Protein AF-0000000072205451 (afdb_homodimer)

Foldseek 3Di:
DPCPVPPCPPPPPQFWDWDQDAADWDKDKDAQQVCCVVVVPQKDKADWTDAPRFIKIKIWGLQFDVVVPLHQAIKMKIFTDDCPPPDDFDKWKKKKKKWKAFQVVNTTTIGIDIDIDTDVHRMDIGRHPDGNVLCPPCVNRQADNNMIMMDMHIGTDDDDLWDKDWDWDDDWFKDKDKDKAAQLVPDDDQKDKDDWDDTDQWIKIKMWGSQFDDVSHNWAIWIWIATPLVSPPPQKWWWKWKKKWWDQQPDPDDDTQIDIDIDIHHGDTDTGRHSDTPVLCPPPPNRQADNRMIMMMMMMITTTMMHIDDD/DDCPVPPCPPPPPQFWDWDQDAADWDKDKDAQQVVCVVVVPQKDKADWTDAPRFIKIKIWGLQFDVVVPLHQAIKMKIFTPDCPPPDDFDKWKKKKKKWKAFQVVNTTTIGIDIDMDTDVHRMDIGRHPDGNVLCPPCVNRQADNNMIMMDMHIGTDDDDLWDKDWDWDDDWFKDKDKDKAAQLVVDDDQKDKDDWDDTDQWIKIKMWGSQFDDVSHNWAIWIWIATPLVSPPPQKWWWKWKKKWWDQQPDPDDDTQIDIDIDIHHGDTDTGRHSDTPVLCPPPPNRQADNRMIMMMMMMITTTMMHIDDD

Nearest PDB structures (foldseek):
  2f1x-assembly1_A  TM=8.338E-01  e=2.212E-08  Homo sapiens
  2f1z-assembly2_B  TM=8.311E-01  e=6.089E-08  Homo sapiens
  2f1y-assembly1_A  TM=8.045E-01  e=3.212E-08  Homo sapiens
  2f1x-assembly2_B  TM=8.149E-01  e=1.865E-07  Homo sapiens
  3mqs-assembly1_C  TM=8.122E-01  e=1.507E-07  Homo sapiens

Organism: Vigna radiata var. radiata (NCBI:txid3916)

Secondary structure (DSSP, 8-state):
----------------EEESSPPSSEEEEEESTTHHHHTT---EEPPPEEETTEEEEEEEETT--GGGT-TTEEEEEEEEE--TTSPTT-EEEEEEEEEEEETTTTEEEEEEEEEEEETTB-EEEEEEEEEHHHHH-GGGSSSBTTEEEEEEEEEE------EEEEEEEEEEEEEEEEEEEE-GGG--SS-EE---EEETTEEEEEEEETT--GGGTTTEEEEEEEE-GGGSPTTEEEEEEEEEEEPPSSS-TT--EEEEEEEEESSS-EEEEEEEEHHHHH-TTTSSSBTTEEEEEEEEEEEEEEEE---/----------------EEESSPPSSEEEEEESTTHHHHTT---EEPPPEEETTEEEEEEEETT--GGGT-TTEEEEEEEEE--TTSPTT-EEEEEEEEEEEETTTTEEEEEEEEEEEETTB-EEEEEEEEEHHHHH-GGGSSSBTTEEEEEEEEEE------EEEEEEEEEEEEEEEEEEEE-GGG--SS-EE---EEETTEEEEEEEETT--GGGTTTEEEEEEEE-GGGSPTTEEEEEEEEEEEPPSSS-SS--EEEEEEEEESSS-EEEEEEEEHHHHH-TTTSSSBTTEEEEEEEEEEEEEEEE---

InterPro domains:
  IPR002083 MATH/TRAF domain [PF22486] (25-154)
  IPR002083 MATH/TRAF domain [PF22486] (176-299)
  IPR002083 MATH/TRAF domain [PS50144] (23-154)
  IPR002083 MATH/TRAF domain [PS50144] (174-300)
  IPR002083 MATH/TRAF domain [SM00061] (28-135)
  IPR002083 MATH/TRAF domain [SM00061] (176-281)
  IPR002083 MATH/TRAF domain [cd00121] (25-154)
  IPR002083 MATH/TRAF domain [cd00121] (176-301)
  IPR008974 TRAF-like [G3DSA:2.60.210.10] (9-162)
  IPR008974 TRAF-like [G3DSA:2.60.210.10] (172-305)

Radius of gyration: 35.68 Å; Cα contacts (8 Å, |Δi|>4): 1530; chains: 2; bounding box: 64×105×83 Å

Solvent-accessible surface area (backbone atoms only — not comparable to full-atom values): 32761 Å² total; per-residue (Å²): 135,80,81,70,75,64,76,74,80,61,82,63,72,74,68,60,45,77,34,70,69,58,43,38,49,30,34,46,33,32,36,41,50,74,43,37,62,75,69,67,43,61,68,48,69,54,70,79,46,68,48,76,90,42,41,31,30,44,34,39,13,74,66,16,36,60,94,67,65,1,67,66,6,29,13,40,34,43,32,63,44,80,65,80,85,50,64,89,85,47,73,45,43,28,41,38,34,41,30,38,37,23,66,75,78,59,24,29,33,33,37,77,46,77,46,75,36,33,89,92,38,48,62,51,66,39,27,71,60,39,49,38,70,55,37,70,33,52,91,62,15,38,26,51,94,44,27,36,39,36,31,33,31,60,43,64,58,46,71,36,72,41,35,37,31,37,38,43,44,90,70,56,44,75,35,71,51,76,44,78,43,64,53,53,89,70,62,81,66,70,65,47,67,55,74,78,43,76,46,82,87,31,42,30,31,43,38,35,15,75,52,20,44,83,92,11,42,79,48,8,25,16,44,25,50,28,58,46,53,88,57,46,62,85,75,42,28,37,32,32,37,39,35,40,32,44,42,32,76,74,48,75,91,79,66,59,40,67,46,72,52,75,46,74,41,66,72,60,56,51,71,33,40,63,53,41,44,46,71,53,39,67,29,74,83,60,19,36,36,51,94,45,25,32,41,37,36,38,39,36,30,45,42,28,39,38,32,67,44,84,115,133,82,80,69,74,65,77,72,78,60,84,62,74,73,68,60,46,76,34,72,68,58,44,38,47,28,33,47,32,31,37,40,49,74,44,36,61,75,69,66,42,62,67,47,70,54,71,78,45,69,48,75,90,40,40,30,31,45,33,39,12,72,66,17,36,58,95,68,66,1,67,66,7,29,14,40,33,43,33,63,45,80,66,80,85,52,64,90,86,45,73,45,41,27,42,39,34,42,30,39,38,22,70,74,78,61,24,30,33,32,40,76,46,78,46,77,35,31,92,93,35,47,63,50,65,39,28,71,61,39,49,38,71,55,36,71,34,52,90,64,16,39,27,51,95,44,26,36,38,36,30,34,32,59,42,62,56,47,72,36,72,41,35,36,32,37,38,44,44,89,72,55,45,75,35,73,51,76,44,78,44,64,54,52,88,71,63,80,66,72,63,47,66,54,72,78,43,76,46,83,88,32,42,30,30,44,39,37,15,77,53,20,43,82,92,11,42,79,47,7,24,16,43,25,48,29,57,46,53,87,57,45,62,85,74,43,29,36,34,32,38,36,36,41,34,44,43,31,76,74,52,84,86,84,70,59,40,68,46,71,50,74,45,73,42,64,72,62,58,50,69,33,40,63,52,42,44,44,70,52,38,68,29,74,85,59,20,36,37,51,94,46,24,34,41,38,35,38,40,35,32,44,42,28,37,38,31,67,44,84,115

pLDDT: mean 88.11, std 14.52, range [19.41, 97.81]

Structure (mmCIF, N/CA/C/O backbone):
data_AF-0000000072205451-model_v1
#
loop_
_entity.id
_entity.type
_entity.pdbx_description
1 polymer 'Uncharacterized protein LOC106757444 isoform X2'
#
loop_
_atom_site.group_PDB
_atom_site.id
_atom_site.type_symbol
_atom_site.label_atom_id
_atom_site.label_alt_id
_atom_site.label_comp_id
_atom_site.label_asym_id
_atom_site.label_entity_id
_atom_site.label_seq_id
_atom_site.pdbx_PDB_ins_code
_atom_site.Cartn_x
_atom_site.Cartn_y
_atom_site.Cartn_z
_atom_site.occupancy
_atom_site.B_iso_or_equiv
_atom_site.auth_seq_id
_atom_site.auth_comp_id
_atom_site.auth_asym_id
_atom_site.auth_atom_id
_atom_site.pdbx_PDB_model_num
ATOM 1 N N . MET A 1 1 ? 12.02 26.482 -30.321 1 19.41 1 MET A N 1
ATOM 2 C CA . MET A 1 1 ? 12.118 25.025 -30.318 1 19.41 1 MET A CA 1
ATOM 3 C C . MET A 1 1 ? 12.236 24.49 -28.895 1 19.41 1 MET A C 1
ATOM 5 O O . MET A 1 1 ? 13.295 24.598 -28.273 1 19.41 1 MET A O 1
ATOM 9 N N . MET A 1 2 ? 11.149 24.61 -28.138 1 20.75 2 MET A N 1
ATOM 10 C CA . MET A 1 2 ? 10.929 24.656 -26.696 1 20.75 2 MET A CA 1
ATOM 11 C C . MET A 1 2 ? 11.26 23.314 -26.052 1 20.75 2 MET A C 1
ATOM 13 O O . MET A 1 2 ? 10.757 22.274 -26.481 1 20.75 2 MET A O 1
ATOM 17 N N . ASP A 1 3 ? 12.532 23.139 -25.581 1 23.8 3 ASP A N 1
ATOM 18 C CA . ASP A 1 3 ? 13.15 21.929 -25.049 1 23.8 3 ASP A CA 1
ATOM 19 C C . ASP A 1 3 ? 12.295 21.318 -23.94 1 23.8 3 ASP A C 1
ATOM 21 O O . ASP A 1 3 ? 12.169 21.894 -22.857 1 23.8 3 ASP A O 1
ATOM 25 N N . ILE A 1 4 ? 11.189 20.72 -24.264 1 22.17 4 ILE A N 1
ATOM 26 C CA . ILE A 1 4 ? 10.357 19.854 -23.435 1 22.17 4 ILE A CA 1
ATOM 27 C C . ILE A 1 4 ? 11.228 18.802 -22.752 1 22.17 4 ILE A C 1
ATOM 29 O O . ILE A 1 4 ? 11.791 17.927 -23.414 1 22.17 4 ILE A O 1
ATOM 33 N N . LYS A 1 5 ? 11.991 19.272 -21.821 1 28.9 5 LYS A N 1
ATOM 34 C CA . LYS A 1 5 ? 12.733 18.272 -21.058 1 28.9 5 LYS A CA 1
ATOM 35 C C . LYS A 1 5 ? 11.847 17.081 -20.706 1 28.9 5 LYS A C 1
ATOM 37 O O . LYS A 1 5 ? 10.844 17.232 -20.007 1 28.9 5 LYS A O 1
ATOM 42 N N . THR A 1 6 ? 11.73 16.177 -21.647 1 25.25 6 THR A N 1
ATOM 43 C CA . THR A 1 6 ? 11.183 14.834 -21.494 1 25.25 6 THR A CA 1
ATOM 44 C C . THR A 1 6 ? 11.512 14.269 -20.116 1 25.25 6 THR A C 1
ATOM 46 O O . THR A 1 6 ? 12.684 14.169 -19.744 1 25.25 6 THR A O 1
ATOM 49 N N . ILE A 1 7 ? 10.739 14.661 -19.164 1 29.43 7 ILE A N 1
ATOM 50 C CA . ILE A 1 7 ? 10.88 13.837 -17.969 1 29.43 7 ILE A CA 1
ATOM 51 C C . ILE A 1 7 ? 11.248 12.409 -18.368 1 29.43 7 ILE A C 1
ATOM 53 O O . ILE A 1 7 ? 10.503 11.75 -19.096 1 29.43 7 ILE A O 1
ATOM 57 N N . ASP A 1 8 ? 12.432 12.173 -18.77 1 28.49 8 ASP A N 1
ATOM 58 C CA . ASP A 1 8 ? 13.046 10.913 -19.178 1 28.49 8 ASP A CA 1
ATOM 59 C C . ASP A 1 8 ? 12.409 9.731 -18.451 1 28.49 8 ASP A C 1
ATOM 61 O O . ASP A 1 8 ? 12.458 9.652 -17.222 1 28.49 8 ASP A O 1
ATOM 65 N N . MET A 1 9 ? 11.295 9.206 -18.954 1 30.21 9 MET A N 1
ATOM 66 C CA . MET A 1 9 ? 10.674 7.907 -18.711 1 30.21 9 MET A CA 1
ATOM 67 C C . MET A 1 9 ? 11.73 6.814 -18.587 1 30.21 9 MET A C 1
ATOM 69 O O . MET A 1 9 ? 12.015 6.106 -19.555 1 30.21 9 MET A O 1
ATOM 73 N N . SER A 1 10 ? 12.985 7.14 -18.339 1 31.95 10 SER A N 1
ATOM 74 C CA . SER A 1 10 ? 14.042 6.134 -18.32 1 31.95 10 SER A CA 1
ATOM 75 C C . SER A 1 10 ? 13.593 4.874 -17.588 1 31.95 10 SER A C 1
ATOM 77 O O . SER A 1 10 ? 12.736 4.936 -16.704 1 31.95 10 SER A O 1
ATOM 79 N N . CYS A 1 11 ? 13.684 3.697 -18.259 1 32.37 11 CYS A N 1
ATOM 80 C CA . CYS A 1 11 ? 13.721 2.327 -17.76 1 32.37 11 CYS A CA 1
ATOM 81 C C . CYS A 1 11 ? 14.374 2.265 -16.385 1 32.37 11 CYS A C 1
ATOM 83 O O . CYS A 1 11 ? 15.601 2.304 -16.274 1 32.37 11 CYS A O 1
ATOM 85 N N . SER A 1 12 ? 13.915 2.943 -15.384 1 36.76 12 SER A N 1
ATOM 86 C CA . SER A 1 12 ? 14.487 2.995 -14.043 1 36.76 12 SER A CA 1
ATOM 87 C C . SER A 1 12 ? 14.965 1.618 -13.592 1 36.76 12 SER A C 1
ATOM 89 O O . SER A 1 12 ? 14.224 0.637 -13.684 1 36.76 12 SER A O 1
ATOM 91 N N . ASP A 1 13 ? 16.061 1.355 -13.926 1 43.46 13 ASP A N 1
ATOM 92 C CA . ASP A 1 13 ? 16.706 0.274 -13.187 1 43.46 13 ASP A CA 1
ATOM 93 C C . ASP A 1 13 ? 16.1 0.122 -11.794 1 43.46 13 ASP A C 1
ATOM 95 O O . ASP A 1 13 ? 16.217 1.022 -10.959 1 43.46 13 ASP A O 1
ATOM 99 N N . LYS A 1 14 ? 14.981 -0.471 -11.848 1 53.79 14 LYS A N 1
ATOM 100 C CA . LYS A 1 14 ? 14.263 -0.629 -10.586 1 53.79 14 LYS A CA 1
ATOM 101 C C . LYS A 1 14 ? 15.202 -1.079 -9.472 1 53.79 14 LYS A C 1
ATOM 103 O O . LYS A 1 14 ? 15.74 -2.187 -9.515 1 53.79 14 LYS A O 1
ATOM 108 N N . THR A 1 15 ? 15.901 -0.119 -8.94 1 65.51 15 THR A N 1
ATOM 109 C CA . THR A 1 15 ? 16.758 -0.369 -7.786 1 65.51 15 THR A CA 1
ATOM 110 C C . THR A 1 15 ? 15.956 -0.977 -6.638 1 65.51 15 THR A C 1
ATOM 112 O O . THR A 1 15 ? 14.891 -0.469 -6.281 1 65.51 15 THR A O 1
ATOM 115 N N . MET A 1 16 ? 16.311 -2.259 -6.339 1 75.39 16 MET A N 1
ATOM 116 C CA . MET A 1 16 ? 15.685 -2.903 -5.188 1 75.39 16 MET A CA 1
ATOM 117 C C . MET A 1 16 ? 16.261 -2.363 -3.883 1 75.39 16 MET A C 1
ATOM 119 O O . MET A 1 16 ? 17.458 -2.085 -3.795 1 75.39 16 MET A O 1
ATOM 123 N N . LYS A 1 17 ? 15.409 -2.09 -2.97 1 80.57 17 LYS A N 1
ATOM 124 C CA . LYS A 1 17 ? 15.783 -1.63 -1.636 1 80.57 17 LYS A CA 1
ATOM 125 C C . LYS A 1 17 ? 15.584 -2.731 -0.598 1 80.57 17 LYS A C 1
ATOM 127 O O . LYS A 1 17 ? 14.592 -3.461 -0.643 1 80.57 17 LYS A O 1
ATOM 132 N N . GLY A 1 18 ? 16.563 -2.799 0.323 1 84 18 GLY A N 1
ATOM 133 C CA . GLY A 1 18 ? 16.477 -3.826 1.349 1 84 18 GLY A CA 1
ATOM 134 C C . GLY A 1 18 ? 15.61 -3.422 2.526 1 84 18 GLY A C 1
ATOM 135 O O . GLY A 1 18 ? 15.608 -2.258 2.932 1 84 18 GLY A O 1
ATOM 136 N N . ARG A 1 19 ? 14.874 -4.426 2.932 1 81.87 19 ARG A N 1
ATOM 137 C CA . ARG A 1 19 ? 14.051 -4.239 4.122 1 81.87 19 ARG A CA 1
ATOM 138 C C . ARG A 1 19 ? 14.039 -5.498 4.983 1 81.87 19 ARG A C 1
ATOM 140 O O . ARG A 1 19 ? 14.024 -6.614 4.459 1 81.87 19 ARG A O 1
ATOM 147 N N . LYS A 1 20 ? 13.992 -5.303 6.292 1 82.22 20 LYS A N 1
ATOM 148 C CA . LYS A 1 20 ? 14.027 -6.443 7.204 1 82.22 20 LYS A CA 1
ATOM 149 C C . LYS A 1 20 ? 12.647 -7.079 7.342 1 82.22 20 LYS A C 1
ATOM 151 O O . LYS A 1 20 ? 12.528 -8.303 7.435 1 82.22 20 LYS A O 1
ATOM 156 N N . ALA A 1 21 ? 11.66 -6.326 7.269 1 80.35 21 ALA A N 1
ATOM 157 C CA . ALA A 1 21 ? 10.304 -6.828 7.474 1 80.35 21 ALA A CA 1
ATOM 158 C C . ALA A 1 21 ? 9.855 -7.691 6.298 1 80.35 21 ALA A C 1
ATOM 160 O O . ALA A 1 21 ? 10.029 -7.31 5.138 1 80.35 21 ALA A O 1
ATOM 161 N N . PRO A 1 22 ? 9.249 -8.827 6.551 1 86.15 22 PRO A N 1
ATOM 162 C CA . PRO A 1 22 ? 8.721 -9.665 5.471 1 86.15 22 PRO A CA 1
ATOM 163 C C . PRO A 1 22 ? 7.532 -9.026 4.756 1 86.15 22 PRO A C 1
ATOM 165 O O . PRO A 1 22 ? 6.919 -8.094 5.283 1 86.15 22 PRO A O 1
ATOM 168 N N . PRO A 1 23 ? 7.288 -9.589 3.511 1 87.93 23 PRO A N 1
ATOM 169 C CA . PRO A 1 23 ? 6.117 -9.059 2.808 1 87.93 23 PRO A CA 1
ATOM 170 C C . PRO A 1 23 ? 4.816 -9.289 3.573 1 87.93 23 PRO A C 1
ATOM 172 O O . PRO A 1 23 ? 4.645 -10.332 4.209 1 87.93 23 PRO A O 1
ATOM 175 N N . SER A 1 24 ? 3.852 -8.481 3.403 1 86.44 24 SER A N 1
ATOM 176 C CA . SER A 1 24 ? 2.618 -8.449 4.18 1 86.44 24 SER A CA 1
ATOM 177 C C . SER A 1 24 ? 1.649 -9.536 3.725 1 86.44 24 SER A C 1
ATOM 179 O O . SER A 1 24 ? 0.807 -9.989 4.503 1 86.44 24 SER A O 1
ATOM 181 N N . HIS A 1 25 ? 1.764 -9.963 2.545 1 90.96 25 HIS A N 1
ATOM 182 C CA . HIS A 1 25 ? 0.621 -10.727 2.058 1 90.96 25 HIS A CA 1
ATOM 183 C C . HIS A 1 25 ? 1.018 -12.162 1.729 1 90.96 25 HIS A C 1
ATOM 185 O O . HIS A 1 25 ? 0.282 -13.101 2.042 1 90.96 25 HIS A O 1
ATOM 191 N N . TYR A 1 26 ? 2.189 -12.296 1.061 1 94.69 26 TYR A N 1
ATOM 192 C CA . TYR A 1 26 ? 2.443 -13.667 0.632 1 94.69 26 TYR A CA 1
ATOM 193 C C . TYR A 1 26 ? 3.924 -13.884 0.348 1 94.69 26 TYR A C 1
ATOM 195 O O . TYR A 1 26 ? 4.584 -13.02 -0.233 1 94.69 26 TYR A O 1
ATOM 203 N N . THR A 1 27 ? 4.454 -15.056 0.73 1 95.59 27 THR A N 1
ATOM 204 C CA . THR A 1 27 ? 5.799 -15.489 0.372 1 95.59 27 THR A CA 1
ATOM 205 C C . THR A 1 27 ? 5.768 -16.869 -0.279 1 95.59 27 THR A C 1
ATOM 207 O O . THR A 1 27 ? 4.998 -17.739 0.134 1 95.59 27 THR A O 1
ATOM 210 N N . PHE A 1 28 ? 6.555 -17.039 -1.289 1 96.64 28 PHE A N 1
ATOM 211 C CA . PHE A 1 28 ? 6.699 -18.292 -2.02 1 96.64 28 PHE A CA 1
ATOM 212 C C . PHE A 1 28 ? 8.121 -18.828 -1.901 1 96.64 28 PHE A C 1
ATOM 214 O O . PHE A 1 28 ? 9.038 -18.317 -2.547 1 96.64 28 PHE A O 1
ATOM 221 N N . LYS A 1 29 ? 8.256 -19.802 -1.033 1 96.89 29 LYS A N 1
ATOM 222 C CA . LYS A 1 29 ? 9.549 -20.46 -0.866 1 96.89 29 LYS A CA 1
ATOM 223 C C . LYS A 1 29 ? 9.698 -21.633 -1.831 1 96.89 29 LYS A C 1
ATOM 225 O O . LYS A 1 29 ? 8.763 -22.416 -2.013 1 96.89 29 LYS A O 1
ATOM 230 N N . ILE A 1 30 ? 10.82 -21.744 -2.437 1 97.08 30 ILE A N 1
ATOM 231 C CA . ILE A 1 30 ? 11.077 -22.833 -3.373 1 97.08 30 ILE A CA 1
ATOM 232 C C . ILE A 1 30 ? 12.354 -23.567 -2.973 1 97.08 30 ILE A C 1
ATOM 234 O O . ILE A 1 30 ? 13.437 -22.976 -2.951 1 97.08 30 ILE A O 1
ATOM 238 N N . ASN A 1 31 ? 12.192 -24.78 -2.669 1 96.35 31 ASN A N 1
ATOM 239 C CA . ASN A 1 31 ? 13.325 -25.676 -2.463 1 96.35 31 ASN A CA 1
ATOM 240 C C . ASN A 1 31 ? 13.697 -26.415 -3.745 1 96.35 31 ASN A C 1
ATOM 242 O O . ASN A 1 31 ? 12.82 -26.821 -4.51 1 96.35 31 ASN A O 1
ATOM 246 N N . SER A 1 32 ? 15.023 -26.587 -3.996 1 95.24 32 SER A N 1
ATOM 247 C CA . SER A 1 32 ? 15.53 -27.244 -5.197 1 95.24 32 SER A CA 1
ATOM 248 C C . SER A 1 32 ? 15.141 -26.475 -6.454 1 95.24 32 SER A C 1
ATOM 250 O O . SER A 1 32 ? 14.598 -27.052 -7.399 1 95.24 32 SER A O 1
ATOM 252 N N . PHE A 1 33 ? 15.406 -25.262 -6.38 1 95.76 33 PHE A N 1
ATOM 253 C CA . PHE A 1 33 ? 15.045 -24.347 -7.457 1 95.76 33 PHE A CA 1
ATOM 254 C C . PHE A 1 33 ? 15.669 -24.791 -8.775 1 95.76 33 PHE A C 1
ATOM 256 O O . PHE A 1 33 ? 15.043 -24.681 -9.832 1 95.76 33 PHE A O 1
ATOM 263 N N . SER A 1 34 ? 16.889 -25.273 -8.737 1 92.78 34 SER A N 1
ATOM 264 C CA . SER A 1 34 ? 17.648 -25.636 -9.929 1 92.78 34 SER A CA 1
ATOM 265 C C . SER A 1 34 ? 16.956 -26.752 -10.706 1 92.78 34 SER A C 1
ATOM 267 O O . SER A 1 34 ? 17.271 -26.989 -11.874 1 92.78 34 SER A O 1
ATOM 269 N N . TRP A 1 35 ? 16.004 -27.387 -10.059 1 92.17 35 TRP A N 1
ATOM 270 C CA . TRP A 1 35 ? 15.336 -28.511 -10.707 1 92.17 35 TRP A CA 1
ATOM 271 C C . TRP A 1 35 ? 14.161 -28.031 -11.553 1 92.17 35 TRP A C 1
ATOM 273 O O . TRP A 1 35 ? 13.638 -28.78 -12.381 1 92.17 35 TRP A O 1
ATOM 283 N N . LEU A 1 36 ? 13.736 -26.831 -11.39 1 91.77 36 LEU A N 1
ATOM 284 C CA . LEU A 1 36 ? 12.638 -26.301 -12.19 1 91.77 36 LEU A CA 1
ATOM 285 C C . LEU A 1 36 ? 13.002 -26.287 -13.671 1 91.77 36 LEU A C 1
ATOM 287 O O . LEU A 1 36 ? 12.322 -26.914 -14.487 1 91.77 36 LEU A O 1
ATOM 291 N N . PRO A 1 37 ? 14.109 -25.627 -13.927 1 87.43 37 PRO A N 1
ATOM 292 C CA . PRO A 1 37 ? 14.48 -25.633 -15.344 1 87.43 37 PRO A CA 1
ATOM 293 C C . PRO A 1 37 ? 14.832 -27.028 -15.856 1 87.43 37 PRO A C 1
ATOM 295 O O . PRO A 1 37 ? 14.572 -27.346 -17.019 1 87.43 37 PRO A O 1
ATOM 298 N N . LYS A 1 38 ? 15.39 -27.843 -15.021 1 86.87 38 LYS A N 1
ATOM 299 C CA . LYS A 1 38 ? 15.758 -29.199 -15.421 1 86.87 38 LYS A CA 1
ATOM 300 C C . LYS A 1 38 ? 14.524 -30.014 -15.799 1 86.87 38 LYS A C 1
ATOM 302 O O . LYS A 1 38 ? 14.587 -30.871 -16.683 1 86.87 38 LYS A O 1
ATOM 307 N N . ALA A 1 39 ? 13.468 -29.756 -15.099 1 86.46 39 ALA A N 1
ATOM 308 C CA . ALA A 1 39 ? 12.21 -30.437 -15.393 1 86.46 39 ALA A CA 1
ATOM 309 C C . ALA A 1 39 ? 11.423 -29.695 -16.469 1 86.46 39 ALA A C 1
ATOM 311 O O . ALA A 1 39 ? 10.249 -29.992 -16.704 1 86.46 39 ALA A O 1
ATOM 312 N N . SER A 1 40 ? 11.963 -28.649 -17.081 1 85.04 40 SER A N 1
ATOM 313 C CA . SER A 1 40 ? 11.376 -27.864 -18.162 1 85.04 40 SER A CA 1
ATOM 314 C C . SER A 1 40 ? 10.129 -27.122 -17.693 1 85.04 40 SER A C 1
ATOM 316 O O . SER A 1 40 ? 9.163 -26.984 -18.445 1 85.04 40 SER A O 1
ATOM 318 N N . VAL A 1 41 ? 10.179 -26.874 -16.42 1 87.52 41 VAL A N 1
ATOM 319 C CA . VAL A 1 41 ? 9.1 -26.036 -15.905 1 87.52 41 VAL A CA 1
ATOM 320 C C . VAL A 1 41 ? 9.373 -24.574 -16.247 1 87.52 41 VAL A C 1
ATOM 322 O O . VAL A 1 41 ? 10.305 -23.968 -15.712 1 87.52 41 VAL A O 1
ATOM 325 N N . LYS A 1 42 ? 8.612 -24.035 -17.061 1 89.19 42 LYS A N 1
ATOM 326 C CA . LYS A 1 42 ? 8.834 -22.666 -17.516 1 89.19 42 LYS A CA 1
ATOM 327 C C . LYS A 1 42 ? 8.225 -21.658 -16.545 1 89.19 42 LYS A C 1
ATOM 329 O O . LYS A 1 42 ? 8.705 -20.529 -16.432 1 89.19 42 LYS A O 1
ATOM 334 N N . LYS A 1 43 ? 7.157 -22.095 -15.913 1 91.85 43 LYS A N 1
ATOM 335 C CA . LYS A 1 43 ? 6.414 -21.229 -15.002 1 91.85 43 LYS A CA 1
ATOM 336 C C . LYS A 1 43 ? 5.96 -21.994 -13.763 1 91.85 43 LYS A C 1
ATOM 338 O O . LYS A 1 43 ? 5.347 -23.058 -13.874 1 91.85 43 LYS A O 1
ATOM 343 N N . CYS A 1 44 ? 6.39 -21.483 -12.654 1 92.93 44 CYS A N 1
ATOM 344 C CA . CYS A 1 44 ? 5.966 -22.024 -11.368 1 92.93 44 CYS A CA 1
ATOM 345 C C . CYS A 1 44 ? 4.966 -21.097 -10.689 1 92.93 44 CYS A C 1
ATOM 347 O O . CYS A 1 44 ? 5.263 -19.926 -10.447 1 92.93 44 CYS A O 1
ATOM 349 N N . THR A 1 45 ? 3.827 -21.681 -10.338 1 93.03 45 THR A N 1
ATOM 350 C CA . THR A 1 45 ? 2.762 -20.837 -9.808 1 93.03 45 THR A CA 1
ATOM 351 C C . THR A 1 45 ? 2.476 -21.18 -8.349 1 93.03 45 THR A C 1
ATOM 353 O O . THR A 1 45 ? 2.438 -22.355 -7.978 1 93.03 45 THR A O 1
ATOM 356 N N . SER A 1 46 ? 2.265 -20.184 -7.548 1 94.59 46 SER A N 1
ATOM 357 C CA . SER A 1 46 ? 1.93 -20.355 -6.138 1 94.59 46 SER A CA 1
ATOM 358 C C . SER A 1 46 ? 0.464 -20.732 -5.959 1 94.59 46 SER A C 1
ATOM 360 O O . SER A 1 46 ? -0.287 -20.804 -6.934 1 94.59 46 SER A O 1
ATOM 362 N N . GLU A 1 47 ? 0.162 -21.05 -4.668 1 92.71 47 GLU A N 1
ATOM 363 C CA . GLU A 1 47 ? -1.252 -21.13 -4.311 1 92.71 47 GLU A CA 1
ATOM 364 C C . GLU A 1 47 ? -1.911 -19.754 -4.356 1 92.71 47 GLU A C 1
ATOM 366 O O . GLU A 1 47 ? -1.224 -18.733 -4.429 1 92.71 47 GLU A O 1
ATOM 371 N N . GLU A 1 48 ? -3.213 -19.849 -4.349 1 93.47 48 GLU A N 1
ATOM 372 C CA . GLU A 1 48 ? -3.96 -18.595 -4.321 1 93.47 48 GLU A CA 1
ATOM 373 C C . GLU A 1 48 ? -3.899 -17.947 -2.941 1 93.47 48 GLU A C 1
ATOM 375 O O . GLU A 1 48 ? -3.893 -18.643 -1.922 1 93.47 48 GLU A O 1
ATOM 380 N N . PHE A 1 49 ? -3.824 -16.656 -2.915 1 93.76 49 PHE A N 1
ATOM 381 C CA . PHE A 1 49 ? -3.886 -15.897 -1.671 1 93.76 49 PHE A CA 1
ATOM 382 C C . PHE A 1 49 ? -4.75 -14.653 -1.839 1 93.76 49 PHE A C 1
ATOM 384 O O . PHE A 1 49 ? -5.017 -14.223 -2.963 1 93.76 49 PHE A O 1
ATOM 391 N N . GLU A 1 50 ? -5.153 -14.18 -0.721 1 93.39 50 GLU A N 1
ATOM 392 C CA . GLU A 1 50 ? -6.04 -13.021 -0.758 1 93.39 50 GLU A CA 1
ATOM 393 C C . GLU A 1 50 ? -5.315 -11.756 -0.307 1 93.39 50 GLU A C 1
ATOM 395 O O . GLU A 1 50 ? -4.531 -11.79 0.644 1 93.39 50 GLU A O 1
ATOM 400 N N . ALA A 1 51 ? -5.495 -10.706 -1.017 1 92.29 51 ALA A N 1
ATOM 401 C CA . ALA A 1 51 ? -4.996 -9.376 -0.675 1 92.29 51 ALA A CA 1
ATOM 402 C C . ALA A 1 51 ? -5.876 -8.287 -1.283 1 92.29 51 ALA A C 1
ATOM 404 O O . ALA A 1 51 ? -6.261 -8.371 -2.452 1 92.29 51 ALA A O 1
ATOM 405 N N . GLY A 1 52 ? -6.219 -7.288 -0.448 1 89.04 52 GLY A N 1
ATOM 406 C CA . GLY A 1 52 ? -7.016 -6.174 -0.936 1 89.04 52 GLY A CA 1
ATOM 407 C C . GLY A 1 52 ? -8.408 -6.584 -1.378 1 89.04 52 GLY A C 1
ATOM 408 O O . GLY A 1 52 ? -9.03 -5.905 -2.197 1 89.04 52 GLY A O 1
ATOM 409 N N . GLY A 1 53 ? -8.901 -7.701 -1.026 1 90.62 53 GLY A N 1
ATOM 410 C CA . GLY A 1 53 ? -10.242 -8.154 -1.359 1 90.62 53 GLY A CA 1
ATOM 411 C C . GLY A 1 53 ? -10.297 -8.967 -2.639 1 90.62 53 GLY A C 1
ATOM 412 O O . GLY A 1 53 ? -11.38 -9.251 -3.154 1 90.62 53 GLY A O 1
ATOM 413 N N . TYR A 1 54 ? -9.118 -9.266 -3.156 1 93.77 54 TYR A N 1
ATOM 414 C CA . TYR A 1 54 ? -9.039 -10.03 -4.396 1 93.77 54 TYR A CA 1
ATOM 415 C C . TYR A 1 54 ? -8.141 -11.25 -4.23 1 93.77 54 TYR A C 1
ATOM 417 O O . TYR A 1 54 ? -7.356 -11.326 -3.282 1 93.77 54 TYR A O 1
ATOM 425 N N . LYS A 1 55 ? -8.29 -12.158 -5.121 1 95.31 55 LYS A N 1
ATOM 426 C CA . LYS A 1 55 ? -7.472 -13.368 -5.12 1 95.31 55 LYS A CA 1
ATOM 427 C C . LYS A 1 55 ? -6.346 -13.27 -6.146 1 95.31 55 LYS A C 1
ATOM 429 O O . LYS A 1 55 ? -6.576 -12.879 -7.292 1 95.31 55 LYS A O 1
ATOM 434 N N . TRP A 1 56 ? -5.196 -13.633 -5.637 1 96.59 56 TRP A N 1
ATOM 435 C CA . TRP A 1 56 ? -3.999 -13.498 -6.461 1 96.59 56 TRP A CA 1
ATOM 436 C C . TRP A 1 56 ? -3.189 -14.791 -6.46 1 96.59 56 TRP A C 1
ATOM 438 O O . TRP A 1 56 ? -3.375 -15.647 -5.592 1 96.59 56 TRP A O 1
ATOM 448 N N . SER A 1 57 ? 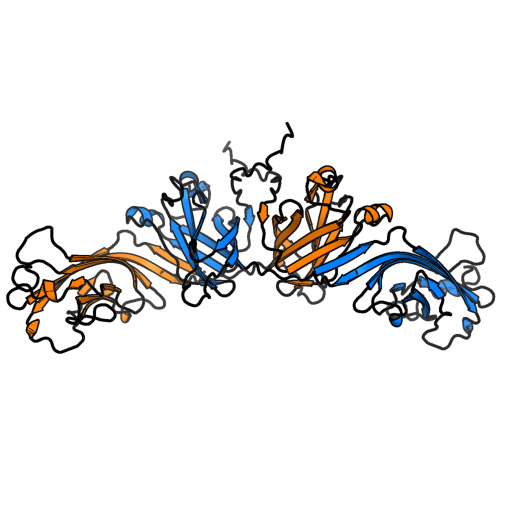-2.331 -14.931 -7.413 1 96.59 57 SER A N 1
ATOM 449 C CA . SER A 1 57 ? -1.279 -15.943 -7.402 1 96.59 57 SER A CA 1
ATOM 450 C C . SER A 1 57 ? 0.039 -15.375 -7.919 1 96.59 57 SER A C 1
ATOM 452 O O . SER A 1 57 ? 0.047 -14.412 -8.688 1 96.59 57 SER A O 1
ATOM 454 N N . LEU A 1 58 ? 1.076 -15.948 -7.436 1 96.69 58 LEU A N 1
ATOM 455 C CA . LEU A 1 58 ? 2.416 -15.555 -7.858 1 96.69 58 LEU A CA 1
ATOM 456 C C . LEU A 1 58 ? 2.991 -16.562 -8.848 1 96.69 58 LEU A C 1
ATOM 458 O O . LEU A 1 58 ? 2.852 -17.773 -8.66 1 96.69 58 LEU A O 1
ATOM 462 N N . SER A 1 59 ? 3.622 -16.037 -9.918 1 96.37 59 SER A N 1
ATOM 463 C CA . SER A 1 59 ? 4.3 -16.88 -10.897 1 96.37 59 SER A CA 1
ATOM 464 C C . SER A 1 59 ? 5.784 -16.539 -10.986 1 96.37 59 SER A C 1
ATOM 466 O O . SER A 1 59 ? 6.15 -15.372 -11.141 1 96.37 59 SER A O 1
ATOM 468 N N . ILE A 1 60 ? 6.559 -17.575 -10.878 1 97.01 60 ILE A N 1
ATOM 469 C CA . ILE A 1 60 ? 8.002 -17.423 -11.027 1 97.01 60 ILE A CA 1
ATOM 470 C C . ILE A 1 60 ? 8.458 -18.077 -12.33 1 97.01 60 ILE A C 1
ATOM 472 O O . ILE A 1 60 ? 8.057 -19.201 -12.641 1 97.01 60 ILE A O 1
ATOM 476 N N . TYR A 1 61 ? 9.239 -17.326 -13.068 1 96.43 61 TYR A N 1
ATOM 477 C CA . TYR A 1 61 ? 9.876 -17.837 -14.276 1 96.43 61 TYR A CA 1
ATOM 478 C C . TYR A 1 61 ? 11.374 -18.024 -14.065 1 96.43 61 TYR A C 1
ATOM 480 O O . TYR A 1 61 ? 12.149 -17.074 -14.198 1 96.43 61 TYR A O 1
ATOM 488 N N . PRO A 1 62 ? 11.752 -19.258 -13.778 1 95.39 62 PRO A N 1
ATOM 489 C CA . PRO A 1 62 ? 13.155 -19.489 -13.428 1 95.39 62 PRO A CA 1
ATOM 490 C C . PRO A 1 62 ? 14.115 -19.106 -14.552 1 95.39 62 PRO A C 1
ATOM 492 O O . PRO A 1 62 ? 15.224 -18.635 -14.289 1 95.39 62 PRO A O 1
ATOM 495 N N . ASP A 1 63 ? 13.665 -19.231 -15.82 1 93.25 63 ASP A N 1
ATOM 496 C CA . ASP A 1 63 ? 14.508 -18.913 -16.968 1 93.25 63 ASP A CA 1
ATOM 497 C C . ASP A 1 63 ? 14.063 -17.613 -17.634 1 93.25 63 ASP A C 1
ATOM 499 O O . ASP A 1 63 ? 14.455 -17.324 -18.767 1 93.25 63 ASP A O 1
ATOM 503 N N . GLY A 1 64 ? 13.289 -16.971 -16.965 1 94.3 64 GLY A N 1
ATOM 504 C CA . GLY A 1 64 ? 12.836 -15.686 -17.472 1 94.3 64 GLY A CA 1
ATOM 505 C C . GLY A 1 64 ? 11.548 -15.778 -18.268 1 94.3 64 GLY A C 1
ATOM 506 O O . GLY A 1 64 ? 11.296 -16.782 -18.937 1 94.3 64 GLY A O 1
ATOM 507 N N . ASN A 1 65 ? 10.76 -14.78 -18.116 1 92.47 65 ASN A N 1
ATOM 508 C CA . ASN A 1 65 ? 9.595 -14.623 -18.981 1 92.47 65 ASN A CA 1
ATOM 509 C C . ASN A 1 65 ? 9.982 -14.065 -20.347 1 92.47 65 ASN A C 1
ATOM 511 O O . ASN A 1 65 ? 10.038 -12.848 -20.532 1 92.47 65 ASN A O 1
ATOM 515 N N . GLU A 1 66 ? 10.145 -14.873 -21.294 1 88.78 66 GLU A N 1
ATOM 516 C CA . GLU A 1 66 ? 10.673 -14.486 -22.598 1 88.78 66 GLU A CA 1
ATOM 517 C C . GLU A 1 66 ? 9.7 -13.574 -23.34 1 88.78 66 GLU A C 1
ATOM 519 O O . GLU A 1 66 ? 10.118 -12.646 -24.036 1 88.78 66 GLU A O 1
ATOM 524 N N . LYS A 1 67 ? 8.446 -13.87 -23.232 1 88.56 67 LYS A N 1
ATOM 525 C CA . LYS A 1 67 ? 7.429 -13.078 -23.919 1 88.56 67 LYS A CA 1
ATOM 526 C C . LYS A 1 67 ? 7.507 -11.61 -23.51 1 88.56 67 LYS A C 1
ATOM 528 O O . LYS A 1 67 ? 7.137 -10.724 -24.283 1 88.56 67 LYS A O 1
ATOM 533 N N . GLU A 1 68 ? 8.083 -11.361 -22.31 1 89 68 GLU A N 1
ATOM 534 C CA . GLU A 1 68 ? 8.13 -10 -21.784 1 89 68 GLU A CA 1
ATOM 535 C C . GLU A 1 68 ? 9.564 -9.48 -21.725 1 89 68 GLU A C 1
ATOM 537 O O . GLU A 1 68 ? 9.85 -8.51 -21.02 1 89 68 GLU A O 1
ATOM 542 N N . GLY A 1 69 ? 10.494 -10.164 -22.297 1 88.43 69 GLY A N 1
ATOM 543 C CA . GLY A 1 69 ? 11.87 -9.701 -22.391 1 88.43 69 GLY A CA 1
ATOM 544 C C . GLY A 1 69 ? 12.707 -10.071 -21.182 1 88.43 69 GLY A C 1
ATOM 545 O O . GLY A 1 69 ? 13.654 -9.362 -20.835 1 88.43 69 GLY A O 1
ATOM 546 N N . GLY A 1 70 ? 12.317 -11.155 -20.551 1 91.7 70 GLY A N 1
ATOM 547 C CA . GLY A 1 70 ? 13.018 -11.518 -19.331 1 91.7 70 GLY A CA 1
ATOM 548 C C . GLY A 1 70 ? 14.162 -12.487 -19.566 1 91.7 70 GLY A C 1
ATOM 549 O O . GLY A 1 70 ? 14.558 -13.22 -18.657 1 91.7 70 GLY A O 1
ATOM 550 N N . LYS A 1 71 ? 14.71 -12.441 -20.758 1 92.15 71 LYS A N 1
ATOM 551 C CA . LYS A 1 71 ? 15.794 -13.369 -21.064 1 92.15 71 LYS A CA 1
ATOM 552 C C . LYS A 1 71 ? 16.958 -13.195 -20.091 1 92.15 71 LYS A C 1
ATOM 554 O O . LYS A 1 71 ? 17.339 -12.068 -19.767 1 92.15 71 LYS A O 1
ATOM 559 N N . ASP A 1 72 ? 17.495 -14.313 -19.552 1 93.32 72 ASP A N 1
ATOM 560 C CA . ASP A 1 72 ? 18.664 -14.388 -18.681 1 93.32 72 ASP A CA 1
ATOM 561 C C . ASP A 1 72 ? 18.356 -13.814 -17.3 1 93.32 72 ASP A C 1
ATOM 563 O O . ASP A 1 72 ? 19.268 -13.43 -16.564 1 93.32 72 ASP A O 1
ATOM 567 N N . HIS A 1 73 ? 17.12 -13.696 -17.032 1 96.16 73 HIS A N 1
ATOM 568 C CA . HIS A 1 73 ? 16.702 -13.242 -15.711 1 96.16 73 HIS A CA 1
ATOM 569 C C . HIS A 1 73 ? 15.694 -14.204 -15.091 1 96.16 73 HIS A C 1
ATOM 571 O O . HIS A 1 73 ? 15.079 -15.006 -15.798 1 96.16 73 HIS A O 1
ATOM 577 N N . VAL A 1 74 ? 15.608 -14.17 -13.774 1 96.67 74 VAL A N 1
ATOM 578 C CA . VAL A 1 74 ? 14.422 -14.691 -13.102 1 96.67 74 VAL A CA 1
ATOM 579 C C . VAL A 1 74 ? 13.301 -13.655 -13.153 1 96.67 74 VAL A C 1
ATOM 581 O O . VAL A 1 74 ? 13.517 -12.482 -12.84 1 96.67 74 VAL A O 1
ATOM 584 N N . SER A 1 75 ? 12.16 -14.11 -13.645 1 97.29 75 SER A N 1
ATOM 585 C CA . SER A 1 75 ? 11.018 -13.206 -13.738 1 97.29 75 SER A CA 1
ATOM 586 C C . SER A 1 75 ? 9.944 -13.565 -12.717 1 97.29 75 SER A C 1
ATOM 588 O O . SER A 1 75 ? 9.859 -14.713 -12.275 1 97.29 75 SER A O 1
ATOM 590 N N . ILE A 1 76 ? 9.186 -12.6 -12.327 1 97.44 76 ILE A N 1
ATOM 591 C CA . ILE A 1 76 ? 8.102 -12.772 -11.365 1 97.44 76 ILE A CA 1
ATOM 592 C C . ILE A 1 76 ? 6.853 -12.048 -11.861 1 97.44 76 ILE A C 1
ATOM 594 O O . ILE A 1 76 ? 6.943 -10.95 -12.417 1 97.44 76 ILE A O 1
ATOM 598 N N . ASP A 1 77 ? 5.697 -12.704 -11.69 1 97.08 77 ASP A N 1
ATOM 599 C CA . ASP A 1 77 ? 4.426 -12.106 -12.088 1 97.08 77 ASP A CA 1
ATOM 600 C C . ASP A 1 77 ? 3.368 -12.292 -11.003 1 97.08 77 ASP A C 1
ATOM 602 O O . ASP A 1 77 ? 3.382 -13.29 -10.28 1 97.08 77 ASP A O 1
ATOM 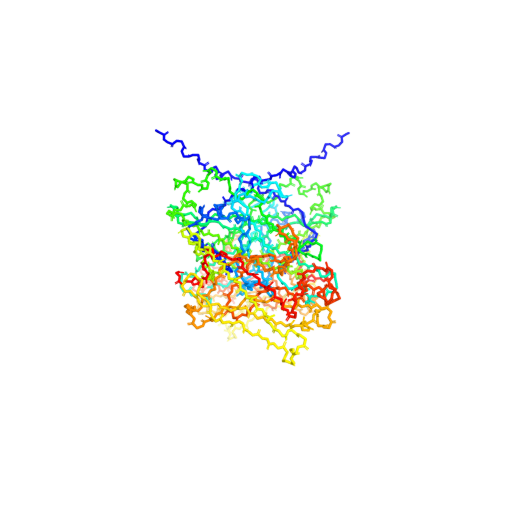606 N N . LEU A 1 78 ? 2.537 -11.303 -10.901 1 97.73 78 LEU A N 1
ATOM 607 C CA . LEU A 1 78 ? 1.317 -11.378 -10.106 1 97.73 78 LEU A CA 1
ATOM 608 C C . LEU A 1 78 ? 0.091 -11.518 -11.004 1 97.73 78 LEU A C 1
ATOM 610 O O . LEU A 1 78 ? -0.068 -10.763 -11.966 1 97.73 78 LEU A O 1
ATOM 614 N N . VAL A 1 79 ? -0.702 -12.5 -10.702 1 96.9 79 VAL A N 1
ATOM 615 C CA . VAL A 1 79 ? -1.872 -12.774 -11.531 1 96.9 79 VAL A CA 1
ATOM 616 C C . VAL A 1 79 ? -3.144 -12.573 -10.711 1 96.9 79 VAL A C 1
ATOM 618 O O . VAL A 1 79 ? -3.252 -13.07 -9.588 1 96.9 79 VAL A O 1
ATOM 621 N N . LEU A 1 80 ? -4.056 -11.766 -11.171 1 96.53 80 LEU A N 1
ATOM 622 C CA . LEU A 1 80 ? -5.405 -11.698 -10.619 1 96.53 80 LEU A CA 1
ATOM 623 C C . LEU A 1 80 ? -6.214 -12.931 -11.006 1 96.53 80 LEU A C 1
ATOM 625 O O . LEU A 1 80 ? -6.483 -13.157 -12.188 1 96.53 80 LEU A O 1
ATOM 629 N N . VAL A 1 81 ? -6.529 -13.61 -9.783 1 92.9 81 VAL A N 1
ATOM 630 C CA . VAL A 1 81 ? -7.225 -14.874 -10 1 92.9 81 VAL A CA 1
ATOM 631 C C . VAL A 1 81 ? -8.734 -14.654 -9.924 1 92.9 81 VAL A C 1
ATOM 633 O O . VAL A 1 81 ? -9.207 -13.816 -9.152 1 92.9 81 VAL A O 1
ATOM 636 N N . ASP A 1 82 ? -9.574 -15.319 -10.64 1 86.65 82 ASP A N 1
ATOM 637 C CA . ASP A 1 82 ? -11.033 -15.328 -10.634 1 86.65 82 ASP A CA 1
ATOM 638 C C . ASP A 1 82 ? -11.593 -13.945 -10.961 1 86.65 82 ASP A C 1
ATOM 640 O O . ASP A 1 82 ? -11.961 -13.189 -10.059 1 86.65 82 ASP A O 1
ATOM 644 N N . THR A 1 83 ? -11.682 -13.605 -12.035 1 88.62 83 THR A N 1
ATOM 645 C CA . THR A 1 83 ? -12.175 -12.31 -12.489 1 88.62 83 THR A CA 1
ATOM 646 C C . THR A 1 83 ? -13.641 -12.403 -12.901 1 88.62 83 THR A C 1
ATOM 648 O O . THR A 1 83 ? -14.253 -11.398 -13.27 1 88.62 83 THR A O 1
ATOM 651 N N . SER A 1 84 ? -14.178 -13.605 -12.736 1 86.01 84 SER A N 1
ATOM 652 C CA . SER A 1 84 ? -15.529 -13.836 -13.236 1 86.01 84 SER A CA 1
ATOM 653 C C . SER A 1 84 ? -16.566 -13.118 -12.38 1 86.01 84 SER A C 1
ATOM 655 O O . SER A 1 84 ? -17.646 -12.772 -12.864 1 86.01 84 SER A O 1
ATOM 657 N N . SER A 1 85 ? -16.302 -12.878 -11.126 1 85.83 85 SER A N 1
ATOM 658 C CA . SER A 1 85 ? -17.264 -12.255 -10.224 1 85.83 85 SER A CA 1
ATOM 659 C C . SER A 1 85 ? -17.183 -10.734 -10.295 1 85.83 85 SER A C 1
ATOM 661 O O . SER A 1 85 ? -18.004 -10.034 -9.698 1 85.83 85 SER A O 1
ATOM 663 N N . LEU A 1 86 ? -16.239 -10.224 -11.119 1 88.91 86 LEU A N 1
ATOM 664 C CA . LEU A 1 86 ? -16.044 -8.78 -11.183 1 88.91 86 LEU A CA 1
ATOM 665 C C . LEU A 1 86 ? -16.97 -8.151 -12.219 1 88.91 86 LEU A C 1
ATOM 667 O O . LEU A 1 86 ? -17.405 -8.823 -13.157 1 88.91 86 LEU A O 1
ATOM 671 N N . PRO A 1 87 ? -17.423 -6.923 -11.976 1 87.7 87 PRO A N 1
ATOM 672 C CA . PRO A 1 87 ? -18.307 -6.255 -12.935 1 87.7 87 PRO A CA 1
ATOM 673 C C . PRO A 1 87 ? -17.68 -6.121 -14.321 1 87.7 87 PRO A C 1
ATOM 675 O O . PRO A 1 87 ? -16.486 -6.384 -14.491 1 87.7 87 PRO A O 1
ATOM 678 N N . LEU A 1 88 ? -18.669 -5.669 -15.257 1 84.87 88 LEU A N 1
ATOM 679 C CA . LEU A 1 88 ? -18.179 -5.411 -16.607 1 84.87 88 LEU A CA 1
ATOM 680 C C . LEU A 1 88 ? -17.225 -4.221 -16.62 1 84.87 88 LEU A C 1
ATOM 682 O O . LEU A 1 88 ? -17.457 -3.227 -15.928 1 84.87 88 LEU A O 1
ATOM 686 N N . ASP A 1 89 ? -16.071 -4.212 -17.174 1 86.82 89 ASP A N 1
ATOM 687 C CA . ASP A 1 89 ? -15.107 -3.134 -17.37 1 86.82 89 ASP A CA 1
ATOM 688 C C . ASP A 1 89 ? -14.337 -2.845 -16.084 1 86.82 89 ASP A C 1
ATOM 690 O O . ASP A 1 89 ? -13.93 -1.707 -15.84 1 86.82 89 ASP A O 1
ATOM 694 N N . TRP A 1 90 ? -14.363 -3.812 -15.17 1 89.39 90 TRP A N 1
ATOM 695 C CA . TRP A 1 90 ? -13.645 -3.619 -13.915 1 89.39 90 TRP A CA 1
ATOM 696 C C . TRP A 1 90 ? -12.21 -3.171 -14.171 1 89.39 90 TRP A C 1
ATOM 698 O O . TRP A 1 90 ? -11.632 -3.486 -15.214 1 89.39 90 TRP A O 1
ATOM 708 N N . GLU A 1 91 ? -11.783 -2.234 -13.246 1 89.58 91 GLU A N 1
ATOM 709 C CA . GLU A 1 91 ? -10.398 -1.776 -13.202 1 89.58 91 GLU A CA 1
ATOM 710 C C . GLU A 1 91 ? -9.878 -1.728 -11.768 1 89.58 91 GLU A C 1
ATOM 712 O O . GLU A 1 91 ? -10.584 -1.282 -10.861 1 89.58 91 GLU A O 1
ATOM 717 N N . ILE A 1 92 ? -8.704 -2.284 -11.614 1 89.74 92 ILE A N 1
ATOM 718 C CA . ILE A 1 92 ? -8.084 -2.294 -10.293 1 89.74 92 ILE A CA 1
ATOM 719 C C . ILE A 1 92 ? -6.691 -1.675 -10.373 1 89.74 92 ILE A C 1
ATOM 721 O O . ILE A 1 92 ? -5.829 -2.163 -11.108 1 89.74 92 ILE A O 1
ATOM 725 N N . ASN A 1 93 ? -6.512 -0.579 -9.711 1 88.19 93 ASN A N 1
ATOM 726 C CA . ASN A 1 93 ? -5.178 -0.017 -9.525 1 88.19 93 ASN A CA 1
ATOM 727 C C . ASN A 1 93 ? -4.557 -0.47 -8.207 1 88.19 93 ASN A C 1
ATOM 729 O O . ASN A 1 93 ? -5.197 -0.394 -7.156 1 88.19 93 ASN A O 1
ATOM 733 N N . ALA A 1 94 ? -3.349 -1.034 -8.321 1 90.49 94 ALA A N 1
ATOM 734 C CA . ALA A 1 94 ? -2.731 -1.582 -7.117 1 90.49 94 ALA A CA 1
ATOM 735 C C . ALA A 1 94 ? -1.247 -1.228 -7.052 1 90.49 94 ALA A C 1
ATOM 737 O O . ALA A 1 94 ? -0.561 -1.213 -8.077 1 90.49 94 ALA A O 1
ATOM 738 N N . VAL A 1 95 ? -0.794 -0.87 -5.893 1 87.89 95 VAL A N 1
ATOM 739 C CA . VAL A 1 95 ? 0.64 -0.856 -5.624 1 87.89 95 VAL A CA 1
ATOM 740 C C . VAL A 1 95 ? 1.133 -2.278 -5.371 1 87.89 95 VAL A C 1
ATOM 742 O O . VAL A 1 95 ? 0.644 -2.96 -4.466 1 87.89 95 VAL A O 1
ATOM 745 N N . VAL A 1 96 ? 2.079 -2.675 -6.177 1 91.56 96 VAL A N 1
ATOM 746 C CA . VAL A 1 96 ? 2.59 -4.037 -6.067 1 91.56 96 VAL A CA 1
ATOM 747 C C . VAL A 1 96 ? 4.077 -4.005 -5.718 1 91.56 96 VAL A C 1
ATOM 749 O O . VAL A 1 96 ? 4.868 -3.354 -6.405 1 91.56 96 VAL A O 1
ATOM 752 N N . ASN A 1 97 ? 4.4 -4.674 -4.634 1 91.42 97 ASN A N 1
ATOM 753 C CA . ASN A 1 97 ? 5.793 -4.858 -4.242 1 91.42 97 ASN A CA 1
ATOM 754 C C . ASN A 1 97 ? 6.232 -6.311 -4.397 1 91.42 97 ASN A C 1
ATOM 756 O O . ASN A 1 97 ? 5.665 -7.206 -3.768 1 91.42 97 ASN A O 1
ATOM 760 N N . PHE A 1 98 ? 7.175 -6.496 -5.248 1 94.14 98 PHE A N 1
ATOM 761 C CA . PHE A 1 98 ? 7.823 -7.8 -5.33 1 94.14 98 PHE A CA 1
ATOM 762 C C . PHE A 1 98 ? 9.099 -7.823 -4.497 1 94.14 98 PHE A C 1
ATOM 764 O O . PHE A 1 98 ? 9.82 -6.825 -4.428 1 94.14 98 PHE A O 1
ATOM 771 N N . SER A 1 99 ? 9.375 -8.942 -3.933 1 94 99 SER A N 1
ATOM 772 C CA . SER A 1 99 ? 10.597 -9.003 -3.138 1 94 99 SER A CA 1
ATOM 773 C C . SER A 1 99 ? 11.283 -10.357 -3.282 1 94 99 SER A C 1
ATOM 775 O O . SER A 1 99 ? 10.646 -11.346 -3.649 1 94 99 SER A O 1
ATOM 777 N N . ALA A 1 100 ? 12.551 -10.333 -3.116 1 96.71 100 ALA A N 1
ATOM 778 C CA . ALA A 1 100 ? 13.382 -11.524 -2.961 1 96.71 100 ALA A CA 1
ATOM 779 C C . ALA A 1 100 ? 14.158 -11.484 -1.647 1 96.71 100 ALA A C 1
ATOM 781 O O . ALA A 1 100 ? 14.71 -10.445 -1.276 1 96.71 100 ALA A O 1
ATOM 782 N N . TYR A 1 101 ? 14.145 -12.552 -0.984 1 95.27 101 TYR A N 1
ATOM 783 C CA . TYR A 1 101 ? 14.884 -12.638 0.271 1 95.27 101 TYR A CA 1
ATOM 784 C C . TYR A 1 101 ? 16.369 -12.862 0.015 1 95.27 101 TYR A C 1
ATOM 786 O O . TYR A 1 101 ? 16.744 -13.679 -0.828 1 95.27 101 TYR A O 1
ATOM 794 N N . ASN A 1 102 ? 17.179 -12.106 0.696 1 95.89 102 ASN A N 1
ATOM 795 C CA . ASN A 1 102 ? 18.627 -12.29 0.695 1 95.89 102 ASN A CA 1
ATOM 796 C C . ASN A 1 102 ? 19.114 -12.914 2 1 95.89 102 ASN A C 1
ATOM 798 O O . ASN A 1 102 ? 19.114 -12.258 3.043 1 95.89 102 ASN A O 1
ATOM 802 N N . PHE A 1 103 ? 19.591 -14.082 1.958 1 95.57 103 PHE A N 1
ATOM 803 C CA . PHE A 1 103 ? 19.945 -14.869 3.133 1 95.57 103 PHE A CA 1
ATOM 804 C C . PHE A 1 103 ? 21.19 -14.305 3.807 1 95.57 103 PHE A C 1
ATOM 806 O O . PHE A 1 103 ? 21.389 -14.491 5.01 1 95.57 103 PHE A O 1
ATOM 813 N N . ILE A 1 104 ? 21.992 -13.702 3.115 1 94.97 104 ILE A N 1
ATOM 814 C CA . ILE A 1 104 ? 23.239 -13.181 3.663 1 94.97 104 ILE A CA 1
ATOM 815 C C . ILE A 1 104 ? 22.961 -11.91 4.463 1 94.97 104 ILE A C 1
ATOM 817 O O . ILE A 1 104 ? 23.419 -11.772 5.6 1 94.97 104 ILE A O 1
ATOM 821 N N . HIS A 1 105 ? 22.188 -11.022 3.906 1 93.82 105 HIS A N 1
ATOM 822 C CA . HIS A 1 105 ? 21.916 -9.744 4.553 1 93.82 105 HIS A CA 1
ATOM 823 C C . HIS A 1 105 ? 20.684 -9.829 5.447 1 93.82 105 HIS A C 1
ATOM 825 O O . HIS A 1 105 ? 20.386 -8.893 6.192 1 93.82 105 HIS A O 1
ATOM 831 N N . ASP A 1 106 ? 19.95 -10.935 5.375 1 94.1 106 ASP A N 1
ATOM 832 C CA . ASP A 1 106 ? 18.718 -11.119 6.136 1 94.1 106 ASP A CA 1
ATOM 833 C C . ASP A 1 106 ? 17.727 -9.99 5.858 1 94.1 106 ASP A C 1
ATOM 835 O O . ASP A 1 106 ? 17.249 -9.335 6.786 1 94.1 106 ASP A O 1
ATOM 839 N N . GLU A 1 107 ? 17.518 -9.724 4.552 1 92.29 107 GLU A N 1
ATOM 840 C CA . GLU A 1 107 ? 16.638 -8.647 4.107 1 92.29 107 GLU A CA 1
ATOM 841 C C . GLU A 1 107 ? 15.832 -9.064 2.88 1 92.29 107 GLU A C 1
ATOM 843 O O . GLU A 1 107 ? 16.25 -9.946 2.127 1 92.29 107 GLU A O 1
ATOM 848 N N . TYR A 1 108 ? 14.742 -8.468 2.792 1 89.78 108 TYR A N 1
ATOM 849 C CA . TYR A 1 108 ? 13.97 -8.566 1.558 1 89.78 108 TYR A CA 1
ATOM 850 C C . TYR A 1 108 ? 14.277 -7.398 0.629 1 89.78 108 TYR A C 1
ATOM 852 O O . TYR A 1 108 ? 14.145 -6.235 1.019 1 89.78 108 TYR A O 1
ATOM 860 N N . TYR A 1 109 ? 14.719 -7.74 -0.543 1 90.82 109 TYR A N 1
ATOM 861 C CA . TYR A 1 109 ? 14.95 -6.697 -1.535 1 90.82 109 TYR A CA 1
ATOM 862 C C . TYR A 1 109 ? 13.707 -6.469 -2.387 1 90.82 109 TYR A C 1
ATOM 864 O O . TYR A 1 109 ? 13.22 -7.391 -3.045 1 90.82 109 TYR A O 1
ATOM 872 N N . VAL A 1 110 ? 13.248 -5.259 -2.38 1 87.83 110 VAL A N 1
ATOM 873 C CA . VAL A 1 110 ? 11.893 -4.976 -2.842 1 87.83 110 VAL A CA 1
ATOM 874 C C . VAL A 1 110 ? 11.942 -4.031 -4.041 1 87.83 110 VAL A C 1
ATOM 876 O O . VAL A 1 110 ? 12.748 -3.098 -4.07 1 87.83 110 VAL A O 1
ATOM 879 N N . THR A 1 111 ? 11.186 -4.345 -5.029 1 86.8 111 THR A N 1
ATOM 880 C CA . THR A 1 111 ? 10.839 -3.4 -6.085 1 86.8 111 THR A CA 1
ATOM 881 C C . THR A 1 111 ? 9.354 -3.054 -6.035 1 86.8 111 THR A C 1
ATOM 883 O O . THR A 1 111 ? 8.524 -3.905 -5.71 1 86.8 111 THR A O 1
ATOM 886 N N . GLN A 1 112 ? 9.107 -1.838 -6.271 1 81.28 112 GLN A N 1
ATOM 887 C CA . GLN A 1 112 ? 7.738 -1.355 -6.129 1 81.28 112 GLN A CA 1
ATOM 888 C C . GLN A 1 112 ? 7.266 -0.656 -7.401 1 81.28 112 GLN A C 1
ATOM 890 O O . GLN A 1 112 ? 8.032 0.073 -8.035 1 81.28 112 GLN A O 1
ATOM 895 N N . ASP A 1 113 ? 5.956 -0.933 -7.728 1 81.47 113 ASP A N 1
ATOM 896 C CA . ASP A 1 113 ? 5.345 -0.214 -8.842 1 81.47 113 ASP A CA 1
ATOM 897 C C . ASP A 1 113 ? 3.826 -0.168 -8.699 1 81.47 113 ASP A C 1
ATOM 899 O O . ASP A 1 113 ? 3.246 -0.937 -7.93 1 81.47 113 ASP A O 1
ATOM 903 N N . VAL A 1 114 ? 3.261 0.783 -9.361 1 83.43 114 VAL A N 1
ATOM 904 C CA . VAL A 1 114 ? 1.807 0.841 -9.472 1 83.43 114 VAL A CA 1
ATOM 905 C C . VAL A 1 114 ? 1.359 0.145 -10.755 1 83.43 114 VAL A C 1
ATOM 907 O O . VAL A 1 114 ? 1.93 0.373 -11.825 1 83.43 114 VAL A O 1
ATOM 910 N N . ARG A 1 115 ? 0.404 -0.754 -10.64 1 87.8 115 ARG A N 1
ATOM 911 C CA . ARG A 1 115 ? -0.082 -1.538 -11.771 1 87.8 115 ARG A CA 1
ATOM 912 C C . ARG A 1 115 ? -1.593 -1.4 -11.924 1 87.8 115 ARG A C 1
ATOM 914 O O . ARG A 1 115 ? -2.314 -1.278 -10.931 1 87.8 115 ARG A O 1
ATOM 921 N N . ARG A 1 116 ? -2.007 -1.37 -13.196 1 89.96 116 ARG A N 1
ATOM 922 C CA . ARG A 1 116 ? -3.428 -1.325 -13.526 1 89.96 116 ARG A CA 1
ATOM 923 C C . ARG A 1 116 ? -3.906 -2.667 -14.072 1 89.96 116 ARG A C 1
ATOM 925 O O . ARG A 1 116 ? -3.492 -3.085 -15.156 1 89.96 116 ARG A O 1
ATOM 932 N N . PHE A 1 117 ? -4.815 -3.361 -13.344 1 93.16 117 PHE A N 1
ATOM 933 C CA . PHE A 1 117 ? -5.405 -4.624 -13.773 1 93.16 117 PHE A CA 1
ATOM 934 C C . PHE A 1 117 ? -6.789 -4.399 -14.369 1 93.16 117 PHE A C 1
ATOM 936 O O . PHE A 1 117 ? -7.587 -3.631 -13.828 1 93.16 117 PHE A O 1
ATOM 943 N N . HIS A 1 118 ? -7.026 -5.021 -15.432 1 92.74 118 HIS A N 1
ATOM 944 C CA . HIS A 1 118 ? -8.321 -4.962 -16.101 1 92.74 118 HIS A CA 1
ATOM 945 C C . HIS A 1 118 ? -8.54 -6.184 -16.986 1 92.74 118 HIS A C 1
ATOM 947 O O . HIS A 1 118 ? -7.68 -7.065 -17.059 1 92.74 118 HIS A O 1
ATOM 953 N N . VAL A 1 119 ? -9.596 -6.258 -17.714 1 90.14 119 VAL A N 1
ATOM 954 C CA . VAL A 1 119 ? -10.061 -7.461 -18.396 1 90.14 119 VAL A CA 1
ATOM 955 C C . VAL A 1 119 ? -9.002 -7.934 -19.389 1 90.14 119 VAL A C 1
ATOM 957 O O . VAL A 1 119 ? -8.808 -9.138 -19.574 1 90.14 119 VAL A O 1
ATOM 960 N N . LEU A 1 120 ? -8.25 -7.059 -20.055 1 90.5 120 LEU A N 1
ATOM 961 C CA . LEU A 1 120 ? -7.29 -7.419 -21.092 1 90.5 120 LEU A CA 1
ATOM 962 C C . LEU A 1 120 ? -5.904 -7.643 -20.496 1 90.5 120 LEU A C 1
ATOM 964 O O . LEU A 1 120 ? -4.996 -8.113 -21.185 1 90.5 120 LEU A O 1
ATOM 968 N N . LYS A 1 121 ? -5.737 -7.254 -19.248 1 93.19 121 LYS A N 1
ATOM 969 C CA . LYS A 1 121 ? -4.436 -7.395 -18.601 1 93.19 121 LYS A CA 1
ATOM 970 C C . LYS A 1 121 ? -4.592 -7.778 -17.132 1 93.19 121 LYS A C 1
ATOM 972 O O . LYS A 1 121 ? -4.601 -6.91 -16.256 1 93.19 121 LYS A O 1
ATOM 9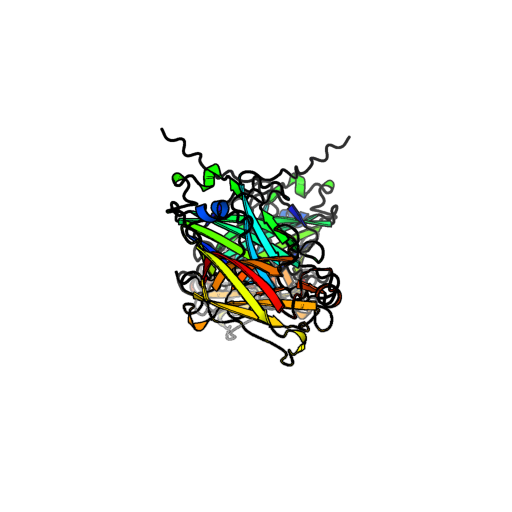77 N N . THR A 1 122 ? -4.582 -9.038 -16.877 1 94.87 122 THR A N 1
ATOM 978 C CA . THR A 1 122 ? -4.835 -9.546 -15.533 1 94.87 122 THR A CA 1
ATOM 979 C C . THR A 1 122 ? -3.534 -9.976 -14.863 1 94.87 122 THR A C 1
ATOM 981 O O . THR A 1 122 ? -3.548 -10.505 -13.75 1 94.87 122 THR A O 1
ATOM 984 N N . GLU A 1 123 ? -2.431 -9.736 -15.57 1 95.24 123 GLU A N 1
ATOM 985 C CA . GLU A 1 123 ? -1.126 -10.154 -15.067 1 95.24 123 GLU A CA 1
ATOM 986 C C . GLU A 1 123 ? -0.088 -9.049 -15.24 1 95.24 123 GLU A C 1
ATOM 988 O O . GLU A 1 123 ? -0.017 -8.417 -16.296 1 95.24 123 GLU A O 1
ATOM 993 N N . TRP A 1 124 ? 0.612 -8.82 -14.11 1 94.05 124 TRP A N 1
ATOM 994 C CA . TRP A 1 124 ? 1.734 -7.888 -14.138 1 94.05 124 TRP A CA 1
ATOM 995 C C . TRP A 1 124 ? 2.953 -8.482 -13.44 1 94.05 124 TRP A C 1
ATOM 997 O O . TRP A 1 124 ? 2.817 -9.229 -12.467 1 94.05 124 TRP A O 1
ATOM 1007 N N . GLY A 1 125 ? 4.13 -8.143 -13.955 1 93.64 125 GLY A N 1
ATOM 1008 C CA . GLY A 1 125 ? 5.318 -8.622 -13.267 1 93.64 125 GLY A CA 1
ATOM 1009 C C . GLY A 1 125 ? 6.573 -7.856 -13.641 1 93.64 125 GLY A C 1
ATOM 1010 O O . GLY A 1 125 ? 6.496 -6.715 -14.101 1 93.64 125 GLY A O 1
ATOM 1011 N N . VAL A 1 126 ? 7.662 -8.288 -13.204 1 94.89 126 VAL A N 1
ATOM 1012 C CA . VAL A 1 126 ? 9.004 -7.799 -13.503 1 94.89 126 VAL A CA 1
ATOM 1013 C C . VAL A 1 126 ? 9.774 -8.854 -14.293 1 94.89 126 VAL A C 1
ATOM 1015 O O . VAL A 1 126 ? 10.267 -9.829 -13.722 1 94.89 126 VAL A O 1
ATOM 1018 N N . ALA A 1 127 ? 9.927 -8.598 -15.538 1 94.72 127 ALA A N 1
ATOM 1019 C CA . ALA A 1 127 ? 10.591 -9.557 -16.417 1 94.72 127 ALA A CA 1
ATOM 1020 C C . ALA A 1 127 ? 12.065 -9.706 -16.052 1 94.72 127 ALA A C 1
ATOM 1022 O O . ALA A 1 127 ? 12.6 -10.818 -16.043 1 94.72 127 ALA A O 1
ATOM 1023 N N . LYS A 1 128 ? 12.684 -8.535 -15.765 1 94.7 128 LYS A N 1
ATOM 1024 C CA . LYS A 1 128 ? 14.089 -8.537 -15.365 1 94.7 128 LYS A CA 1
ATOM 1025 C C . LYS A 1 128 ? 14.233 -8.309 -13.863 1 94.7 128 LYS A C 1
ATOM 1027 O O . LYS A 1 128 ? 14.885 -7.355 -13.434 1 94.7 128 LYS A O 1
ATOM 1032 N N . PHE A 1 129 ? 13.766 -9.255 -13.131 1 95.51 129 PHE A N 1
ATOM 1033 C CA . PHE A 1 129 ? 13.71 -9.101 -11.682 1 95.51 129 PHE A CA 1
ATOM 1034 C C . PHE A 1 129 ? 15.095 -9.262 -11.066 1 95.51 129 PHE A C 1
ATOM 1036 O O . PHE A 1 129 ? 15.58 -8.365 -10.374 1 95.51 129 PHE A O 1
ATOM 1043 N N . ILE A 1 130 ? 15.705 -10.384 -11.307 1 95.97 130 ILE A N 1
ATOM 1044 C CA . ILE A 1 130 ? 17.088 -10.614 -10.904 1 95.97 130 ILE A CA 1
ATOM 1045 C C . ILE A 1 130 ? 17.852 -11.288 -12.041 1 95.97 130 ILE A C 1
ATOM 1047 O O . ILE A 1 130 ? 17.396 -12.292 -12.594 1 95.97 130 ILE A O 1
ATOM 1051 N N . ASP A 1 131 ? 18.969 -10.706 -12.274 1 96.06 131 ASP A N 1
ATOM 1052 C CA . ASP A 1 131 ? 19.842 -11.348 -13.252 1 96.06 131 ASP A CA 1
ATOM 1053 C C . ASP A 1 131 ? 20.201 -12.768 -12.818 1 96.06 131 ASP A C 1
ATOM 1055 O O . ASP A 1 131 ? 20.524 -13.004 -11.652 1 96.06 131 ASP A O 1
ATOM 1059 N N . ARG A 1 132 ? 20.201 -13.699 -13.791 1 95.81 132 ARG A N 1
ATOM 1060 C CA . ARG A 1 132 ? 20.4 -15.104 -13.448 1 95.81 132 ARG A CA 1
ATOM 1061 C C . ARG A 1 132 ? 21.799 -15.338 -12.888 1 95.81 132 ARG A C 1
ATOM 1063 O O . ARG A 1 132 ? 21.979 -16.133 -11.963 1 95.81 132 ARG A O 1
ATOM 1070 N N . SER A 1 133 ? 22.772 -14.637 -13.413 1 95.52 133 SER A N 1
ATOM 1071 C CA . SER A 1 133 ? 24.13 -14.779 -12.899 1 95.52 133 SER A CA 1
ATOM 1072 C C . SER A 1 133 ? 24.22 -14.334 -11.444 1 95.52 133 SER A C 1
ATOM 1074 O O . SER A 1 133 ? 24.882 -14.983 -10.63 1 95.52 133 SER A O 1
ATOM 1076 N N . THR A 1 134 ? 23.568 -13.265 -11.199 1 95.42 134 THR A N 1
ATOM 1077 C CA . THR A 1 134 ? 23.512 -12.769 -9.828 1 95.42 134 THR A CA 1
ATOM 1078 C C . THR A 1 134 ? 22.727 -13.727 -8.937 1 95.42 134 THR A C 1
ATOM 1080 O O . THR A 1 134 ? 23.143 -14.023 -7.816 1 95.42 134 THR A O 1
ATOM 1083 N N . PHE A 1 135 ? 21.74 -14.289 -9.454 1 96.56 135 PHE A N 1
ATOM 1084 C CA . PHE A 1 135 ? 20.82 -15.128 -8.695 1 96.56 135 PHE A CA 1
ATOM 1085 C C . PHE A 1 135 ? 21.479 -16.45 -8.318 1 96.56 135 PHE A C 1
ATOM 1087 O O . PHE A 1 135 ? 21.356 -16.908 -7.181 1 96.56 135 PHE A O 1
ATOM 1094 N N . TYR A 1 136 ? 22.169 -17.041 -9.185 1 95.9 136 TYR A N 1
ATOM 1095 C CA . TYR A 1 136 ? 22.708 -18.382 -8.987 1 95.9 136 TYR A CA 1
ATOM 1096 C C . TYR A 1 136 ? 24.033 -18.332 -8.236 1 95.9 136 TYR A C 1
ATOM 1098 O O . TYR A 1 136 ? 24.516 -19.356 -7.748 1 95.9 136 TYR A O 1
ATOM 1106 N N . ASP A 1 137 ? 24.594 -17.096 -8.215 1 95.82 137 ASP A N 1
ATOM 1107 C CA . ASP A 1 137 ? 25.808 -16.935 -7.42 1 95.82 137 ASP A CA 1
ATOM 1108 C C . ASP A 1 137 ? 25.482 -16.846 -5.931 1 95.82 137 ASP A C 1
ATOM 1110 O O . ASP A 1 137 ? 24.99 -15.818 -5.459 1 95.82 137 ASP A O 1
ATOM 1114 N N . SER A 1 138 ? 25.799 -17.882 -5.21 1 93.31 138 SER A N 1
ATOM 1115 C CA . SER A 1 138 ? 25.426 -17.995 -3.804 1 93.31 138 SER A CA 1
ATOM 1116 C C . SER A 1 138 ? 26.026 -16.86 -2.98 1 93.31 138 SER A C 1
ATOM 1118 O O . SER A 1 138 ? 25.527 -16.54 -1.899 1 93.31 138 SER A O 1
ATOM 1120 N N . SER A 1 139 ? 27.037 -16.233 -3.423 1 94.98 139 SER A N 1
ATOM 1121 C CA . SER A 1 139 ? 27.656 -15.125 -2.703 1 94.98 139 SER A CA 1
ATOM 1122 C C . SER A 1 139 ? 26.74 -13.907 -2.668 1 94.98 139 SER A C 1
ATOM 1124 O O . SER A 1 139 ? 26.922 -13.01 -1.842 1 94.98 139 SER A O 1
ATOM 1126 N N . ASN A 1 140 ? 25.765 -13.941 -3.568 1 94.89 140 ASN A N 1
ATOM 1127 C CA . ASN A 1 140 ? 24.845 -12.809 -3.603 1 94.89 140 ASN A CA 1
ATOM 1128 C C . ASN A 1 140 ? 23.648 -13.031 -2.683 1 94.89 140 ASN A C 1
ATOM 1130 O O . ASN A 1 140 ? 22.91 -12.091 -2.381 1 94.89 140 ASN A O 1
ATOM 1134 N N . GLY A 1 141 ? 23.405 -14.249 -2.265 1 96.59 141 GLY A N 1
ATOM 1135 C CA . GLY A 1 141 ? 22.536 -14.519 -1.131 1 96.59 141 GLY A CA 1
ATOM 1136 C C . GLY A 1 141 ? 21.104 -14.816 -1.534 1 96.59 141 GLY A C 1
ATOM 1137 O O . GLY A 1 141 ? 20.27 -15.14 -0.686 1 96.59 141 GLY A O 1
ATOM 1138 N N . TYR A 1 142 ? 20.743 -14.777 -2.84 1 97.24 142 TYR A N 1
ATOM 1139 C CA . TYR A 1 142 ? 19.359 -14.954 -3.263 1 97.24 142 TYR A CA 1
ATOM 1140 C C . TYR A 1 142 ? 19.008 -16.432 -3.377 1 97.24 142 TYR A C 1
ATOM 1142 O O . TYR A 1 142 ? 17.84 -16.811 -3.258 1 97.24 142 TYR A O 1
ATOM 1150 N N . LEU A 1 143 ? 19.994 -17.2 -3.663 1 97.71 143 LEU A N 1
ATOM 1151 C CA . LEU A 1 143 ? 19.857 -18.652 -3.722 1 97.71 143 LEU A CA 1
ATOM 1152 C C . LEU A 1 143 ? 20.873 -19.331 -2.81 1 97.71 143 LEU A C 1
ATOM 1154 O O . LEU A 1 143 ? 22.075 -19.301 -3.083 1 97.71 143 LEU A O 1
ATOM 1158 N N . MET A 1 144 ? 20.355 -19.87 -1.697 1 96.5 144 MET A N 1
ATOM 1159 C CA . MET A 1 144 ? 21.205 -20.557 -0.729 1 96.5 144 MET A CA 1
ATOM 1160 C C . MET A 1 144 ? 20.773 -22.009 -0.56 1 96.5 144 MET A C 1
ATOM 1162 O O . MET A 1 144 ? 19.615 -22.284 -0.244 1 96.5 144 MET A O 1
ATOM 1166 N N . ASP A 1 145 ? 21.724 -22.975 -0.726 1 95.62 145 ASP A N 1
ATOM 1167 C CA . ASP A 1 145 ? 21.414 -24.4 -0.671 1 95.62 145 ASP A CA 1
ATOM 1168 C C . ASP A 1 145 ? 20.226 -24.738 -1.569 1 95.62 145 ASP A C 1
ATOM 1170 O O . ASP A 1 145 ? 19.282 -25.403 -1.135 1 95.62 145 ASP A O 1
ATOM 1174 N N . ASP A 1 146 ? 20.189 -24.082 -2.738 1 96.56 146 ASP A N 1
ATOM 1175 C CA . ASP A 1 146 ? 19.206 -24.276 -3.8 1 96.56 146 ASP A CA 1
ATOM 1176 C C . ASP A 1 146 ? 17.806 -23.886 -3.33 1 96.56 146 ASP A C 1
ATOM 1178 O O . ASP A 1 146 ? 16.812 -24.451 -3.79 1 96.56 146 ASP A O 1
ATOM 1182 N N . THR A 1 147 ? 17.776 -23.011 -2.303 1 97.19 147 THR A N 1
ATOM 1183 C CA . THR A 1 147 ? 16.526 -22.503 -1.75 1 97.19 147 THR A CA 1
ATOM 1184 C C . THR A 1 147 ? 16.412 -20.996 -1.967 1 97.19 147 THR A C 1
ATOM 1186 O O . THR A 1 147 ? 17.392 -20.265 -1.811 1 97.19 147 THR A O 1
ATOM 1189 N N . CYS A 1 148 ? 15.238 -20.554 -2.38 1 97.81 148 CYS A N 1
ATOM 1190 C CA . CYS A 1 148 ? 14.972 -19.127 -2.529 1 97.81 148 CYS A CA 1
ATOM 1191 C C . CYS A 1 148 ? 13.576 -18.777 -2.029 1 97.81 148 CYS A C 1
ATOM 1193 O O . CYS A 1 148 ? 12.741 -19.663 -1.837 1 97.81 148 CYS A O 1
ATOM 1195 N N . VAL A 1 149 ? 13.34 -17.558 -1.701 1 96.65 149 VAL A N 1
ATOM 1196 C CA . VAL A 1 149 ? 12.056 -17.065 -1.212 1 96.65 149 VAL A CA 1
ATOM 1197 C C . VAL A 1 149 ? 11.682 -15.78 -1.946 1 96.65 149 VAL A C 1
ATOM 1199 O O . VAL A 1 149 ? 12.462 -14.825 -1.975 1 96.65 149 VAL A O 1
ATOM 1202 N N . PHE A 1 150 ? 10.544 -15.82 -2.554 1 96.9 150 PHE A N 1
ATOM 1203 C CA . PHE A 1 150 ? 9.973 -14.639 -3.191 1 96.9 150 PHE A CA 1
ATOM 1204 C C . PHE A 1 150 ? 8.761 -14.138 -2.416 1 96.9 150 PHE A C 1
ATOM 1206 O O . PHE A 1 150 ? 8.116 -14.904 -1.698 1 96.9 150 PHE A O 1
ATOM 1213 N N . GLY A 1 151 ? 8.508 -12.89 -2.511 1 94.3 151 GLY A N 1
ATOM 1214 C CA . GLY A 1 151 ? 7.367 -12.303 -1.826 1 94.3 151 GLY A CA 1
ATOM 1215 C C . GLY A 1 151 ? 6.624 -11.284 -2.669 1 94.3 151 GLY A C 1
ATOM 1216 O O . GLY A 1 151 ? 7.144 -10.811 -3.682 1 94.3 151 GLY A O 1
ATOM 1217 N N . VAL A 1 152 ? 5.383 -11.037 -2.18 1 94.9 152 VAL A N 1
ATOM 1218 C CA . VAL A 1 152 ? 4.594 -10.021 -2.869 1 94.9 152 VAL A CA 1
ATOM 1219 C C . VAL A 1 152 ? 3.661 -9.33 -1.877 1 94.9 152 VAL A C 1
ATOM 1221 O O . VAL A 1 152 ? 3.23 -9.937 -0.894 1 94.9 152 VAL A O 1
ATOM 1224 N N . GLU A 1 153 ? 3.446 -8.082 -2.105 1 92.86 153 GLU A N 1
ATOM 1225 C CA . GLU A 1 153 ? 2.452 -7.254 -1.428 1 92.86 153 GLU A CA 1
ATOM 1226 C C . GLU A 1 153 ? 1.579 -6.507 -2.433 1 92.86 153 GLU A C 1
ATOM 1228 O O . GLU A 1 153 ? 2.072 -6.027 -3.455 1 92.86 153 GLU A O 1
ATOM 1233 N N . VAL A 1 154 ? 0.328 -6.531 -2.103 1 93.26 154 VAL A N 1
ATOM 1234 C CA . VAL A 1 154 ? -0.623 -5.885 -3.001 1 93.26 154 VAL A CA 1
ATOM 1235 C C . VAL A 1 154 ? -1.496 -4.909 -2.215 1 93.26 154 VAL A C 1
ATOM 1237 O O . VAL A 1 154 ? -2.217 -5.311 -1.299 1 93.26 154 VAL A O 1
ATOM 1240 N N . PHE A 1 155 ? -1.426 -3.624 -2.544 1 90.24 155 PHE A N 1
ATOM 1241 C CA . PHE A 1 155 ? -2.264 -2.598 -1.934 1 90.24 155 PHE A CA 1
ATOM 1242 C C . PHE A 1 155 ? -3.163 -1.943 -2.977 1 90.24 155 PHE A C 1
ATOM 1244 O O . PHE A 1 155 ? -2.674 -1.325 -3.925 1 90.24 155 PHE A O 1
ATOM 1251 N N . ILE A 1 156 ? -4.42 -2.077 -2.751 1 89.91 156 ILE A N 1
ATOM 1252 C CA . ILE A 1 156 ? -5.378 -1.549 -3.716 1 89.91 156 ILE A CA 1
ATOM 1253 C C . ILE A 1 156 ? -5.487 -0.034 -3.56 1 89.91 156 ILE A C 1
ATOM 1255 O O . ILE A 1 156 ? -5.618 0.473 -2.443 1 89.91 156 ILE A O 1
ATOM 1259 N N . VAL A 1 157 ? -5.348 0.642 -4.657 1 85.09 157 VAL A N 1
ATOM 1260 C CA . VAL A 1 157 ? -5.5 2.093 -4.682 1 85.09 157 VAL A CA 1
ATOM 1261 C C . VAL A 1 157 ? -6.967 2.455 -4.901 1 85.09 157 VAL A C 1
ATOM 1263 O O . VAL A 1 157 ? -7.524 2.198 -5.971 1 85.09 157 VAL A O 1
ATOM 1266 N N . LYS A 1 158 ? -7.649 2.878 -3.825 1 82.1 158 LYS A N 1
ATOM 1267 C CA . LYS A 1 158 ? -9.036 3.319 -3.939 1 82.1 158 LYS A CA 1
ATOM 1268 C C . LYS A 1 158 ? -9.124 4.84 -4.032 1 82.1 158 LYS A C 1
ATOM 1270 O O . LYS A 1 158 ? -8.468 5.552 -3.269 1 82.1 158 LYS A O 1
ATOM 1275 N N . SER A 1 159 ? -9.595 5.261 -5.11 1 72.04 159 SER A N 1
ATOM 1276 C CA . SER A 1 159 ? -9.739 6.705 -5.267 1 72.04 159 SER A CA 1
ATOM 1277 C C . SER A 1 159 ? -10.769 7.267 -4.293 1 72.04 159 SER A C 1
ATOM 1279 O O . SER A 1 159 ? -11.933 6.862 -4.31 1 72.04 159 SER A O 1
ATOM 1281 N N . THR A 1 160 ? -10.286 7.831 -3.232 1 72.43 160 THR A N 1
ATOM 1282 C CA . THR A 1 160 ? -11.196 8.563 -2.358 1 72.43 160 THR A CA 1
ATOM 1283 C C . THR A 1 160 ? -11.012 10.069 -2.524 1 72.43 160 THR A C 1
ATOM 1285 O O . THR A 1 160 ? -9.935 10.529 -2.906 1 72.43 160 THR A O 1
ATOM 1288 N N . ASN A 1 161 ? -12.028 10.817 -2.679 1 69.74 161 ASN A N 1
ATOM 1289 C CA . ASN A 1 161 ? -11.967 12.271 -2.78 1 69.74 161 ASN A CA 1
ATOM 1290 C C . ASN A 1 161 ? -11.947 12.928 -1.404 1 69.74 161 ASN A C 1
ATOM 1292 O O . ASN A 1 161 ? -12.474 14.028 -1.229 1 69.74 161 ASN A O 1
ATOM 1296 N N . ARG A 1 162 ? -11.294 12.255 -0.512 1 85.52 162 ARG A N 1
ATOM 1297 C CA . ARG A 1 162 ? -11.223 12.882 0.804 1 85.52 162 ARG A CA 1
ATOM 1298 C C . ARG A 1 162 ? -10.089 13.9 0.865 1 85.52 162 ARG A C 1
ATOM 1300 O O . ARG A 1 162 ? -9.006 13.665 0.325 1 85.52 162 ARG A O 1
ATOM 1307 N N . GLY A 1 163 ? -10.407 15.015 1.398 1 92.08 163 GLY A N 1
ATOM 1308 C CA . GLY A 1 163 ? -9.37 16.027 1.512 1 92.08 163 GLY A CA 1
ATOM 1309 C C . GLY A 1 163 ? -9.892 17.364 2.005 1 92.08 163 GLY A C 1
ATOM 1310 O O . GLY A 1 163 ? -11.063 17.481 2.372 1 92.08 163 GLY A O 1
ATOM 1311 N N . ASP A 1 164 ? -8.996 18.226 2.216 1 94.32 164 ASP A N 1
ATOM 1312 C CA . ASP A 1 164 ? -9.309 19.582 2.657 1 94.32 164 ASP A CA 1
ATOM 1313 C C . ASP A 1 164 ? -8.717 20.619 1.705 1 94.32 164 ASP A C 1
ATOM 1315 O O . ASP A 1 164 ? -7.815 20.309 0.923 1 94.32 164 ASP A O 1
ATOM 1319 N N . CYS A 1 165 ? -9.368 21.736 1.774 1 95.01 165 CYS A N 1
ATOM 1320 C CA . CYS A 1 165 ? -8.916 22.881 0.991 1 95.01 165 CYS A CA 1
ATOM 1321 C C . CYS A 1 165 ? -8.555 24.052 1.897 1 95.01 165 CYS A C 1
ATOM 1323 O O . CYS A 1 165 ? -9.403 24.555 2.636 1 95.01 165 CYS A O 1
ATOM 1325 N N . LEU A 1 166 ? -7.349 24.397 1.856 1 95.65 166 LEU A N 1
ATOM 1326 C CA . LEU A 1 166 ? -6.9 25.614 2.524 1 95.65 166 LEU A CA 1
ATOM 1327 C C . LEU A 1 166 ? -6.934 26.803 1.568 1 95.65 166 LEU A C 1
ATOM 1329 O O . LEU A 1 166 ? -6.377 26.738 0.47 1 95.65 166 LEU A O 1
ATOM 1333 N N . SER A 1 167 ? -7.604 27.831 1.976 1 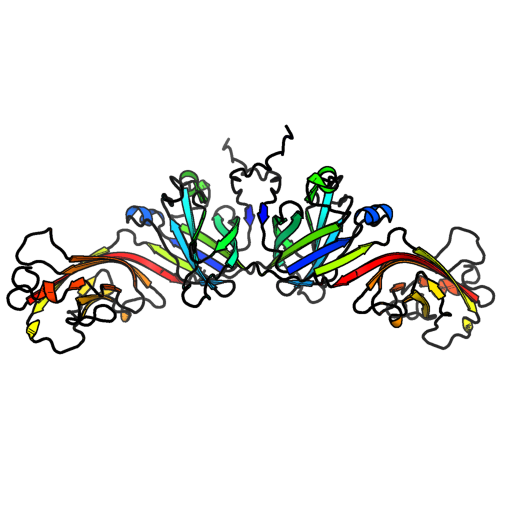94.14 167 SER A N 1
ATOM 1334 C CA . SER A 1 167 ? -7.629 29.073 1.212 1 94.14 167 SER A CA 1
ATOM 1335 C C . SER A 1 167 ? -7.014 30.222 2.003 1 94.14 167 SER A C 1
ATOM 1337 O O . SER A 1 167 ? -7.588 30.677 2.995 1 94.14 167 SER A O 1
ATOM 1339 N N . MET A 1 168 ? -5.875 30.672 1.556 1 93.56 168 MET A N 1
ATOM 1340 C CA . MET A 1 168 ? -5.23 31.803 2.216 1 93.56 168 MET A CA 1
ATOM 1341 C C . MET A 1 168 ? -5.889 33.117 1.81 1 93.56 168 MET A C 1
ATOM 1343 O O . MET A 1 168 ? -6.253 33.301 0.648 1 93.56 168 MET A O 1
ATOM 1347 N N . PHE A 1 169 ? -6.028 33.953 2.798 1 91.39 169 PHE A N 1
ATOM 1348 C CA . PHE A 1 169 ? -6.569 35.269 2.476 1 91.39 169 PHE A CA 1
ATOM 1349 C C . PHE A 1 169 ? -5.504 36.148 1.831 1 91.39 169 PHE A C 1
ATOM 1351 O O . PHE A 1 169 ? -4.34 36.12 2.236 1 91.39 169 PHE A O 1
ATOM 1358 N N . GLN A 1 170 ? -5.996 36.809 0.833 1 87.18 170 GLN A N 1
ATOM 1359 C CA . GLN A 1 170 ? -5.118 37.783 0.192 1 87.18 170 GLN A CA 1
ATOM 1360 C C . GLN A 1 170 ? -4.991 39.048 1.036 1 87.18 170 GLN A C 1
ATOM 1362 O O . GLN A 1 170 ? -5.918 39.858 1.093 1 87.18 170 GLN A O 1
ATOM 1367 N N . GLY A 1 171 ? -3.964 39.184 1.873 1 82.38 171 GLY A N 1
ATOM 1368 C CA . GLY A 1 171 ? -3.822 40.264 2.836 1 82.38 171 GLY A CA 1
ATOM 1369 C C . GLY A 1 171 ? -4.381 39.921 4.204 1 82.38 171 GLY A C 1
ATOM 1370 O O . GLY A 1 171 ? -5.484 40.346 4.554 1 82.38 171 GLY A O 1
ATOM 1371 N N . PRO A 1 172 ? -3.7 39.164 4.879 1 79.13 172 PRO A N 1
ATOM 1372 C CA . PRO A 1 172 ? -4.174 38.738 6.198 1 79.13 172 PRO A CA 1
ATOM 1373 C C . PRO A 1 172 ? -4.604 39.91 7.077 1 79.13 172 PRO A C 1
ATOM 1375 O O . PRO A 1 172 ? -4.065 41.012 6.95 1 79.13 172 PRO A O 1
ATOM 1378 N N . VAL A 1 173 ? -5.646 39.688 7.808 1 84.56 173 VAL A N 1
ATOM 1379 C CA . VAL A 1 173 ? -6.245 40.708 8.662 1 84.56 173 VAL A CA 1
ATOM 1380 C C . VAL A 1 173 ? -5.6 40.667 10.046 1 84.56 173 VAL A C 1
ATOM 1382 O O . VAL A 1 173 ? -5.659 39.646 10.735 1 84.56 173 VAL A O 1
ATOM 1385 N N . ARG A 1 174 ? -5.02 41.73 10.37 1 89.56 174 ARG A N 1
ATOM 1386 C CA . ARG A 1 174 ? -4.415 41.848 11.693 1 89.56 174 ARG A CA 1
ATOM 1387 C C . ARG A 1 174 ? -5.363 42.534 12.67 1 89.56 174 ARG A C 1
ATOM 1389 O O . ARG A 1 174 ? -6.011 43.523 12.323 1 89.56 174 ARG A O 1
ATOM 1396 N N . CYS A 1 175 ? -5.48 41.977 13.763 1 93.37 175 CYS A N 1
ATOM 1397 C CA . CYS A 1 175 ? -6.374 42.502 14.788 1 93.37 175 CYS A CA 1
ATOM 1398 C C . CYS A 1 175 ? -5.688 42.529 16.149 1 93.37 175 CYS A C 1
ATOM 1400 O O . CYS A 1 175 ? -4.746 41.773 16.388 1 93.37 175 CYS A O 1
ATOM 1402 N N . SER A 1 176 ? -6.125 43.466 16.911 1 94.89 176 SER A N 1
ATOM 1403 C CA . SER A 1 176 ? -5.63 43.558 18.281 1 94.89 176 SER A CA 1
ATOM 1404 C C . SER A 1 176 ? -6.752 43.911 19.252 1 94.89 176 SER A C 1
ATOM 1406 O O . SER A 1 176 ? -7.758 44.503 18.857 1 94.89 176 SER A O 1
ATOM 1408 N N . TYR A 1 177 ? -6.625 43.509 20.416 1 96.48 177 TYR A N 1
ATOM 1409 C CA . TYR A 1 177 ? -7.598 43.787 21.467 1 96.48 177 TYR A CA 1
ATOM 1410 C C . TYR A 1 177 ? -6.93 43.812 22.836 1 96.48 177 TYR A C 1
ATOM 1412 O O . TYR A 1 177 ? -6.026 43.019 23.107 1 96.48 177 TYR A O 1
ATOM 1420 N N . THR A 1 178 ? -7.338 44.749 23.599 1 96.58 178 THR A N 1
ATOM 1421 C CA . THR A 1 178 ? -6.843 44.88 24.965 1 96.58 178 THR A CA 1
ATOM 1422 C C . THR A 1 178 ? -7.985 44.75 25.969 1 96.58 178 THR A C 1
ATOM 1424 O O . THR A 1 178 ? -9.04 45.366 25.801 1 96.58 178 THR A O 1
ATOM 1427 N N . TRP A 1 179 ? -7.763 43.969 26.964 1 97.36 179 TRP A N 1
ATOM 1428 C CA . TRP A 1 179 ? -8.748 43.748 28.018 1 97.36 179 TRP A CA 1
ATOM 1429 C C . TRP A 1 179 ? -8.187 44.145 29.379 1 97.36 179 TRP A C 1
ATOM 1431 O O . TRP A 1 179 ? -7.195 43.575 29.839 1 97.36 179 TRP A O 1
ATOM 1441 N N . LYS A 1 180 ? -8.818 45.105 29.946 1 96.66 180 LYS A N 1
ATOM 1442 C CA . LYS A 1 180 ? -8.493 45.477 31.32 1 96.66 180 LYS A CA 1
ATOM 1443 C C . LYS A 1 180 ? -9.377 44.73 32.315 1 96.66 180 LYS A C 1
ATOM 1445 O O . LYS A 1 180 ? -10.585 44.966 32.378 1 96.66 180 LYS A O 1
ATOM 1450 N N . PHE A 1 181 ? -8.795 43.9 33.024 1 96.81 181 PHE A N 1
ATOM 1451 C CA . PHE A 1 181 ? -9.52 43.121 34.021 1 96.81 181 PHE A CA 1
ATOM 1452 C C . PHE A 1 181 ? -9.307 43.697 35.417 1 96.81 181 PHE A C 1
ATOM 1454 O O . PHE A 1 181 ? -8.272 43.456 36.042 1 96.81 181 PHE A O 1
ATOM 1461 N N . SER A 1 182 ? -10.347 44.309 35.91 1 95.88 182 SER A N 1
ATOM 1462 C CA . SER A 1 182 ? -10.255 44.966 37.21 1 95.88 182 SER A CA 1
ATOM 1463 C C . SER A 1 182 ? -10.771 44.061 38.324 1 95.88 182 SER A C 1
ATOM 1465 O O . SER A 1 182 ? -11.486 43.091 38.063 1 95.88 182 SER A O 1
ATOM 1467 N N . ASN A 1 183 ? -10.477 44.385 39.521 1 94.07 183 ASN A N 1
ATOM 1468 C CA . ASN A 1 183 ? -10.894 43.66 40.717 1 94.07 183 ASN A CA 1
ATOM 1469 C C . ASN A 1 183 ? -10.472 42.195 40.66 1 94.07 183 ASN A C 1
ATOM 1471 O O . ASN A 1 183 ? -11.292 41.3 40.869 1 94.07 183 ASN A O 1
ATOM 1475 N N . PHE A 1 184 ? -9.283 42.026 40.334 1 95.46 184 PHE A N 1
ATOM 1476 C CA . PHE A 1 184 ? -8.743 40.677 40.205 1 95.46 184 PHE A CA 1
ATOM 1477 C C . PHE A 1 184 ? -8.848 39.923 41.525 1 95.46 184 PHE A C 1
ATOM 1479 O O . PHE A 1 184 ? -9.186 38.737 41.543 1 95.46 184 PHE A O 1
ATOM 1486 N N . SER A 1 185 ? -8.581 40.575 42.645 1 91.3 185 SER A N 1
ATOM 1487 C CA . SER A 1 185 ? -8.586 39.966 43.971 1 91.3 185 SER A CA 1
ATOM 1488 C C . SER A 1 185 ? -9.983 39.491 44.356 1 91.3 185 SER A C 1
ATOM 1490 O O . SER A 1 185 ? -10.135 38.644 45.239 1 91.3 185 SER A O 1
ATOM 1492 N N . LYS A 1 186 ? -10.961 40.04 43.642 1 92.57 186 LYS A N 1
ATOM 1493 C CA . LYS A 1 186 ? -12.339 39.708 43.992 1 92.57 186 LYS A CA 1
ATOM 1494 C C . LYS A 1 186 ? -12.917 38.674 43.031 1 92.57 186 LYS A C 1
ATOM 1496 O O . LYS A 1 186 ? -14.103 38.345 43.103 1 92.57 186 LYS A O 1
ATOM 1501 N N . SER A 1 187 ? -12.1 38.222 42.172 1 90.48 187 SER A N 1
ATOM 1502 C CA . SER A 1 187 ? -12.588 37.259 41.19 1 90.48 187 SER A CA 1
ATOM 1503 C C . SER A 1 187 ? -12.946 35.931 41.85 1 90.48 187 SER A C 1
ATOM 1505 O O . SER A 1 187 ? -12.11 35.319 42.518 1 90.48 187 SER A O 1
ATOM 1507 N N . THR A 1 188 ? -14.179 35.421 41.68 1 89.92 188 THR A N 1
ATOM 1508 C CA . THR A 1 188 ? -14.626 34.203 42.347 1 89.92 188 THR A CA 1
ATOM 1509 C C . THR A 1 188 ? -15.034 33.146 41.325 1 89.92 188 THR A C 1
ATOM 1511 O O . THR A 1 188 ? -15.122 31.96 41.651 1 89.92 188 THR A O 1
ATOM 1514 N N . LEU A 1 189 ? -15.33 33.603 40.11 1 92.95 189 LEU A N 1
ATOM 1515 C CA . LEU A 1 189 ? -15.752 32.659 39.081 1 92.95 189 LEU A CA 1
ATOM 1516 C C . LEU A 1 189 ? -14.553 31.922 38.494 1 92.95 189 LEU A C 1
ATOM 1518 O O . LEU A 1 189 ? -13.424 32.413 38.561 1 92.95 189 LEU A O 1
ATOM 1522 N N . ASP A 1 190 ? -14.78 30.777 37.967 1 94.18 190 ASP A N 1
ATOM 1523 C CA . ASP A 1 190 ? -13.72 29.978 37.361 1 94.18 190 ASP A CA 1
ATOM 1524 C C . ASP A 1 190 ? -13.231 30.61 36.06 1 94.18 190 ASP A C 1
ATOM 1526 O O . ASP A 1 190 ? -12.064 30.463 35.692 1 94.18 190 ASP A O 1
ATOM 1530 N N . LYS A 1 191 ? -14.195 31.215 35.466 1 95.92 191 LYS A N 1
ATOM 1531 C CA . LYS A 1 191 ? -13.881 31.753 34.146 1 95.92 191 LYS A CA 1
ATOM 1532 C C . LYS A 1 191 ? -14.558 33.104 33.928 1 95.92 191 LYS A C 1
ATOM 1534 O O . LYS A 1 191 ? -15.67 33.332 34.408 1 95.92 191 LYS A O 1
ATOM 1539 N N . TYR A 1 192 ? -13.818 33.986 33.25 1 97.28 192 TYR A N 1
ATOM 1540 C CA . TYR A 1 192 ? -14.326 35.287 32.831 1 97.28 192 TYR A CA 1
ATOM 1541 C C . TYR A 1 192 ? -14.118 35.499 31.336 1 97.28 192 TYR A C 1
ATOM 1543 O O . TYR A 1 192 ? -13.147 35.001 30.761 1 97.28 192 TYR A O 1
ATOM 1551 N N . GLU A 1 193 ? -15.006 36.215 30.763 1 96.7 193 GLU A N 1
ATOM 1552 C CA . GLU A 1 193 ? -14.872 36.513 29.34 1 96.7 193 GLU A CA 1
ATOM 1553 C C . GLU A 1 193 ? -14.939 38.015 29.082 1 96.7 193 GLU A C 1
ATOM 1555 O O . GLU A 1 193 ? -15.7 38.729 29.738 1 96.7 193 GLU A O 1
ATOM 1560 N N . SER A 1 194 ? -14.123 38.462 28.214 1 96.88 194 SER A N 1
ATOM 1561 C CA . SER A 1 194 ? -14.158 39.862 27.805 1 96.88 194 SER A CA 1
ATOM 1562 C C . SER A 1 194 ? -15.411 40.168 26.991 1 96.88 194 SER A C 1
ATOM 1564 O O . SER A 1 194 ? -16.179 39.263 26.659 1 96.88 194 SER A O 1
ATOM 1566 N N . ALA A 1 195 ? -15.505 41.54 26.676 1 96.3 195 ALA A N 1
ATOM 1567 C CA . ALA A 1 195 ? -16.506 41.927 25.685 1 96.3 195 ALA A CA 1
ATOM 1568 C C . ALA A 1 195 ? -16.177 41.34 24.315 1 96.3 195 ALA A C 1
ATOM 1570 O O . ALA A 1 195 ? -15.01 41.089 24.005 1 96.3 195 ALA A O 1
ATOM 1571 N N . THR A 1 196 ? -17.207 41.149 23.582 1 95.91 196 THR A N 1
ATOM 1572 C CA . THR A 1 196 ? -17.018 40.67 22.217 1 95.91 196 THR A CA 1
ATOM 1573 C C . THR A 1 196 ? -16.36 41.742 21.354 1 95.91 196 THR A C 1
ATOM 1575 O O . THR A 1 196 ? -16.709 42.921 21.446 1 95.91 196 THR A O 1
ATOM 1578 N N . PHE A 1 197 ? -15.34 41.392 20.631 1 95.55 197 PHE A N 1
ATOM 1579 C CA . PHE A 1 197 ? -14.719 42.304 19.678 1 95.55 197 PHE A CA 1
ATOM 1580 C C . PHE A 1 197 ? -14.635 41.668 18.296 1 95.55 197 PHE A C 1
ATOM 1582 O O . PHE A 1 197 ? -14.694 40.444 18.165 1 95.55 197 PHE A O 1
ATOM 1589 N N . VAL A 1 198 ? -14.579 42.521 17.366 1 93.32 198 VAL A N 1
ATOM 1590 C CA . VAL A 1 198 ? -14.595 42.036 15.99 1 93.32 198 VAL A CA 1
ATOM 1591 C C . VAL A 1 198 ? -13.172 42 15.437 1 93.32 198 VAL A C 1
ATOM 1593 O O . VAL A 1 198 ? -12.432 42.981 15.544 1 93.32 198 VAL A O 1
ATOM 1596 N N . GLY A 1 199 ? -12.798 40.936 15.043 1 90.95 199 GLY A N 1
ATOM 1597 C CA . GLY A 1 199 ? -11.581 40.741 14.271 1 90.95 199 GLY A CA 1
ATOM 1598 C C . GLY A 1 199 ? -11.828 40.094 12.921 1 90.95 199 GLY A C 1
ATOM 1599 O O . GLY A 1 199 ? -12.208 38.924 12.847 1 90.95 199 GLY A O 1
ATOM 1600 N N . GLY A 1 200 ? -11.509 40.875 11.852 1 88.43 200 GLY A N 1
ATOM 1601 C CA . GLY A 1 200 ? -11.954 40.414 10.547 1 88.43 200 GLY A CA 1
ATOM 1602 C C . GLY A 1 200 ? -13.464 40.372 10.41 1 88.43 200 GLY A C 1
ATOM 1603 O O . GLY A 1 200 ? -14.146 41.358 10.698 1 88.43 200 GLY A O 1
ATOM 1604 N N . ASN A 1 201 ? -14.079 39.301 9.958 1 89.09 201 ASN A N 1
ATOM 1605 C CA . ASN A 1 201 ? -15.522 39.143 9.809 1 89.09 201 ASN A CA 1
ATOM 1606 C C . ASN A 1 201 ? -16.099 38.229 10.886 1 89.09 201 ASN A C 1
ATOM 1608 O O . ASN A 1 201 ? -17.185 37.672 10.716 1 89.09 201 ASN A O 1
ATOM 1612 N N . TYR A 1 202 ? -15.29 38.22 11.977 1 92.8 202 TYR A N 1
ATOM 1613 C CA . TYR A 1 202 ? -15.682 37.268 13.01 1 92.8 202 TYR A CA 1
ATOM 1614 C C . TYR A 1 202 ? -15.704 37.931 14.382 1 92.8 202 TYR A C 1
ATOM 1616 O O . TYR A 1 202 ? -15.097 38.986 14.579 1 92.8 202 TYR A O 1
ATOM 1624 N N . LYS A 1 203 ? -16.376 37.275 15.226 1 94.41 203 LYS A N 1
ATOM 1625 C CA . LYS A 1 203 ? -16.458 37.754 16.603 1 94.41 203 LYS A CA 1
ATOM 1626 C C . LYS A 1 203 ? -15.553 36.938 17.522 1 94.41 203 LYS A C 1
ATOM 1628 O O . LYS A 1 203 ? -15.474 35.714 17.398 1 94.41 203 LYS A O 1
ATOM 1633 N N . TRP A 1 204 ? -14.881 37.658 18.346 1 95.07 204 TRP A N 1
ATOM 1634 C CA . TRP A 1 204 ? -13.903 37.039 19.235 1 95.07 204 TRP A CA 1
ATOM 1635 C C . TRP A 1 204 ? -14.114 37.492 20.676 1 95.07 204 TRP A C 1
ATOM 1637 O O . TRP A 1 204 ? -14.792 38.491 20.927 1 95.07 204 TRP A O 1
ATOM 1647 N N . LYS A 1 205 ? -13.6 36.722 21.603 1 96.24 205 LYS A N 1
ATOM 1648 C CA . LYS A 1 205 ? -13.501 37.094 23.012 1 96.24 205 LYS A CA 1
ATOM 1649 C C . LYS A 1 205 ? -12.234 36.524 23.643 1 96.24 205 LYS A C 1
ATOM 1651 O O . LYS A 1 205 ? -11.621 35.605 23.096 1 96.24 205 LYS A O 1
ATOM 1656 N N . LEU A 1 206 ? -11.827 37.14 24.633 1 96.71 206 LEU A N 1
ATOM 1657 C CA . LEU A 1 206 ? -10.807 36.553 25.495 1 96.71 206 LEU A CA 1
ATOM 1658 C C . LEU A 1 206 ? -11.445 35.842 26.684 1 96.71 206 LEU A C 1
ATOM 1660 O O . LEU A 1 206 ? -12.433 36.323 27.244 1 96.71 206 LEU A O 1
ATOM 1664 N N . ARG A 1 207 ? -10.948 34.694 26.968 1 96.69 207 ARG A N 1
ATOM 1665 C CA . ARG A 1 207 ? -11.39 33.917 28.121 1 96.69 207 ARG A CA 1
ATOM 1666 C C . ARG A 1 207 ? -10.263 33.754 29.136 1 96.69 207 ARG A C 1
ATOM 1668 O O . ARG A 1 207 ? -9.192 33.242 28.805 1 96.69 207 ARG A O 1
ATOM 1675 N N . LEU A 1 208 ? -10.575 34.181 30.325 1 96.9 208 LEU A N 1
ATOM 1676 C CA . LEU A 1 208 ? -9.574 34.217 31.386 1 96.9 208 LEU A CA 1
ATOM 1677 C C . LEU A 1 208 ? -9.921 33.229 32.495 1 96.9 208 LEU A C 1
ATOM 1679 O O . LEU A 1 208 ? -11.071 33.161 32.934 1 96.9 208 LEU A O 1
ATOM 1683 N N . TYR A 1 209 ? -8.99 32.506 32.86 1 96.78 209 TYR A N 1
ATOM 1684 C CA . TYR A 1 209 ? -9.034 31.734 34.097 1 96.78 209 TYR A CA 1
ATOM 1685 C C . TYR A 1 209 ? -8.048 32.286 35.119 1 96.78 209 TYR A C 1
ATOM 1687 O O . TYR A 1 209 ? -6.866 31.935 35.103 1 96.78 209 TYR A O 1
ATOM 1695 N N . PRO A 1 210 ? -8.583 33.067 36 1 96.2 210 PRO A N 1
ATOM 1696 C CA . PRO A 1 210 ? -7.685 33.769 36.919 1 96.2 210 PRO A CA 1
ATOM 1697 C C . PRO A 1 210 ? -6.87 32.816 37.791 1 96.2 210 PRO A C 1
ATOM 1699 O O . PRO A 1 210 ? -5.743 33.137 38.176 1 96.2 210 PRO A O 1
ATOM 1702 N N . ASN A 1 211 ? -7.494 31.674 38.063 1 95.22 211 ASN A N 1
ATOM 1703 C CA . ASN A 1 211 ? -6.789 30.708 38.899 1 95.22 211 ASN A CA 1
ATOM 1704 C C . ASN A 1 211 ? -6.293 29.518 38.083 1 95.22 211 ASN A C 1
ATOM 1706 O O . ASN A 1 211 ? -6.024 28.45 38.635 1 95.22 211 ASN A O 1
ATOM 1710 N N . GLY A 1 212 ? -6.304 29.652 36.879 1 95.05 212 GLY A N 1
ATOM 1711 C CA . GLY A 1 212 ? -5.721 28.667 35.982 1 95.05 212 GLY A CA 1
ATOM 1712 C C . GLY A 1 212 ? -6.696 27.577 35.58 1 95.05 212 GLY A C 1
ATOM 1713 O O . GLY A 1 212 ? -7.8 27.492 36.122 1 95.05 212 GLY A O 1
ATOM 1714 N N . MET A 1 213 ? -6.312 26.849 34.614 1 93.17 213 MET A N 1
ATOM 1715 C CA . MET A 1 213 ? -7.058 25.714 34.079 1 93.17 213 MET A CA 1
ATOM 1716 C C . MET A 1 213 ? -6.115 24.587 33.669 1 93.17 213 MET A C 1
ATOM 1718 O O . MET A 1 213 ? -5.013 24.841 33.181 1 93.17 213 MET A O 1
ATOM 1722 N N . GLY A 1 214 ? -6.612 23.317 33.951 1 91.73 214 GLY A N 1
ATOM 1723 C CA . GLY A 1 214 ? -5.769 22.189 33.588 1 91.73 214 GLY A CA 1
ATOM 1724 C C . GLY A 1 214 ? -4.447 22.17 34.33 1 91.73 214 GLY A C 1
ATOM 1725 O O . GLY A 1 214 ? -4.418 22.246 35.56 1 91.73 214 GLY A O 1
ATOM 1726 N N . GLU A 1 215 ? -3.295 22.219 33.609 1 91.13 215 GLU A N 1
ATOM 1727 C CA . GLU A 1 215 ? -1.96 22.167 34.199 1 91.13 215 GLU A CA 1
ATOM 1728 C C . GLU A 1 215 ? -1.625 23.469 34.92 1 91.13 215 GLU A C 1
ATOM 1730 O O . GLU A 1 215 ? -0.76 23.494 35.797 1 91.13 215 GLU A O 1
ATOM 1735 N N . GLY A 1 216 ? -2.355 24.494 34.527 1 92.99 216 GLY A N 1
ATOM 1736 C CA . GLY A 1 216 ? -2.094 25.79 35.132 1 92.99 216 GLY A CA 1
ATOM 1737 C C . GLY A 1 216 ? -2.943 26.058 36.36 1 92.99 216 GLY A C 1
ATOM 1738 O O . GLY A 1 216 ? -2.744 27.058 37.052 1 92.99 216 GLY A O 1
ATOM 1739 N N . LYS A 1 217 ? -3.843 25.188 36.636 1 94.96 217 LYS A N 1
ATOM 1740 C CA . LYS A 1 217 ? -4.768 25.435 37.738 1 94.96 217 LYS A CA 1
ATOM 1741 C C . LYS A 1 217 ? -4.018 25.605 39.057 1 94.96 217 LYS A C 1
ATOM 1743 O O . LYS A 1 217 ? -3.215 24.75 39.435 1 94.96 217 LYS A O 1
ATOM 1748 N N . GLY A 1 218 ? -4.278 26.636 39.666 1 93.75 218 GLY A N 1
ATOM 1749 C CA . GLY A 1 218 ? -3.685 26.904 40.966 1 93.75 218 GLY A CA 1
ATOM 1750 C C . GLY A 1 218 ? -2.283 27.478 40.876 1 93.75 218 GLY A C 1
ATOM 1751 O O . GLY A 1 218 ? -1.7 27.868 41.889 1 93.75 218 GLY A O 1
ATOM 1752 N N . ASN A 1 219 ? -1.773 27.518 39.67 1 95.44 219 ASN A N 1
ATOM 1753 C CA . ASN A 1 219 ? -0.373 27.907 39.545 1 95.44 219 ASN A CA 1
ATOM 1754 C C . ASN A 1 219 ? -0.203 29.092 38.598 1 95.44 219 ASN A C 1
ATOM 1756 O O . ASN A 1 219 ? 0.802 29.802 38.66 1 95.44 219 ASN A O 1
ATOM 1760 N N . SER A 1 220 ? -1.089 29.152 37.688 1 96.57 220 SER A N 1
ATOM 1761 C CA . SER A 1 220 ? -0.93 30.188 36.672 1 96.57 220 SER A CA 1
ATOM 1762 C C . SER A 1 220 ? -2.282 30.693 36.181 1 96.57 220 SER A C 1
ATOM 1764 O O . SER A 1 220 ? -3.283 29.978 36.257 1 96.57 220 SER A O 1
ATOM 1766 N N . VAL A 1 221 ? -2.206 31.943 35.696 1 95.82 221 VAL A N 1
ATOM 1767 C CA . VAL A 1 221 ? -3.349 32.485 34.968 1 95.82 221 VAL A CA 1
ATOM 1768 C C . VAL A 1 221 ? -3.385 31.906 33.556 1 95.82 221 VAL A C 1
ATOM 1770 O O . VAL A 1 221 ? -2.354 31.827 32.884 1 95.82 221 VAL A O 1
ATOM 1773 N N . SER A 1 222 ? -4.534 31.426 33.168 1 96.41 222 SER A N 1
ATOM 1774 C CA . SER A 1 222 ? -4.726 30.909 31.817 1 96.41 222 SER A CA 1
ATOM 1775 C C . SER A 1 222 ? -5.548 31.873 30.968 1 96.41 222 SER A C 1
ATOM 1777 O O . SER A 1 222 ? -6.504 32.478 31.457 1 96.41 222 SER A O 1
ATOM 1779 N N . LEU A 1 223 ? -5.091 32.093 29.719 1 96.22 223 LEU A N 1
ATOM 1780 C CA . LEU A 1 223 ? -5.759 33.006 28.798 1 96.22 223 LEU A CA 1
ATOM 1781 C C . LEU A 1 223 ? -5.949 32.356 27.431 1 96.22 223 LEU A C 1
ATOM 1783 O O . LEU A 1 223 ? -5.023 31.738 26.899 1 96.22 223 LEU A O 1
ATOM 1787 N N . PHE A 1 224 ? -7.189 32.512 26.892 1 95.6 224 PHE A N 1
ATOM 1788 C CA . PHE A 1 224 ? -7.508 31.899 25.609 1 95.6 224 PHE A CA 1
ATOM 1789 C C . PHE A 1 224 ? -8.191 32.9 24.685 1 95.6 224 PHE A C 1
ATOM 1791 O O . PHE A 1 224 ? -8.954 33.754 25.142 1 95.6 224 PHE A O 1
ATOM 1798 N N . LEU A 1 225 ? -7.837 32.813 23.432 1 95.59 225 LEU A N 1
ATOM 1799 C CA . LEU A 1 225 ? -8.581 33.486 22.373 1 95.59 225 LEU A CA 1
ATOM 1800 C C . LEU A 1 225 ? -9.71 32.602 21.855 1 95.59 225 LEU A C 1
ATOM 1802 O O . LEU A 1 225 ? -9.472 31.471 21.427 1 95.59 225 LEU A O 1
ATOM 1806 N N . VAL A 1 226 ? -10.93 33.095 21.957 1 95.43 226 VAL A N 1
ATOM 1807 C CA . VAL A 1 226 ? -12.096 32.281 21.628 1 95.43 226 VAL A CA 1
ATOM 1808 C C . VAL A 1 226 ? -12.825 32.882 20.429 1 95.43 226 VAL A C 1
ATOM 1810 O O . VAL A 1 226 ? -13.111 34.081 20.405 1 95.43 226 VAL A O 1
ATOM 1813 N N . LEU A 1 227 ? -13.086 32.022 19.484 1 94.13 227 LEU A N 1
ATOM 1814 C CA . LEU A 1 227 ? -13.877 32.393 18.316 1 94.13 227 LEU A CA 1
ATOM 1815 C C . LEU A 1 227 ? -15.35 32.059 18.529 1 94.13 227 LEU A C 1
ATOM 1817 O O . LEU A 1 227 ? -15.68 30.987 19.041 1 94.13 227 LEU A O 1
ATOM 1821 N N . ASP A 1 228 ? -16.192 33.04 18.266 1 92.26 228 ASP A N 1
ATOM 1822 C CA . ASP A 1 228 ? -17.618 32.734 18.208 1 92.26 228 ASP A CA 1
ATOM 1823 C C . ASP A 1 228 ? -17.956 31.931 16.954 1 92.26 228 ASP A C 1
ATOM 1825 O O . ASP A 1 228 ? -18.144 32.501 15.877 1 92.26 228 ASP A O 1
ATOM 1829 N N . VAL A 1 229 ? -18.2 30.717 17.119 1 88.7 229 VAL A N 1
ATOM 1830 C CA . VAL A 1 229 ? -18.316 29.766 16.019 1 88.7 229 VAL A CA 1
ATOM 1831 C C . VAL A 1 229 ? -19.57 30.07 15.203 1 88.7 229 VAL A C 1
ATOM 1833 O O . VAL A 1 229 ? -19.694 29.631 14.057 1 88.7 229 VAL A O 1
ATOM 1836 N N . SER A 1 230 ? -20.482 30.759 15.818 1 88.15 230 SER A N 1
ATOM 1837 C CA . SER A 1 230 ? -21.698 31.097 15.086 1 88.15 230 SER A CA 1
ATOM 1838 C C . SER A 1 230 ? -21.398 32.029 13.916 1 88.15 230 SER A C 1
ATOM 1840 O O . SER A 1 230 ? -22.199 32.142 12.986 1 88.15 230 SER A O 1
ATOM 1842 N N . THR A 1 231 ? -20.232 32.702 13.935 1 88.38 231 THR A N 1
ATOM 1843 C CA . THR A 1 231 ? -19.865 33.625 12.867 1 88.38 231 THR A CA 1
ATOM 1844 C C . THR A 1 231 ? -19.081 32.904 11.774 1 88.38 231 THR A C 1
ATOM 1846 O O . THR A 1 231 ? -18.785 33.486 10.728 1 88.38 231 THR A O 1
ATOM 1849 N N . LEU A 1 232 ? -18.788 31.647 12.056 1 88.3 232 LEU A N 1
ATOM 1850 C CA . LEU A 1 232 ? -18.025 30.84 11.109 1 88.3 232 LEU A CA 1
ATOM 1851 C C . LEU A 1 232 ? -18.955 30.103 10.151 1 88.3 232 LEU A C 1
ATOM 1853 O O . LEU A 1 232 ? -19.977 29.554 10.57 1 88.3 232 LEU A O 1
ATOM 1857 N N . PRO A 1 233 ? -18.687 30.165 8.874 1 86.48 233 PRO A N 1
ATOM 1858 C CA . PRO A 1 233 ? -19.452 29.305 7.968 1 86.48 233 PRO A CA 1
ATOM 1859 C C . PRO A 1 233 ? -19.4 27.832 8.369 1 86.48 233 PRO A C 1
ATOM 1861 O O . PRO A 1 233 ? -18.435 27.394 9 1 86.48 233 PRO A O 1
ATOM 1864 N N . ALA A 1 234 ? -20.38 27.072 7.998 1 85.75 234 ALA A N 1
ATOM 1865 C CA . ALA A 1 234 ? -20.467 25.66 8.36 1 85.75 234 ALA A CA 1
ATOM 1866 C C . ALA A 1 234 ? -19.255 24.887 7.848 1 85.75 234 ALA A C 1
ATOM 1868 O O . ALA A 1 234 ? -18.792 25.117 6.729 1 85.75 234 ALA A O 1
ATOM 1869 N N . ASN A 1 235 ? -18.747 24.093 8.709 1 86.84 235 ASN A N 1
ATOM 1870 C CA . ASN A 1 235 ? -17.685 23.151 8.373 1 86.84 235 ASN A CA 1
ATOM 1871 C C . ASN A 1 235 ? -16.408 23.872 7.953 1 86.84 235 ASN A C 1
ATOM 1873 O O . ASN A 1 235 ? -15.732 23.451 7.013 1 86.84 235 ASN A O 1
ATOM 1877 N N . THR A 1 236 ? -16.201 25.027 8.572 1 91.13 236 THR A N 1
ATOM 1878 C CA . THR A 1 236 ? -15.014 25.816 8.259 1 91.13 236 THR A CA 1
ATOM 1879 C C . THR A 1 236 ? -14.174 26.049 9.512 1 91.13 236 THR A C 1
ATOM 1881 O O . THR A 1 236 ? -14.712 26.157 10.615 1 91.13 236 THR A O 1
ATOM 1884 N N . LYS A 1 237 ? -12.917 26.064 9.332 1 92.76 237 LYS A N 1
ATOM 1885 C CA . LYS A 1 237 ? -11.983 26.465 10.379 1 92.76 237 LYS A CA 1
ATOM 1886 C C . LYS A 1 237 ? -11.126 27.645 9.929 1 92.76 237 LYS A C 1
ATOM 1888 O O . LYS A 1 237 ? -10.826 27.784 8.742 1 92.76 237 LYS A O 1
ATOM 1893 N N . LEU A 1 238 ? -10.749 28.44 10.896 1 92.46 238 LEU A N 1
ATOM 1894 C CA . LEU A 1 238 ? -9.893 29.582 10.592 1 92.46 238 LEU A CA 1
ATOM 1895 C C . LEU A 1 238 ? -8.449 29.302 10.995 1 92.46 238 LEU A C 1
ATOM 1897 O O . LEU A 1 238 ? -8.196 28.744 12.065 1 92.46 238 LEU A O 1
ATOM 1901 N N . VAL A 1 239 ? -7.613 29.595 10.093 1 91.81 239 VAL A N 1
ATOM 1902 C CA . VAL A 1 239 ? -6.194 29.538 10.426 1 91.81 239 VAL A CA 1
ATOM 1903 C C . VAL A 1 239 ? -5.731 30.895 10.95 1 91.81 239 VAL A C 1
ATOM 1905 O O . VAL A 1 239 ? -5.765 31.892 10.224 1 91.81 239 VAL A O 1
ATOM 1908 N N . VAL A 1 240 ? -5.223 30.851 12.231 1 92.5 240 VAL A N 1
ATOM 1909 C CA . VAL A 1 240 ? -4.936 32.123 12.886 1 92.5 240 VAL A CA 1
ATOM 1910 C C . VAL A 1 240 ? -3.576 32.052 13.578 1 92.5 240 VAL A C 1
ATOM 1912 O O . VAL A 1 240 ? -3.265 31.066 14.249 1 92.5 240 VAL A O 1
ATOM 1915 N N . GLU A 1 241 ? -2.853 33.025 13.321 1 91.78 241 GLU A N 1
ATOM 1916 C CA . GLU A 1 241 ? -1.676 33.274 14.148 1 91.78 241 GLU A CA 1
ATOM 1917 C C . GLU A 1 241 ? -1.984 34.274 15.26 1 91.78 241 GLU A C 1
ATOM 1919 O O . GLU A 1 241 ? -2.517 35.354 15 1 91.78 241 GLU A O 1
ATOM 1924 N N . TYR A 1 242 ? -1.604 33.832 16.494 1 92.27 242 TYR A N 1
ATOM 1925 C CA . TYR A 1 242 ? -2.014 34.726 17.57 1 92.27 242 TYR A CA 1
ATOM 1926 C C . TYR A 1 242 ? -0.908 34.876 18.607 1 92.27 242 TYR A C 1
ATOM 1928 O O . TYR A 1 242 ? -0.002 34.042 18.683 1 92.27 242 TYR A O 1
ATOM 1936 N N . ILE A 1 243 ? -0.973 35.975 19.252 1 94.12 243 ILE A N 1
ATOM 1937 C CA . ILE A 1 243 ? -0.15 36.267 20.421 1 94.12 243 ILE A CA 1
ATOM 1938 C C . ILE A 1 243 ? -1.042 36.685 21.588 1 94.12 243 ILE A C 1
ATOM 1940 O O . ILE A 1 243 ? -1.915 37.543 21.434 1 94.12 243 ILE A O 1
ATOM 1944 N N . LEU A 1 244 ? -0.872 36.002 22.693 1 95.07 244 LEU A N 1
ATOM 1945 C CA . LEU A 1 244 ? -1.509 36.385 23.948 1 95.07 244 LEU A CA 1
ATOM 1946 C C . LEU A 1 244 ? -0.479 36.911 24.942 1 95.07 244 LEU A C 1
ATOM 1948 O O . LEU A 1 244 ? 0.603 36.337 25.083 1 95.07 244 LEU A O 1
ATOM 1952 N N . ARG A 1 245 ? -0.894 38.035 25.562 1 94.6 245 ARG A N 1
ATOM 1953 C CA . ARG A 1 245 ? 0.085 38.642 26.459 1 94.6 245 ARG A CA 1
ATOM 1954 C C . ARG A 1 245 ? -0.59 39.202 27.707 1 94.6 245 ARG A C 1
ATOM 1956 O O . ARG A 1 245 ? -1.754 39.604 27.663 1 94.6 245 ARG A O 1
ATOM 1963 N N . ALA A 1 246 ? 0.216 39.129 28.773 1 94.42 246 ALA A N 1
ATOM 1964 C CA . ALA A 1 246 ? -0.046 39.957 29.947 1 94.42 246 ALA A CA 1
ATOM 1965 C C . ALA A 1 246 ? 0.879 41.17 29.981 1 94.42 246 ALA A C 1
ATOM 1967 O O . ALA A 1 246 ? 2.102 41.028 29.909 1 94.42 246 ALA A O 1
ATOM 1968 N N . LYS A 1 247 ? 0.309 42.242 30.053 1 92.74 247 LYS A N 1
ATOM 1969 C CA . LYS A 1 247 ? 1.081 43.479 29.963 1 92.74 247 LYS A CA 1
ATOM 1970 C C . LYS A 1 247 ? 1.672 43.857 31.318 1 92.74 247 LYS A C 1
ATOM 1972 O O . LYS A 1 247 ? 0.979 43.819 32.336 1 92.74 247 LYS A O 1
ATOM 1977 N N . ASN A 1 248 ? 2.955 44.166 31.282 1 91.01 248 ASN A N 1
ATOM 1978 C CA . ASN A 1 248 ? 3.573 44.823 32.429 1 91.01 248 ASN A CA 1
ATOM 1979 C C . ASN A 1 248 ? 3.26 46.316 32.455 1 91.01 248 ASN A C 1
ATOM 1981 O O . ASN A 1 248 ? 3.685 47.06 31.569 1 91.01 248 ASN A O 1
ATOM 1985 N N . GLN A 1 249 ? 2.624 46.81 33.411 1 88.91 249 GLN A N 1
ATOM 1986 C CA . GLN A 1 249 ? 2.108 48.174 33.448 1 88.91 249 GLN A CA 1
ATOM 1987 C C . GLN A 1 249 ? 3.146 49.139 34.014 1 88.91 249 GLN A C 1
ATOM 1989 O O . GLN A 1 249 ? 2.938 50.354 34.013 1 88.91 249 GLN A O 1
ATOM 1994 N N . ASN A 1 250 ? 4.221 48.669 34.628 1 85.23 250 ASN A N 1
ATOM 1995 C CA . ASN A 1 250 ? 5.273 49.503 35.199 1 85.23 250 ASN A CA 1
ATOM 1996 C C . ASN A 1 250 ? 6.405 49.738 34.203 1 85.23 250 ASN A C 1
ATOM 1998 O O . ASN A 1 250 ? 7.262 50.596 34.422 1 85.23 250 ASN A O 1
ATOM 2002 N N . SER A 1 251 ? 6.657 48.85 33.444 1 70.04 251 SER A N 1
ATOM 2003 C CA . SER A 1 251 ? 7.775 48.984 32.516 1 70.04 251 SER A CA 1
ATOM 2004 C C . SER A 1 251 ? 7.291 49.045 31.071 1 70.04 251 SER A C 1
ATOM 2006 O O . SER A 1 251 ? 6.222 48.525 30.747 1 70.04 251 SER A O 1
ATOM 2008 N N . ASP A 1 252 ? 7.912 49.945 30.389 1 57.1 252 ASP A N 1
ATOM 2009 C CA . ASP A 1 252 ? 7.628 50.02 28.959 1 57.1 252 ASP A CA 1
ATOM 2010 C C . ASP A 1 252 ? 7.602 48.629 28.33 1 57.1 252 ASP A C 1
ATOM 2012 O O . ASP A 1 252 ? 7.89 47.634 28.999 1 57.1 252 ASP A O 1
ATOM 2016 N N . ASP A 1 253 ? 7.899 48.443 26.981 1 54.37 253 ASP A N 1
ATOM 2017 C CA . ASP A 1 253 ? 7.565 47.616 25.825 1 54.37 253 ASP A CA 1
ATOM 2018 C C . ASP A 1 253 ? 7.938 46.156 26.068 1 54.37 253 ASP A C 1
ATOM 2020 O O . ASP A 1 253 ? 7.458 45.262 25.368 1 54.37 253 ASP A O 1
ATOM 2024 N N . SER A 1 254 ? 9.116 45.93 26.899 1 51.66 254 SER A N 1
ATOM 2025 C CA . SER A 1 254 ? 9.87 44.754 26.478 1 51.66 254 SER A CA 1
ATOM 2026 C C . SER A 1 254 ? 9.464 43.521 27.278 1 51.66 254 SER A C 1
ATOM 2028 O O . SER A 1 254 ? 9.794 42.394 26.904 1 51.66 254 SER A O 1
ATOM 2030 N N . HIS A 1 255 ? 8.785 43.73 28.485 1 58.38 255 HIS A N 1
ATOM 2031 C CA . HIS A 1 255 ? 8.728 42.508 29.279 1 58.38 255 HIS A CA 1
ATOM 2032 C C . HIS A 1 255 ? 7.328 41.904 29.262 1 58.38 255 HIS A C 1
ATOM 2034 O O . HIS A 1 255 ? 6.556 42.09 30.206 1 58.38 255 HIS A O 1
ATOM 2040 N N . HIS A 1 256 ? 6.875 41.471 28.117 1 68.98 256 HIS A N 1
ATOM 2041 C CA . HIS A 1 256 ? 5.613 40.755 27.967 1 68.98 256 HIS A CA 1
ATOM 2042 C C . HIS A 1 256 ? 5.812 39.251 28.118 1 68.98 256 HIS A C 1
ATOM 2044 O O . HIS A 1 256 ? 6.87 38.722 27.767 1 68.98 256 HIS A O 1
ATOM 2050 N N . LEU A 1 257 ? 4.907 38.75 29.073 1 77.25 257 LEU A N 1
ATOM 2051 C CA . LEU A 1 257 ? 4.772 37.299 29 1 77.25 257 LEU A CA 1
ATOM 2052 C C . LEU A 1 257 ? 3.795 36.899 27.9 1 77.25 257 LEU A C 1
ATOM 2054 O O . LEU A 1 257 ? 2.663 37.387 27.861 1 77.25 257 LEU A O 1
ATOM 2058 N N . GLN A 1 258 ? 4.359 36.274 26.974 1 82.67 258 GLN A N 1
ATOM 2059 C CA . GLN A 1 258 ? 3.509 36.047 25.81 1 82.67 258 GLN A CA 1
ATOM 2060 C C . GLN A 1 258 ? 3.549 34.584 25.377 1 82.67 258 GLN A C 1
ATOM 2062 O O . GLN A 1 258 ? 4.48 33.854 25.723 1 82.67 258 GLN A O 1
ATOM 2067 N N . SER A 1 259 ? 2.449 34.234 24.853 1 84.17 259 SER A N 1
ATOM 2068 C CA . SER A 1 259 ? 2.302 32.965 24.148 1 84.17 259 SER A CA 1
ATOM 2069 C C . SER A 1 259 ? 1.888 33.184 22.696 1 84.17 259 SER A C 1
ATOM 2071 O O . SER A 1 259 ? 1.068 34.057 22.404 1 84.17 259 SER A O 1
ATOM 2073 N N . LYS A 1 260 ? 2.608 32.556 21.818 1 85.5 260 LYS A N 1
ATOM 2074 C CA . LYS A 1 260 ? 2.278 32.685 20.401 1 85.5 260 LYS A CA 1
ATOM 2075 C C . LYS A 1 260 ? 2.095 31.315 19.753 1 85.5 260 LYS A C 1
ATOM 2077 O O . LYS A 1 260 ? 2.582 30.308 20.27 1 85.5 260 LYS A O 1
ATOM 2082 N N . GLY A 1 261 ? 1.28 31.321 18.737 1 82.67 261 GLY A N 1
ATOM 2083 C CA . GLY A 1 261 ? 1.083 30.093 17.982 1 82.67 261 GLY A CA 1
ATOM 2084 C C . GLY A 1 261 ? 0.245 30.289 16.733 1 82.67 261 GLY A C 1
ATOM 2085 O O . GLY A 1 261 ? -0.249 31.39 16.477 1 82.67 261 GLY A O 1
ATOM 2086 N N . CYS A 1 262 ? 0.2 29.287 15.891 1 83.06 262 CYS A N 1
ATOM 2087 C CA . CYS A 1 262 ? -0.684 29.193 14.735 1 83.06 262 CYS A CA 1
ATOM 2088 C C . CYS A 1 262 ? -1.631 28.006 14.867 1 83.06 262 CYS A C 1
ATOM 2090 O O . CYS A 1 262 ? -1.188 26.871 15.047 1 83.06 262 CYS A O 1
ATOM 2092 N N . ARG A 1 263 ? -2.914 28.356 14.856 1 84.11 263 ARG A N 1
ATOM 2093 C CA . ARG A 1 263 ? -3.88 27.299 15.137 1 84.11 263 ARG A CA 1
ATOM 2094 C C . ARG A 1 263 ? -5.09 27.404 14.214 1 84.11 263 ARG A C 1
ATOM 2096 O O . ARG A 1 263 ? -5.309 28.44 13.584 1 84.11 263 ARG A O 1
ATOM 2103 N N . LYS A 1 264 ? -5.701 26.251 14.128 1 87.69 264 LYS A N 1
ATOM 2104 C CA . LYS A 1 264 ? -6.981 26.197 13.428 1 87.69 264 LYS A CA 1
ATOM 2105 C C . LYS A 1 264 ? -8.147 26.318 14.405 1 87.69 264 LYS A C 1
ATOM 2107 O O . LYS A 1 264 ? -8.28 25.508 15.324 1 87.69 264 LYS A O 1
ATOM 2112 N N . PHE A 1 265 ? -8.929 27.319 14.211 1 85.09 265 PHE A N 1
ATOM 2113 C CA . PHE A 1 265 ? -10.043 27.589 15.112 1 85.09 265 PHE A CA 1
ATOM 2114 C C . PHE A 1 265 ? -11.336 26.994 14.569 1 85.09 265 PHE A C 1
ATOM 2116 O O . PHE A 1 265 ? -11.724 27.272 13.432 1 85.09 265 PHE A O 1
ATOM 2123 N N . SER A 1 266 ? -12.084 25.971 15.214 1 75.74 266 SER A N 1
ATOM 2124 C CA . SER A 1 266 ? -13.396 25.448 14.849 1 75.74 266 SER A CA 1
ATOM 2125 C C . SER A 1 266 ? -14.354 25.482 16.035 1 75.74 266 SER A C 1
ATOM 2127 O O . SER A 1 266 ? -15.574 25.462 15.855 1 75.74 266 SER A O 1
ATOM 2129 N N . ASP A 1 267 ? -14.018 25.27 17.21 1 67.29 267 ASP A N 1
ATOM 2130 C CA . ASP A 1 267 ? -14.975 25.26 18.313 1 67.29 267 ASP A CA 1
ATOM 2131 C C . ASP A 1 267 ? -14.374 25.893 19.566 1 67.29 267 ASP A C 1
ATOM 2133 O O . ASP A 1 267 ? -15.083 26.538 20.342 1 67.29 267 ASP A O 1
ATOM 2137 N N . SER A 1 268 ? -13.068 25.553 19.759 1 71.77 268 SER A N 1
ATOM 2138 C CA . SER A 1 268 ? -12.549 25.813 21.098 1 71.77 268 SER A CA 1
ATOM 2139 C C . SER A 1 268 ? -11.525 26.942 21.084 1 71.77 268 SER A C 1
ATOM 2141 O O . SER A 1 268 ? -10.995 27.294 20.028 1 71.77 268 SER A O 1
ATOM 2143 N N . GLY A 1 269 ? -11.509 27.641 22.114 1 86.68 269 GLY A N 1
ATOM 2144 C CA . GLY A 1 269 ? -10.511 28.673 22.342 1 86.68 269 GLY A CA 1
ATOM 2145 C C . GLY A 1 269 ? -9.097 28.129 22.424 1 86.68 269 GLY A C 1
ATOM 2146 O O . GLY A 1 269 ? -8.889 26.99 22.845 1 86.68 269 GLY A O 1
ATOM 2147 N N . TRP A 1 270 ? -8.192 28.871 21.785 1 88.92 270 TRP A N 1
ATOM 2148 C CA . TRP A 1 270 ? -6.778 28.518 21.856 1 88.92 270 TRP A CA 1
ATOM 2149 C C . TRP A 1 270 ? -5.994 29.569 22.635 1 88.92 270 TRP A C 1
ATOM 2151 O O . TRP A 1 270 ? -6.265 30.766 22.52 1 88.92 270 TRP A O 1
ATOM 2161 N N . GLY A 1 271 ? -5.058 28.936 23.451 1 92.01 271 GLY A N 1
ATOM 2162 C CA . GLY A 1 271 ? -4.264 29.871 24.231 1 92.01 271 GLY A CA 1
ATOM 2163 C C . GLY A 1 271 ? -3.262 29.187 25.142 1 92.01 271 GLY A C 1
ATOM 2164 O O . GLY A 1 271 ? -2.724 28.132 24.801 1 92.01 271 GLY A O 1
ATOM 2165 N N . SER A 1 272 ? -2.993 29.909 26.2 1 93.2 272 SER A N 1
ATOM 2166 C CA . SER A 1 272 ? -1.96 29.453 27.124 1 93.2 272 SER A CA 1
ATOM 2167 C C . SER A 1 272 ? -2.555 29.084 28.479 1 93.2 272 SER A C 1
ATOM 2169 O O . SER A 1 272 ? -3.277 29.88 29.083 1 93.2 272 SER A O 1
ATOM 2171 N N . ARG A 1 273 ? -2.182 27.951 28.958 1 93.95 273 ARG A N 1
ATOM 2172 C CA . ARG A 1 273 ? -2.612 27.517 30.283 1 93.95 273 ARG A CA 1
ATOM 2173 C C . ARG A 1 273 ? -1.712 28.098 31.368 1 93.95 273 ARG A C 1
ATOM 2175 O O . ARG A 1 273 ? -2.094 28.146 32.539 1 93.95 273 ARG A O 1
ATOM 2182 N N . GLN A 1 274 ? -0.546 28.524 30.922 1 94.83 274 GLN A N 1
ATOM 2183 C CA . GLN A 1 274 ? 0.419 29.046 31.884 1 94.83 274 GLN A CA 1
ATOM 2184 C C . GLN A 1 274 ? 0.992 30.382 31.419 1 94.83 274 GLN A C 1
ATOM 2186 O O . GLN A 1 274 ? 2.211 30.543 31.329 1 94.83 274 GLN A O 1
ATOM 2191 N N . LEU A 1 275 ? 0.161 31.312 31.244 1 95.03 275 LEU A N 1
ATOM 2192 C CA . LEU A 1 275 ? 0.584 32.603 30.714 1 95.03 275 LEU A CA 1
ATOM 2193 C C . LEU A 1 275 ? 1.425 33.361 31.735 1 95.03 275 LEU A C 1
ATOM 2195 O O . LEU A 1 275 ? 2.521 33.829 31.418 1 95.03 275 LEU A O 1
ATOM 2199 N N . VAL A 1 276 ? 0.855 33.485 32.98 1 94.16 276 VAL A N 1
ATOM 2200 C CA . VAL A 1 276 ? 1.553 34.163 34.067 1 94.16 276 VAL A CA 1
ATOM 2201 C C . VAL A 1 276 ? 1.427 33.346 35.351 1 94.16 276 VAL A C 1
ATOM 2203 O O . VAL A 1 276 ? 0.317 33.028 35.785 1 94.16 276 VAL A O 1
ATOM 2206 N N . ALA A 1 277 ? 2.52 33.112 35.914 1 95.01 277 ALA A N 1
ATOM 2207 C CA . ALA A 1 277 ? 2.462 32.453 37.216 1 95.01 277 ALA A CA 1
ATOM 2208 C C . ALA A 1 277 ? 1.752 33.331 38.243 1 95.01 277 ALA A C 1
ATOM 2210 O O . ALA A 1 277 ? 1.96 34.546 38.28 1 95.01 277 ALA A O 1
ATOM 2211 N N . LEU A 1 278 ? 0.951 32.716 39.085 1 94.68 278 LEU A N 1
ATOM 2212 C CA . LEU A 1 278 ? 0.195 33.462 40.085 1 94.68 278 LEU A CA 1
ATOM 2213 C C . LEU A 1 278 ? 1.132 34.181 41.049 1 94.68 278 LEU A C 1
ATOM 2215 O O . LEU A 1 278 ? 0.851 35.305 41.473 1 94.68 278 LEU A O 1
ATOM 2219 N N . ALA A 1 279 ? 2.184 33.549 41.361 1 94.11 279 ALA A N 1
ATOM 2220 C CA . ALA A 1 279 ? 3.168 34.157 42.252 1 94.11 279 ALA A CA 1
ATOM 2221 C C . ALA A 1 279 ? 3.739 35.437 41.648 1 94.11 279 ALA A C 1
ATOM 2223 O O . ALA A 1 279 ? 3.942 36.427 42.355 1 94.11 279 ALA A O 1
ATOM 2224 N N . LYS A 1 280 ? 4.029 35.41 40.399 1 93.41 280 LYS A N 1
ATOM 2225 C CA . LYS A 1 280 ? 4.563 36.579 39.706 1 93.41 280 LYS A CA 1
ATOM 2226 C C . LYS A 1 280 ? 3.503 37.668 39.568 1 93.41 280 LYS A C 1
ATOM 2228 O O . LYS A 1 280 ? 3.808 38.857 39.68 1 93.41 280 LYS A O 1
ATOM 2233 N N . LEU A 1 281 ? 2.349 37.286 39.307 1 92.81 281 LEU A N 1
ATOM 2234 C CA . LEU A 1 281 ? 1.25 38.232 39.145 1 92.81 281 LEU A CA 1
ATOM 2235 C C . LEU A 1 281 ? 1.005 39.005 40.436 1 92.81 281 LEU A C 1
ATOM 2237 O O . LEU A 1 281 ? 0.742 40.209 40.403 1 92.81 281 LEU A O 1
ATOM 2241 N N . GLN A 1 282 ? 1.119 38.292 41.495 1 90.26 282 GLN A N 1
ATOM 2242 C CA . GLN A 1 282 ? 0.785 38.878 42.788 1 90.26 282 GLN A CA 1
ATOM 2243 C C . GLN A 1 282 ? 1.967 39.654 43.362 1 90.26 282 GLN A C 1
ATOM 2245 O O . GLN A 1 282 ? 1.814 40.401 44.331 1 90.26 282 GLN A O 1
ATOM 2250 N N . ASP A 1 283 ? 3.067 39.504 42.686 1 91.41 283 ASP A N 1
ATOM 2251 C CA . ASP A 1 283 ? 4.223 40.292 43.1 1 91.41 283 ASP A CA 1
ATOM 2252 C C . ASP A 1 283 ? 4.022 41.772 42.782 1 91.41 283 ASP A C 1
ATOM 2254 O O . ASP A 1 283 ? 3.921 42.153 41.613 1 91.41 283 ASP A O 1
ATOM 2258 N N . PRO A 1 284 ? 4.001 42.578 43.732 1 88.51 284 PRO A N 1
ATOM 2259 C CA . PRO A 1 284 ? 3.736 44.001 43.506 1 88.51 284 PRO A CA 1
ATOM 2260 C C . PRO A 1 284 ? 4.799 44.669 42.638 1 88.51 284 PRO A C 1
ATOM 2262 O O . PRO A 1 284 ? 4.544 45.718 42.041 1 88.51 284 PRO A O 1
ATOM 2265 N N . ASN A 1 285 ? 5.926 44.045 42.51 1 88.64 285 ASN A N 1
ATOM 2266 C CA . ASN A 1 285 ? 7.023 44.647 41.76 1 88.64 285 ASN A CA 1
ATOM 2267 C C . ASN A 1 285 ? 7.034 44.176 40.308 1 88.64 285 ASN A C 1
ATOM 2269 O O . ASN A 1 285 ? 7.792 44.698 39.488 1 88.64 285 ASN A O 1
ATOM 2273 N N . SER A 1 286 ? 6.235 43.212 40.012 1 88.94 286 SER A N 1
ATOM 2274 C CA . SER A 1 286 ? 6.303 42.627 38.677 1 88.94 286 SER A CA 1
ATOM 2275 C C . SER A 1 286 ? 5.615 43.518 37.648 1 88.94 286 SER A C 1
ATOM 2277 O O . SER A 1 286 ? 5.99 43.523 36.474 1 88.94 286 SER A O 1
ATOM 2279 N N . GLY A 1 287 ? 4.57 44.235 38.113 1 91.12 287 GLY A N 1
ATOM 2280 C CA . GLY A 1 287 ? 3.89 45.191 37.254 1 91.12 287 GLY A CA 1
ATOM 2281 C C . GLY A 1 287 ? 2.726 44.585 36.492 1 91.12 287 GLY A C 1
ATOM 2282 O O . GLY A 1 287 ? 2.072 45.268 35.702 1 91.12 287 GLY A O 1
ATOM 2283 N N . PHE A 1 288 ? 2.371 43.33 36.807 1 93.89 288 PHE A N 1
ATOM 2284 C CA . PHE A 1 288 ? 1.309 42.659 36.066 1 93.89 288 PHE A CA 1
ATOM 2285 C C . PHE A 1 288 ? -0.034 42.835 36.765 1 93.89 288 PHE A C 1
ATOM 2287 O O . PHE A 1 288 ? -1.087 42.639 36.156 1 93.89 288 PHE A O 1
ATOM 2294 N N . LEU A 1 289 ? 0.039 43.167 38.024 1 94.05 289 LEU A N 1
ATOM 2295 C CA . LEU A 1 289 ? -1.135 43.548 38.8 1 94.05 289 LEU A CA 1
ATOM 2296 C C . LEU A 1 289 ? -0.942 44.918 39.441 1 94.05 289 LEU A C 1
ATOM 2298 O O . LEU A 1 289 ? -0.165 45.061 40.388 1 94.05 289 LEU A O 1
ATOM 2302 N N . VAL A 1 290 ? -1.615 45.879 38.858 1 93.86 290 VAL A N 1
ATOM 2303 C CA . VAL A 1 290 ? -1.507 47.25 39.345 1 93.86 290 VAL A CA 1
ATOM 2304 C C . VAL A 1 290 ? -2.891 47.777 39.717 1 93.86 290 VAL A C 1
ATOM 2306 O O . VAL A 1 290 ? -3.806 47.776 38.89 1 93.86 290 VAL A O 1
ATOM 2309 N N . ASP A 1 291 ? -3.076 48.272 40.93 1 93.75 291 ASP A N 1
ATOM 2310 C CA . ASP A 1 291 ? -4.364 48.744 41.43 1 93.75 291 ASP A CA 1
ATOM 2311 C C . ASP A 1 291 ? -5.451 47.692 41.226 1 93.75 291 ASP A C 1
ATOM 2313 O O . ASP A 1 291 ? -6.519 47.991 40.687 1 93.75 291 ASP A O 1
ATOM 2317 N N . ASP A 1 292 ? -5.086 46.411 41.425 1 95.47 292 ASP A N 1
ATOM 2318 C CA . ASP A 1 292 ? -5.959 45.243 41.36 1 95.47 292 ASP A CA 1
ATOM 2319 C C . ASP A 1 292 ? -6.495 45.037 39.945 1 95.47 292 ASP A C 1
ATOM 2321 O O . ASP A 1 292 ? -7.622 44.572 39.764 1 95.47 292 ASP A O 1
ATOM 2325 N N . THR A 1 293 ? -5.65 45.536 39.034 1 95.69 293 THR A N 1
ATOM 2326 C CA . THR A 1 293 ? -6.058 45.44 37.637 1 95.69 293 THR A CA 1
ATOM 2327 C C . THR A 1 293 ? -4.974 44.764 36.803 1 95.69 293 THR A C 1
ATOM 2329 O O . THR A 1 293 ? -3.791 45.084 36.936 1 95.69 293 THR A O 1
ATOM 2332 N N . CYS A 1 294 ? -5.42 43.765 36.042 1 95.44 294 CYS A N 1
ATOM 2333 C CA . CYS A 1 294 ? -4.556 43.138 35.048 1 95.44 294 CYS A CA 1
ATOM 2334 C C . CYS A 1 294 ? -4.927 43.59 33.641 1 95.44 294 CYS A C 1
ATOM 2336 O O . CYS A 1 294 ? -6.099 43.841 33.353 1 95.44 294 CYS A O 1
ATOM 2338 N N . VAL A 1 295 ? -3.911 43.677 32.787 1 95.66 295 VAL A N 1
ATOM 2339 C CA . VAL A 1 295 ? -4.154 44.037 31.394 1 95.66 295 VAL A CA 1
ATOM 2340 C C . VAL A 1 295 ? -3.711 42.896 30.481 1 95.66 295 VAL A C 1
ATOM 2342 O O . VAL A 1 295 ? -2.535 42.525 30.466 1 95.66 295 VAL A O 1
ATOM 2345 N N . PHE A 1 296 ? -4.678 42.326 29.815 1 95.98 296 PHE A N 1
ATOM 2346 C CA . PHE A 1 296 ? -4.416 41.262 28.853 1 95.98 296 PHE A CA 1
ATOM 2347 C C . PHE A 1 296 ? -4.585 41.77 27.426 1 95.98 296 PHE A C 1
ATOM 2349 O O . PHE A 1 296 ? -5.494 42.553 27.143 1 95.98 296 PHE A O 1
ATOM 2356 N N . GLU A 1 297 ? -3.716 41.26 26.556 1 95.62 297 GLU A N 1
ATOM 2357 C CA . GLU A 1 297 ? -3.745 41.696 25.163 1 95.62 297 GLU A CA 1
ATOM 2358 C C . GLU A 1 297 ? -3.642 40.509 24.21 1 95.62 297 GLU A C 1
ATOM 2360 O O . GLU A 1 297 ? -3.054 39.481 24.552 1 95.62 297 GLU A O 1
ATOM 2365 N N . THR A 1 298 ? -4.265 40.706 23.102 1 95.1 298 THR A N 1
ATOM 2366 C CA . THR A 1 298 ? -4.064 39.752 22.017 1 95.1 298 THR A CA 1
ATOM 2367 C C . THR A 1 298 ? -3.83 40.479 20.695 1 95.1 298 THR A C 1
ATOM 2369 O O . THR A 1 298 ? -4.352 41.575 20.483 1 95.1 298 THR A O 1
ATOM 2372 N N . GLU A 1 299 ? -2.897 39.951 19.973 1 95.13 299 GLU A N 1
ATOM 2373 C CA . GLU A 1 299 ? -2.706 40.25 18.557 1 95.13 299 GLU A CA 1
ATOM 2374 C C . GLU A 1 299 ? -2.803 38.986 17.708 1 95.13 299 GLU A C 1
ATOM 2376 O O . GLU A 1 299 ? -2.258 37.942 18.074 1 95.13 299 GLU A O 1
ATOM 2381 N N . PHE A 1 300 ? -3.665 39.107 16.701 1 93.25 300 PHE A N 1
ATOM 2382 C CA . PHE A 1 300 ? -3.748 37.907 15.877 1 93.25 300 PHE A CA 1
ATOM 2383 C C . PHE A 1 300 ? -3.989 38.268 14.417 1 93.25 300 PHE A C 1
ATOM 2385 O O . PHE A 1 300 ? -4.433 39.376 14.111 1 93.25 300 PHE A O 1
ATOM 2392 N N . THR A 1 301 ? -3.556 37.401 13.582 1 93.13 301 THR A N 1
ATOM 2393 C CA . THR A 1 301 ? -3.709 37.514 12.136 1 93.13 301 THR A CA 1
ATOM 2394 C C . THR A 1 301 ? -4.477 36.319 11.578 1 93.13 301 THR A C 1
ATOM 2396 O O . THR A 1 301 ? -4.111 35.168 11.828 1 93.13 301 THR A O 1
ATOM 2399 N N . ILE A 1 302 ? -5.557 36.607 10.976 1 93.26 302 ILE A N 1
ATOM 2400 C CA . ILE A 1 302 ? -6.3 35.56 10.284 1 93.26 302 ILE A CA 1
ATOM 2401 C C . ILE A 1 302 ? -5.667 35.293 8.92 1 93.26 302 ILE A C 1
ATOM 2403 O O . ILE A 1 302 ? -5.683 36.157 8.041 1 93.26 302 ILE A O 1
ATOM 2407 N N . LEU A 1 303 ? -5.218 34.14 8.752 1 92.8 303 LEU A N 1
ATOM 2408 C CA . LEU A 1 303 ? -4.408 33.82 7.582 1 92.8 303 LEU A CA 1
ATOM 2409 C C . LEU A 1 303 ? -5.267 33.214 6.476 1 92.8 303 LEU A C 1
ATOM 2411 O O . LEU A 1 303 ? -4.992 33.415 5.291 1 92.8 303 LEU A O 1
ATOM 2415 N N . GLY A 1 304 ? -6.203 32.458 6.841 1 92.92 304 GLY A N 1
ATOM 2416 C CA . GLY A 1 304 ? -7.035 31.77 5.866 1 92.92 304 GLY A CA 1
ATOM 2417 C C . GLY A 1 304 ? -8.064 30.854 6.502 1 92.92 304 GLY A C 1
ATOM 2418 O O . GLY A 1 304 ? -8.376 30.989 7.687 1 92.92 304 GLY A O 1
ATOM 2419 N N . GLU A 1 305 ? -8.73 30.069 5.657 1 93.34 305 GLU A N 1
ATOM 2420 C CA . GLU A 1 305 ? -9.747 29.134 6.128 1 93.34 305 GLU A CA 1
ATOM 2421 C C . GLU A 1 305 ? -9.539 27.745 5.53 1 93.34 305 GLU A C 1
ATOM 2423 O O . GLU A 1 305 ? -8.961 27.609 4.45 1 93.34 305 GLU A O 1
ATOM 2428 N N . ILE A 1 306 ? -9.958 26.759 6.225 1 94.34 306 ILE A N 1
ATOM 2429 C CA . ILE A 1 306 ? -9.903 25.375 5.768 1 94.34 306 ILE A CA 1
ATOM 2430 C C . ILE A 1 306 ? -11.315 24.795 5.706 1 94.34 306 ILE A C 1
ATOM 2432 O O . ILE A 1 306 ? -12.113 24.99 6.625 1 94.34 306 ILE A O 1
ATOM 2436 N N . LYS A 1 307 ? -11.648 24.181 4.573 1 93.17 307 LYS A N 1
ATOM 2437 C CA . LYS A 1 307 ? -12.914 23.479 4.376 1 93.17 307 LYS A CA 1
ATOM 2438 C C . LYS A 1 307 ? -12.686 22.089 3.791 1 93.17 307 LYS A C 1
ATOM 2440 O O . LYS A 1 307 ? -11.668 21.842 3.14 1 93.17 307 LYS A O 1
ATOM 2445 N N . ALA A 1 308 ? -13.653 21.216 4.097 1 90.3 308 ALA A N 1
ATOM 2446 C CA . ALA A 1 308 ? -13.594 19.91 3.445 1 90.3 308 ALA A CA 1
ATOM 2447 C C . ALA A 1 308 ? -13.695 20.05 1.928 1 90.3 308 ALA A C 1
ATOM 2449 O O . ALA A 1 308 ? -14.46 20.874 1.424 1 90.3 308 ALA A O 1
ATOM 2450 N N . ARG A 1 309 ? -12.899 19.246 1.329 1 87.91 309 ARG A N 1
ATOM 2451 C CA . ARG A 1 309 ? -12.937 19.291 -0.129 1 87.91 309 ARG A CA 1
ATOM 2452 C C . ARG A 1 309 ? -14.247 18.72 -0.661 1 87.91 309 ARG A C 1
ATOM 2454 O O . ARG A 1 309 ? -14.722 17.689 -0.18 1 87.91 309 ARG A O 1
ATOM 2461 N N . THR A 1 310 ? -14.936 19.432 -1.567 1 74.15 310 THR A N 1
ATOM 2462 C CA . THR A 1 310 ? -16.191 18.992 -2.168 1 74.15 310 THR A CA 1
ATOM 2463 C C . THR A 1 310 ? -16.022 18.764 -3.667 1 74.15 310 THR A C 1
ATOM 2465 O O . THR A 1 310 ? -16.984 18.426 -4.361 1 74.15 310 THR A O 1
ATOM 2468 N N . ASP A 1 311 ? -14.91 18.913 -4.196 1 68.15 311 ASP A N 1
ATOM 2469 C CA . ASP A 1 311 ? -14.758 18.81 -5.644 1 68.15 311 ASP A CA 1
ATOM 2470 C C . ASP A 1 311 ? -14.277 17.419 -6.049 1 68.15 311 ASP A C 1
ATOM 2472 O O . ASP A 1 311 ? -13.715 16.688 -5.23 1 68.15 311 ASP A O 1
ATOM 2476 N N . MET B 1 1 ? 40.804 -8.295 -2.919 1 20.32 1 MET B N 1
ATOM 2477 C CA . MET B 1 1 ? 40.189 -7.016 -2.576 1 20.32 1 MET B CA 1
ATOM 2478 C C . MET B 1 1 ? 38.836 -6.861 -3.264 1 20.32 1 MET B C 1
ATOM 2480 O O . MET B 1 1 ? 38.772 -6.556 -4.456 1 20.32 1 MET B O 1
ATOM 2484 N N . MET B 1 2 ? 37.864 -7.727 -2.901 1 20.9 2 MET B N 1
ATOM 2485 C CA . MET B 1 2 ? 36.669 -8.238 -3.565 1 20.9 2 MET B CA 1
ATOM 2486 C C . MET B 1 2 ? 35.638 -7.131 -3.759 1 20.9 2 MET B C 1
ATOM 2488 O O . MET B 1 2 ? 35.285 -6.432 -2.807 1 20.9 2 MET B O 1
ATOM 2492 N N . ASP B 1 3 ? 35.675 -6.457 -4.967 1 22.83 3 ASP B N 1
ATOM 2493 C CA . ASP B 1 3 ? 34.869 -5.322 -5.406 1 22.83 3 ASP B CA 1
ATOM 2494 C C . ASP B 1 3 ? 33.383 -5.578 -5.166 1 22.83 3 ASP B C 1
ATOM 2496 O O . ASP B 1 3 ? 32.768 -6.393 -5.857 1 22.83 3 ASP B O 1
ATOM 2500 N N . ILE B 1 4 ? 32.911 -5.707 -3.966 1 21.65 4 ILE B N 1
ATOM 2501 C CA . ILE B 1 4 ? 31.52 -5.693 -3.525 1 21.65 4 ILE B CA 1
ATOM 2502 C C . ILE B 1 4 ? 30.8 -4.489 -4.127 1 21.65 4 ILE B C 1
ATOM 2504 O O . ILE B 1 4 ? 31.143 -3.342 -3.834 1 21.65 4 ILE B O 1
ATOM 2508 N N . LYS B 1 5 ? 30.461 -4.703 -5.372 1 28.32 5 LYS B N 1
ATOM 2509 C CA . LYS B 1 5 ? 29.685 -3.68 -6.068 1 28.32 5 LYS B CA 1
ATOM 2510 C C . LYS B 1 5 ? 28.579 -3.126 -5.174 1 28.32 5 LYS B C 1
ATOM 2512 O O . LYS B 1 5 ? 27.7 -3.869 -4.733 1 28.32 5 LYS B O 1
ATOM 2517 N N . THR B 1 6 ? 28.992 -2.123 -4.395 1 25.08 6 THR B N 1
ATOM 2518 C CA . THR B 1 6 ? 28.121 -1.239 -3.63 1 25.08 6 THR B CA 1
ATOM 2519 C C . THR B 1 6 ? 26.799 -1.017 -4.36 1 25.08 6 THR B C 1
ATOM 2521 O O . THR B 1 6 ? 26.784 -0.537 -5.496 1 25.08 6 THR B O 1
ATOM 2524 N N . ILE B 1 7 ? 25.954 -1.985 -4.212 1 28.45 7 ILE B N 1
ATOM 2525 C CA . ILE B 1 7 ? 24.626 -1.581 -4.663 1 28.45 7 ILE B CA 1
ATOM 2526 C C . ILE B 1 7 ? 24.411 -0.098 -4.371 1 28.45 7 ILE B C 1
ATOM 2528 O O . ILE B 1 7 ? 24.465 0.328 -3.214 1 28.45 7 ILE B O 1
ATOM 2532 N N . ASP B 1 8 ? 25.048 0.775 -5.093 1 28.48 8 ASP B N 1
ATOM 2533 C CA . ASP B 1 8 ? 24.992 2.233 -5.049 1 28.48 8 ASP B CA 1
ATOM 2534 C C . ASP B 1 8 ? 23.632 2.715 -4.549 1 28.48 8 ASP B C 1
ATOM 2536 O O . ASP B 1 8 ? 22.603 2.437 -5.168 1 28.48 8 ASP B O 1
ATOM 2540 N N . MET B 1 9 ? 23.426 2.779 -3.223 1 30.31 9 MET B N 1
ATOM 2541 C CA . MET B 1 9 ? 22.415 3.51 -2.463 1 30.31 9 MET B CA 1
ATOM 2542 C C . MET B 1 9 ? 22.144 4.873 -3.089 1 30.31 9 MET B C 1
ATOM 2544 O O . MET B 1 9 ? 22.763 5.869 -2.71 1 30.31 9 MET B O 1
ATOM 2548 N N . SER B 1 10 ? 22.457 5.09 -4.327 1 31.56 10 SER B N 1
ATOM 2549 C CA . SER B 1 10 ? 22.314 6.409 -4.936 1 31.56 10 SER B CA 1
ATOM 2550 C C . SER B 1 10 ? 21.003 7.069 -4.523 1 31.56 10 SER B C 1
ATOM 2552 O O . SER B 1 10 ? 20.021 6.383 -4.231 1 31.56 10 SER B O 1
ATOM 2554 N N . CYS B 1 11 ? 21.106 8.263 -3.905 1 33.52 11 CYS B N 1
ATOM 2555 C CA . CYS B 1 11 ? 20.086 9.298 -3.777 1 33.52 11 CYS B CA 1
ATOM 2556 C C . CYS B 1 11 ? 19.111 9.25 -4.948 1 33.52 11 CYS B C 1
ATOM 2558 O O . CYS B 1 11 ? 19.438 9.69 -6.051 1 33.52 11 CYS B O 1
ATOM 2560 N N . SER B 1 12 ? 18.419 8.195 -5.239 1 36.34 12 SER B N 1
ATOM 2561 C CA . SER B 1 12 ? 17.512 8.002 -6.366 1 36.34 12 SER B CA 1
ATOM 2562 C C . SER B 1 12 ? 16.68 9.253 -6.627 1 36.34 12 SER B C 1
ATOM 2564 O O . SER B 1 12 ? 16.07 9.803 -5.707 1 36.34 12 SER B O 1
ATOM 2566 N N . ASP B 1 13 ? 17.197 10.109 -7.333 1 41.4 13 ASP B N 1
ATOM 2567 C CA . ASP B 1 13 ? 16.303 11.047 -8.006 1 41.4 13 ASP B CA 1
ATOM 2568 C C . ASP B 1 13 ? 14.902 10.458 -8.157 1 41.4 13 ASP B C 1
ATOM 2570 O O . ASP B 1 13 ? 14.7 9.512 -8.92 1 41.4 13 ASP B O 1
ATOM 2574 N N . LYS B 1 14 ? 14.25 10.424 -7.014 1 53.83 14 LYS B N 1
ATOM 2575 C CA . LYS B 1 14 ? 12.915 9.834 -6.982 1 53.83 14 LYS B CA 1
ATOM 2576 C C . LYS B 1 14 ? 12.073 10.315 -8.16 1 53.83 14 LYS B C 1
ATOM 2578 O O . LYS B 1 14 ? 11.74 11.498 -8.251 1 53.83 14 LYS B O 1
ATOM 2583 N N . THR B 1 15 ? 12.296 9.689 -9.262 1 64.97 15 THR B N 1
ATOM 2584 C CA . THR B 1 15 ? 11.495 9.952 -10.452 1 64.97 15 THR B CA 1
ATOM 2585 C C . THR B 1 15 ? 10.008 9.79 -10.149 1 64.97 15 THR B C 1
ATOM 2587 O O . THR B 1 15 ? 9.594 8.788 -9.563 1 64.97 15 THR B O 1
ATOM 2590 N N . MET B 1 16 ? 9.337 10.945 -10.191 1 74.83 16 MET B N 1
ATOM 2591 C CA . MET B 1 16 ? 7.886 10.878 -10.034 1 74.83 16 MET B CA 1
ATOM 2592 C C . MET B 1 16 ? 7.229 10.31 -11.287 1 74.83 16 MET B C 1
ATOM 2594 O O . MET B 1 16 ? 7.669 10.587 -12.404 1 74.83 16 MET B O 1
ATOM 2598 N N . LYS B 1 17 ? 6.331 9.429 -11.081 1 79.81 17 LYS B N 1
ATOM 2599 C CA . LYS B 1 17 ? 5.554 8.829 -12.161 1 79.81 17 LYS B CA 1
ATOM 2600 C C . LYS B 1 17 ? 4.124 9.362 -12.172 1 79.81 17 LYS B C 1
ATOM 2602 O O . LYS B 1 17 ? 3.512 9.531 -11.115 1 79.81 17 LYS B O 1
ATOM 2607 N N . GLY B 1 18 ? 3.635 9.617 -13.403 1 83.34 18 GLY B N 1
ATOM 2608 C CA . GLY B 1 18 ? 2.285 10.143 -13.527 1 83.34 18 GLY B CA 1
ATOM 2609 C C . GLY B 1 18 ? 1.219 9.064 -13.492 1 83.34 18 GLY B C 1
ATOM 2610 O O . GLY B 1 18 ? 1.417 7.971 -14.027 1 83.34 18 GLY B O 1
ATOM 2611 N N . ARG B 1 19 ? 0.192 9.448 -12.792 1 81.47 19 ARG B N 1
ATOM 2612 C CA . ARG B 1 19 ? -0.971 8.569 -12.735 1 81.47 19 ARG B CA 1
ATOM 2613 C C . ARG B 1 19 ? -2.267 9.373 -12.776 1 81.47 19 ARG B C 1
ATOM 2615 O O . ARG B 1 19 ? -2.352 10.454 -12.19 1 81.47 19 ARG B O 1
ATOM 2622 N N . LYS B 1 20 ? -3.275 8.807 -13.416 1 81.55 20 LYS B N 1
ATOM 2623 C CA . LYS B 1 20 ? -4.545 9.515 -13.553 1 81.55 20 LYS B CA 1
ATOM 2624 C C . LYS B 1 20 ? -5.392 9.374 -12.292 1 81.55 20 LYS B C 1
ATOM 2626 O O . LYS B 1 20 ? -6.075 10.317 -11.887 1 81.55 20 LYS B O 1
ATOM 2631 N N . ALA B 1 21 ? -5.297 8.319 -11.659 1 79.69 21 ALA B N 1
ATOM 2632 C CA . ALA B 1 21 ? -6.13 8.057 -10.488 1 79.69 21 ALA B CA 1
ATOM 2633 C C . ALA B 1 21 ? -5.694 8.913 -9.303 1 79.69 21 ALA B C 1
ATOM 2635 O O . ALA B 1 21 ? -4.503 9.004 -8.999 1 79.69 21 ALA B O 1
ATOM 2636 N N . PRO B 1 22 ? -6.616 9.516 -8.589 1 85.87 22 PRO B N 1
ATOM 2637 C CA . PRO B 1 22 ? -6.276 10.285 -7.389 1 85.87 22 PRO B CA 1
ATOM 2638 C C . PRO B 1 22 ? -5.767 9.406 -6.249 1 85.87 22 PRO B C 1
ATOM 2640 O O . PRO B 1 22 ? -5.974 8.19 -6.263 1 85.87 22 PRO B O 1
ATOM 2643 N N . PRO B 1 23 ? -5.074 10.124 -5.282 1 87.44 23 PRO B N 1
ATOM 2644 C CA . PRO B 1 23 ? -4.621 9.34 -4.131 1 87.44 23 PRO B CA 1
ATOM 2645 C C . PRO B 1 23 ? -5.777 8.72 -3.348 1 87.44 23 PRO B C 1
ATOM 2647 O O . PRO B 1 23 ? -6.834 9.34 -3.206 1 87.44 23 PRO B O 1
ATOM 2650 N N . SER B 1 24 ? -5.575 7.649 -2.691 1 85.95 24 SER B N 1
ATOM 2651 C CA . SER B 1 24 ? -6.6 6.832 -2.048 1 85.95 24 SER B CA 1
ATOM 2652 C C . SER B 1 24 ? -7.038 7.44 -0.72 1 85.95 24 SER B C 1
ATOM 2654 O O . SER B 1 24 ? -8.163 7.216 -0.27 1 85.95 24 SER B O 1
ATOM 2656 N N . HIS B 1 25 ? -6.219 8.192 -0.136 1 90.74 25 HIS B N 1
ATOM 2657 C CA . HIS B 1 25 ? 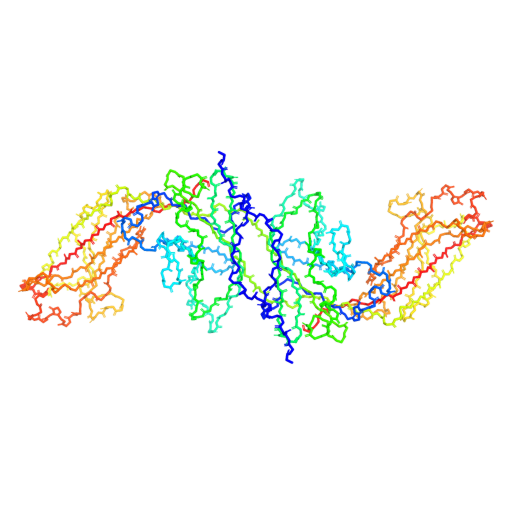-6.536 8.452 1.263 1 90.74 25 HIS B CA 1
ATOM 2658 C C . HIS B 1 25 ? -6.794 9.936 1.504 1 90.74 25 HIS B C 1
ATOM 2660 O O . HIS B 1 25 ? -7.722 10.299 2.23 1 90.74 25 HIS B O 1
ATOM 2666 N N . TYR B 1 26 ? -5.921 10.789 0.889 1 94.56 26 TYR B N 1
ATOM 2667 C CA . TYR B 1 26 ? -6.112 12.181 1.279 1 94.56 26 TYR B CA 1
ATOM 2668 C C . TYR B 1 26 ? -5.503 13.125 0.249 1 94.56 26 TYR B C 1
ATOM 2670 O O . TYR B 1 26 ? -4.414 12.868 -0.27 1 94.56 26 TYR B O 1
ATOM 2678 N N . THR B 1 27 ? -6.196 14.233 -0.033 1 95.43 27 THR B N 1
ATOM 2679 C CA . THR B 1 27 ? -5.666 15.321 -0.848 1 95.43 27 THR B CA 1
ATOM 2680 C C . THR B 1 27 ? -5.772 16.652 -0.109 1 95.43 27 THR B C 1
ATOM 2682 O O . THR B 1 27 ? -6.759 16.907 0.583 1 95.43 27 THR B O 1
ATOM 2685 N N . PHE B 1 28 ? -4.762 17.446 -0.233 1 96.52 28 PHE B N 1
ATOM 2686 C CA . PHE B 1 28 ? -4.687 18.775 0.361 1 96.52 28 PHE B CA 1
ATOM 2687 C C . PHE B 1 28 ? -4.576 19.845 -0.718 1 96.52 28 PHE B C 1
ATOM 2689 O O . PHE B 1 28 ? -3.512 20.026 -1.314 1 96.52 28 PHE B O 1
ATOM 2696 N N . LYS B 1 29 ? -5.702 20.48 -0.965 1 96.86 29 LYS B N 1
ATOM 2697 C CA . LYS B 1 29 ? -5.729 21.578 -1.927 1 96.86 29 LYS B CA 1
ATOM 2698 C C . LYS B 1 29 ? -5.42 22.91 -1.249 1 96.86 29 LYS B C 1
ATOM 2700 O O . LYS B 1 29 ? -5.933 23.195 -0.165 1 96.86 29 LYS B O 1
ATOM 2705 N N . ILE B 1 30 ? -4.596 23.687 -1.858 1 97.03 30 ILE B N 1
ATOM 2706 C CA . ILE B 1 30 ? -4.236 24.989 -1.307 1 97.03 30 ILE B CA 1
ATOM 2707 C C . ILE B 1 30 ? -4.494 26.078 -2.345 1 97.03 30 ILE B C 1
ATOM 2709 O O . ILE B 1 30 ? -3.89 26.075 -3.42 1 97.03 30 ILE B O 1
ATOM 2713 N N . ASN B 1 31 ? -5.358 26.942 -2.003 1 96.32 31 ASN B N 1
ATOM 2714 C CA . ASN B 1 31 ? -5.579 28.155 -2.783 1 96.32 31 ASN B CA 1
ATOM 2715 C C . ASN B 1 31 ? -4.738 29.317 -2.264 1 96.32 31 ASN B C 1
ATOM 2717 O O . ASN B 1 31 ? -4.57 29.475 -1.053 1 96.32 31 ASN B O 1
ATOM 2721 N N . SER B 1 32 ? -4.182 30.126 -3.197 1 95.15 32 SER B N 1
ATOM 2722 C CA . SER B 1 32 ? -3.328 31.258 -2.851 1 95.15 32 SER B CA 1
ATOM 2723 C C . SER B 1 32 ? -2.055 30.797 -2.15 1 95.15 32 SER B C 1
ATOM 2725 O O . SER B 1 32 ? -1.711 31.303 -1.08 1 95.15 32 SER B O 1
ATOM 2727 N N . PHE B 1 33 ? -1.474 29.879 -2.745 1 95.69 33 PHE B N 1
ATOM 2728 C CA . PHE B 1 33 ? -0.275 29.259 -2.194 1 95.69 33 PHE B CA 1
ATOM 2729 C C . PHE B 1 33 ? 0.811 30.3 -1.95 1 95.69 33 PHE B C 1
ATOM 2731 O O . PHE B 1 33 ? 1.547 30.218 -0.965 1 95.69 33 PHE B O 1
ATOM 2738 N N . SER B 1 34 ? 0.937 31.251 -2.849 1 92.72 34 SER B N 1
ATOM 2739 C CA . SER B 1 34 ? 1.998 32.252 -2.801 1 92.72 34 SER B CA 1
ATOM 2740 C C . SER B 1 34 ? 1.908 33.094 -1.533 1 92.72 34 SER B C 1
ATOM 2742 O O . SER B 1 34 ? 2.867 33.774 -1.164 1 92.72 34 SER B O 1
ATOM 2744 N N . TRP B 1 35 ? 0.783 33.007 -0.872 1 92.13 35 TRP B N 1
ATOM 2745 C CA . TRP B 1 35 ? 0.591 33.829 0.318 1 92.13 35 TRP B CA 1
ATOM 2746 C C . TRP B 1 35 ? 1.139 33.129 1.557 1 92.13 35 TRP B C 1
ATOM 2748 O O . TRP B 1 35 ? 1.315 33.756 2.605 1 92.13 35 TRP B O 1
ATOM 2758 N N . LEU B 1 36 ? 1.418 31.872 1.475 1 91.74 36 LEU B N 1
ATOM 2759 C CA . LEU B 1 36 ? 1.978 31.153 2.614 1 91.74 36 LEU B CA 1
ATOM 2760 C C . LEU B 1 36 ? 3.329 31.735 3.015 1 91.74 36 LEU B C 1
ATOM 2762 O O . LEU B 1 36 ? 3.505 32.182 4.151 1 91.74 36 LEU B O 1
ATOM 2766 N N . PRO B 1 37 ? 4.187 31.765 2.029 1 87.4 37 PRO B N 1
ATOM 2767 C CA . PRO B 1 37 ? 5.479 32.348 2.398 1 87.4 37 PRO B CA 1
ATOM 2768 C C . PRO B 1 37 ? 5.378 33.829 2.754 1 87.4 37 PRO B C 1
ATOM 2770 O O . PRO B 1 37 ? 6.114 34.311 3.619 1 87.4 37 PRO B O 1
ATOM 2773 N N . LYS B 1 38 ? 4.501 34.532 2.138 1 86.81 38 LYS B N 1
ATOM 2774 C CA . LYS B 1 38 ? 4.331 35.955 2.416 1 86.81 38 LYS B CA 1
ATOM 2775 C C . LYS B 1 38 ? 3.879 36.184 3.855 1 86.81 38 LYS B C 1
ATOM 2777 O O . LYS B 1 38 ? 4.244 37.186 4.475 1 86.81 38 LYS B O 1
ATOM 2782 N N . ALA B 1 39 ? 3.071 35.283 4.318 1 86.41 39 ALA B N 1
ATOM 2783 C CA . ALA B 1 39 ? 2.603 35.365 5.699 1 86.41 39 ALA B CA 1
ATOM 2784 C C . ALA B 1 39 ? 3.585 34.689 6.652 1 86.41 39 ALA B C 1
ATOM 2786 O O . ALA B 1 39 ? 3.275 34.481 7.828 1 86.41 39 ALA B O 1
ATOM 2787 N N . SER B 1 40 ? 4.734 34.233 6.188 1 84.98 40 SER B N 1
ATOM 2788 C CA . SER B 1 40 ? 5.803 33.614 6.965 1 84.98 40 SER B CA 1
ATOM 2789 C C . SER B 1 40 ? 5.352 32.285 7.563 1 84.98 40 SER B C 1
ATOM 2791 O O . SER B 1 40 ? 5.727 31.946 8.688 1 84.98 40 SER B O 1
ATOM 2793 N N . VAL B 1 41 ? 4.424 31.739 6.855 1 87.45 41 VAL B N 1
ATOM 2794 C CA . VAL B 1 41 ? 4.037 30.393 7.263 1 87.45 41 VAL B CA 1
ATOM 2795 C C . VAL B 1 41 ? 5.077 29.386 6.779 1 87.45 41 VAL B C 1
ATOM 2797 O O . VAL B 1 41 ? 5.206 29.147 5.575 1 87.45 41 VAL B O 1
ATOM 2800 N N . LYS B 1 42 ? 5.754 28.821 7.64 1 89.17 42 LYS B N 1
ATOM 2801 C CA . LYS B 1 42 ? 6.83 27.903 7.278 1 89.17 42 LYS B CA 1
ATOM 2802 C C . LYS B 1 42 ? 6.292 26.498 7.024 1 89.17 42 LYS B C 1
ATOM 2804 O O . LYS B 1 42 ? 6.868 25.739 6.241 1 89.17 42 LYS B O 1
ATOM 2809 N N . LYS B 1 43 ? 5.229 26.198 7.737 1 91.88 43 LYS B N 1
ATOM 2810 C CA . LYS B 1 43 ? 4.634 24.867 7.664 1 91.88 43 LYS B CA 1
ATOM 2811 C C . LYS B 1 43 ? 3.11 24.945 7.669 1 91.88 43 LYS B C 1
ATOM 2813 O O . LYS B 1 43 ? 2.519 25.591 8.537 1 91.88 43 LYS B O 1
ATOM 2818 N N . CYS B 1 44 ? 2.565 24.389 6.64 1 93.02 44 CYS B N 1
ATOM 2819 C CA . CYS B 1 44 ? 1.114 24.28 6.534 1 93.02 44 CYS B CA 1
ATOM 2820 C C . CYS B 1 44 ? 0.657 22.845 6.768 1 93.02 44 CYS B C 1
ATOM 2822 O O . CYS B 1 44 ? 1.09 21.929 6.066 1 93.02 44 CYS B O 1
ATOM 2824 N N . THR B 1 45 ? -0.263 22.702 7.714 1 93.01 45 THR B N 1
ATOM 2825 C CA . THR B 1 45 ? -0.656 21.351 8.098 1 93.01 45 THR B CA 1
ATOM 2826 C C . THR B 1 45 ? -2.115 21.088 7.734 1 93.01 45 THR B C 1
ATOM 2828 O O . THR B 1 45 ? -2.973 21.952 7.925 1 93.01 45 THR B O 1
ATOM 2831 N N . SER B 1 46 ? -2.385 19.928 7.247 1 94.59 46 SER B N 1
ATOM 2832 C CA . SER B 1 46 ? -3.74 19.511 6.899 1 94.59 46 SER B CA 1
ATOM 2833 C C . SER B 1 46 ? -4.528 19.105 8.14 1 94.59 46 SER B C 1
ATOM 2835 O O . SER B 1 46 ? -3.991 19.102 9.25 1 94.59 46 SER B O 1
ATOM 2837 N N . GLU B 1 47 ? -5.849 18.864 7.865 1 92.69 47 GLU B N 1
ATOM 2838 C CA . GLU B 1 47 ? -6.634 18.181 8.889 1 92.69 47 GLU B CA 1
ATOM 2839 C C . GLU B 1 47 ? -6.178 16.735 9.061 1 92.69 47 GLU B C 1
ATOM 2841 O O . GLU B 1 47 ? -5.433 16.211 8.23 1 92.69 47 GLU B O 1
ATOM 2846 N N . GLU B 1 48 ? -6.64 16.21 10.159 1 93.43 48 GLU B N 1
ATOM 2847 C CA . GLU B 1 48 ? -6.331 14.804 10.402 1 93.43 48 GLU B CA 1
ATOM 2848 C C . GLU B 1 48 ? -7.157 13.893 9.498 1 93.43 48 GLU B C 1
ATOM 2850 O O . GLU B 1 48 ? -8.314 14.192 9.197 1 93.43 48 GLU B O 1
ATOM 2855 N N . PHE B 1 49 ? -6.566 12.833 9.051 1 93.63 49 PHE B N 1
ATOM 2856 C CA . PHE B 1 49 ? -7.27 11.81 8.286 1 93.63 49 PHE B CA 1
ATOM 2857 C C . PHE B 1 49 ? -6.838 10.415 8.722 1 93.63 49 PHE B C 1
ATOM 2859 O O . PHE B 1 49 ? -5.791 10.252 9.352 1 93.63 49 PHE B O 1
ATOM 2866 N N . GLU B 1 50 ? -7.678 9.511 8.386 1 93.27 50 GLU B N 1
ATOM 2867 C CA . GLU B 1 50 ? -7.401 8.139 8.801 1 93.27 50 GLU B CA 1
ATOM 2868 C C . GLU B 1 50 ? -6.959 7.283 7.618 1 93.27 50 GLU B C 1
ATOM 2870 O O . GLU B 1 50 ? -7.505 7.404 6.519 1 93.27 50 GLU B O 1
ATOM 2875 N N . ALA B 1 51 ? -5.944 6.524 7.808 1 92.13 51 ALA B N 1
ATOM 2876 C CA . ALA B 1 51 ? -5.456 5.538 6.848 1 92.13 51 ALA B CA 1
ATOM 2877 C C . ALA B 1 51 ? -4.737 4.393 7.556 1 92.13 51 ALA B C 1
ATOM 2879 O O . ALA B 1 51 ? -3.925 4.623 8.455 1 92.13 51 ALA B O 1
ATOM 2880 N N . GLY B 1 52 ? -5.083 3.156 7.157 1 88.96 52 GLY B N 1
ATOM 2881 C CA . GLY B 1 52 ? -4.427 1.993 7.732 1 88.96 52 GLY B CA 1
ATOM 2882 C C . GLY B 1 52 ? -4.695 1.829 9.216 1 88.96 52 GLY B C 1
ATOM 2883 O O . GLY B 1 52 ? -3.903 1.212 9.931 1 88.96 52 GLY B O 1
ATOM 2884 N N . GLY B 1 53 ? -5.66 2.437 9.772 1 90.52 53 GLY B N 1
ATOM 2885 C CA . GLY B 1 53 ? -6.022 2.299 11.174 1 90.52 53 GLY B CA 1
ATOM 2886 C C . GLY B 1 53 ? -5.349 3.322 12.068 1 90.52 53 GLY B C 1
ATOM 2887 O O . GLY B 1 53 ? -5.399 3.211 13.295 1 90.52 53 GLY B O 1
ATOM 2888 N N . TYR B 1 54 ? -4.68 4.263 11.422 1 93.67 54 TYR B N 1
ATOM 2889 C CA . TYR B 1 54 ? -3.976 5.297 12.173 1 93.67 54 TYR B CA 1
ATOM 2890 C C . TYR B 1 54 ? -4.383 6.687 11.699 1 93.67 54 TYR B C 1
ATOM 2892 O O . TYR B 1 54 ? -4.949 6.839 10.614 1 93.67 54 TYR B O 1
ATOM 2900 N N . LYS B 1 55 ? -4.099 7.633 12.505 1 95.25 55 LYS B N 1
ATOM 2901 C CA . LYS B 1 55 ? -4.392 9.025 12.174 1 95.25 55 LYS B CA 1
ATOM 2902 C C . LYS B 1 55 ? -3.137 9.755 11.707 1 95.25 55 LYS B C 1
ATOM 2904 O O . LYS B 1 55 ? -2.081 9.65 12.335 1 95.25 55 LYS B O 1
ATOM 2909 N N . TRP B 1 56 ? -3.359 10.441 10.614 1 96.5 56 TRP B N 1
ATOM 2910 C CA . TRP B 1 56 ? -2.23 11.116 9.981 1 96.5 56 TRP B CA 1
ATOM 2911 C C . TRP B 1 56 ? -2.565 12.573 9.682 1 96.5 56 TRP B C 1
ATOM 2913 O O . TRP B 1 56 ? -3.737 12.958 9.673 1 96.5 56 TRP B O 1
ATOM 2923 N N . SER B 1 57 ? -1.569 13.363 9.469 1 96.57 57 SER B N 1
ATOM 2924 C CA . SER B 1 57 ? -1.703 14.695 8.888 1 96.57 57 SER B CA 1
ATOM 2925 C C . SER B 1 57 ? -0.593 14.973 7.88 1 96.57 57 SER B C 1
ATOM 2927 O O . SER B 1 57 ? 0.488 14.386 7.961 1 96.57 57 SER B O 1
ATOM 2929 N N . LEU B 1 58 ? -0.919 15.801 6.958 1 96.63 58 LEU B N 1
ATOM 2930 C CA . LEU B 1 58 ? 0.038 16.207 5.935 1 96.63 58 LEU B CA 1
ATOM 2931 C C . LEU B 1 58 ? 0.579 17.604 6.22 1 96.63 58 LEU B C 1
ATOM 2933 O O . LEU B 1 58 ? -0.178 18.502 6.598 1 96.63 58 LEU B O 1
ATOM 2937 N N . SER B 1 59 ? 1.907 17.76 6.051 1 96.33 59 SER B N 1
ATOM 2938 C CA . SER B 1 59 ? 2.545 19.064 6.197 1 96.33 59 SER B CA 1
ATOM 2939 C C . SER B 1 59 ? 3.253 19.48 4.911 1 96.33 59 SER B C 1
ATOM 2941 O O . SER B 1 59 ? 4.024 18.705 4.342 1 96.33 59 SER B O 1
ATOM 2943 N N . ILE B 1 60 ? 2.941 20.669 4.512 1 96.99 60 ILE B N 1
ATOM 2944 C CA . ILE B 1 60 ? 3.599 21.245 3.344 1 96.99 60 ILE B CA 1
ATOM 2945 C C . ILE B 1 60 ? 4.523 22.38 3.779 1 96.99 60 ILE B C 1
ATOM 2947 O O . ILE B 1 60 ? 4.135 23.232 4.582 1 96.99 60 ILE B O 1
ATOM 2951 N N . TYR B 1 61 ? 5.72 22.326 3.27 1 96.42 61 TYR B N 1
ATOM 2952 C CA . TYR B 1 61 ? 6.691 23.397 3.471 1 96.42 61 TYR B CA 1
ATOM 2953 C C . TYR B 1 61 ? 6.913 24.181 2.183 1 96.42 61 T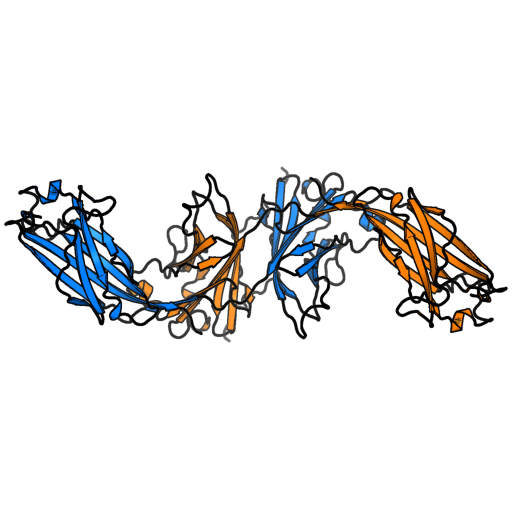YR B C 1
ATOM 2955 O O . TYR B 1 61 ? 7.714 23.78 1.336 1 96.42 61 TYR B O 1
ATOM 2963 N N . PRO B 1 62 ? 6.239 25.303 2.084 1 95.4 62 PRO B N 1
ATOM 2964 C CA . PRO B 1 62 ? 6.294 26.041 0.82 1 95.4 62 PRO B CA 1
ATOM 2965 C C . PRO B 1 62 ? 7.71 26.478 0.453 1 95.4 62 PRO B C 1
ATOM 2967 O O . PRO B 1 62 ? 8.063 26.515 -0.728 1 95.4 62 PRO B O 1
ATOM 2970 N N . ASP B 1 63 ? 8.554 26.745 1.469 1 93.27 63 ASP B N 1
ATOM 2971 C CA . ASP B 1 63 ? 9.922 27.193 1.228 1 93.27 63 ASP B CA 1
ATOM 2972 C C . ASP B 1 63 ? 10.926 26.085 1.539 1 93.27 63 ASP B C 1
ATOM 2974 O O . ASP B 1 63 ? 12.125 26.344 1.662 1 93.27 63 ASP B O 1
ATOM 2978 N N . GLY B 1 64 ? 10.419 24.992 1.692 1 94.35 64 GLY B N 1
ATOM 2979 C CA . GLY B 1 64 ? 11.28 23.846 1.937 1 94.35 64 GLY B CA 1
ATOM 2980 C C . GLY B 1 64 ? 11.49 23.561 3.412 1 94.35 64 GLY B C 1
ATOM 2981 O O . GLY B 1 64 ? 11.507 24.482 4.231 1 94.35 64 GLY B O 1
ATOM 2982 N N . ASN B 1 65 ? 11.566 22.321 3.703 1 92.52 65 ASN B N 1
ATOM 2983 C CA . ASN B 1 65 ? 11.983 21.903 5.037 1 92.52 65 ASN B CA 1
ATOM 2984 C C . ASN B 1 65 ? 13.495 22.006 5.21 1 92.52 65 ASN B C 1
ATOM 2986 O O . ASN B 1 65 ? 14.225 21.061 4.905 1 92.52 65 ASN B O 1
ATOM 2990 N N . GLU B 1 66 ? 13.952 23.038 5.757 1 88.87 66 GLU B N 1
ATOM 2991 C CA . GLU B 1 66 ? 15.379 23.333 5.833 1 88.87 66 GLU B CA 1
ATOM 2992 C C . GLU B 1 66 ? 16.102 22.335 6.733 1 88.87 66 GLU B C 1
ATOM 2994 O O . GLU B 1 66 ? 17.239 21.948 6.452 1 88.87 66 GLU B O 1
ATOM 2999 N N . LYS B 1 67 ? 15.487 21.975 7.805 1 88.8 67 LYS B N 1
ATOM 3000 C CA . LYS B 1 67 ? 16.095 21.042 8.749 1 88.8 67 LYS B CA 1
ATOM 3001 C C . LYS B 1 67 ? 16.455 19.726 8.066 1 88.8 67 LYS B C 1
ATOM 3003 O O . LYS B 1 67 ? 17.385 19.035 8.489 1 88.8 67 LYS B O 1
ATOM 3008 N N . GLU B 1 68 ? 15.763 19.436 6.953 1 89.07 68 GLU B N 1
ATOM 3009 C CA . GLU B 1 68 ? 15.969 18.161 6.271 1 89.07 68 GLU B CA 1
ATOM 3010 C C . GLU B 1 68 ? 16.611 18.365 4.902 1 89.07 68 GLU B C 1
ATOM 3012 O O . GLU B 1 68 ? 16.557 17.478 4.047 1 89.07 68 GLU B O 1
ATOM 3017 N N . GLY B 1 69 ? 17.068 19.535 4.589 1 88.55 69 GLY B N 1
ATOM 3018 C CA . GLY B 1 69 ? 17.795 19.804 3.359 1 88.55 69 GLY B CA 1
ATOM 3019 C C . GLY B 1 69 ? 16.888 20.154 2.195 1 88.55 69 GLY B C 1
ATOM 3020 O O . GLY B 1 69 ? 17.227 19.896 1.038 1 88.55 69 GLY B O 1
ATOM 3021 N N . GLY B 1 70 ? 15.745 20.695 2.531 1 91.72 70 GLY B N 1
ATOM 3022 C CA . GLY B 1 70 ? 14.79 20.973 1.47 1 91.72 70 GLY B CA 1
ATOM 3023 C C . GLY B 1 70 ? 14.911 22.378 0.912 1 91.72 70 GLY B C 1
ATOM 3024 O O . GLY B 1 70 ? 13.948 22.919 0.364 1 91.72 70 GLY B O 1
ATOM 3025 N N . LYS B 1 71 ? 16.098 22.931 1.006 1 92.2 71 LYS B N 1
ATOM 3026 C CA . LYS B 1 71 ? 16.274 24.296 0.518 1 92.2 71 LYS B CA 1
ATOM 3027 C C . LYS B 1 71 ? 15.913 24.402 -0.961 1 92.2 71 LYS B C 1
ATOM 3029 O O . LYS B 1 71 ? 16.276 23.534 -1.758 1 92.2 71 LYS B O 1
ATOM 3034 N N . ASP B 1 72 ? 15.135 25.432 -1.334 1 93.37 72 ASP B N 1
ATOM 3035 C CA . ASP B 1 72 ? 14.749 25.783 -2.697 1 93.37 72 ASP B CA 1
ATOM 3036 C C . ASP B 1 72 ? 13.765 24.765 -3.269 1 93.37 72 ASP B C 1
ATOM 3038 O O . ASP B 1 72 ? 13.618 24.652 -4.487 1 93.37 72 ASP B O 1
ATOM 3042 N N . HIS B 1 73 ? 13.208 24.02 -2.407 1 96.1 73 HIS B N 1
ATOM 3043 C CA . HIS B 1 73 ? 12.186 23.066 -2.822 1 96.1 73 HIS B CA 1
ATOM 3044 C C . HIS B 1 73 ? 10.909 23.236 -2.006 1 96.1 73 HIS B C 1
ATOM 3046 O O . HIS B 1 73 ? 10.931 23.839 -0.93 1 96.1 73 HIS B O 1
ATOM 3052 N N . VAL B 1 74 ? 9.798 22.792 -2.571 1 96.66 74 VAL B N 1
ATOM 3053 C CA . VAL B 1 74 ? 8.622 22.494 -1.76 1 96.66 74 VAL B CA 1
ATOM 3054 C C . VAL B 1 74 ? 8.779 21.122 -1.107 1 96.66 74 VAL B C 1
ATOM 3056 O O . VAL B 1 74 ? 9.118 20.144 -1.777 1 96.66 74 VAL B O 1
ATOM 3059 N N . SER B 1 75 ? 8.621 21.128 0.209 1 97.21 75 SER B N 1
ATOM 3060 C CA . SER B 1 75 ? 8.744 19.869 0.938 1 97.21 75 SER B CA 1
ATOM 3061 C C . SER B 1 75 ? 7.387 19.384 1.437 1 97.21 75 SER B C 1
ATOM 3063 O O . SER B 1 75 ? 6.464 20.181 1.615 1 97.21 75 SER B O 1
ATOM 3065 N N . ILE B 1 76 ? 7.267 18.108 1.609 1 97.4 76 ILE B N 1
ATOM 3066 C CA . ILE B 1 76 ? 6.044 17.478 2.094 1 97.4 76 ILE B CA 1
ATOM 3067 C C . ILE B 1 76 ? 6.386 16.437 3.158 1 97.4 76 ILE B C 1
ATOM 3069 O O . ILE B 1 76 ? 7.382 15.72 3.036 1 97.4 76 ILE B O 1
ATOM 3073 N N . ASP B 1 77 ? 5.568 16.412 4.219 1 97 77 ASP B N 1
ATOM 3074 C CA . ASP B 1 77 ? 5.768 15.441 5.291 1 97 77 ASP B CA 1
ATOM 3075 C C . ASP B 1 77 ? 4.446 14.799 5.703 1 97 77 ASP B C 1
ATOM 3077 O O . ASP B 1 77 ? 3.392 15.435 5.634 1 97 77 ASP B O 1
ATOM 3081 N N . LEU B 1 78 ? 4.545 13.557 6.065 1 97.67 78 LEU B N 1
ATOM 3082 C CA . LEU B 1 78 ? 3.461 12.831 6.718 1 97.67 78 LEU B CA 1
ATOM 3083 C C . LEU B 1 78 ? 3.749 12.643 8.203 1 97.67 78 LEU B C 1
ATOM 3085 O O . LEU B 1 78 ? 4.842 12.211 8.578 1 97.67 78 LEU B O 1
ATOM 3089 N N . VAL B 1 79 ? 2.798 13.017 9.001 1 96.87 79 VAL B N 1
ATOM 3090 C CA . VAL B 1 79 ? 2.985 12.946 10.446 1 96.87 79 VAL B CA 1
ATOM 3091 C C . VAL B 1 79 ? 1.989 11.957 11.048 1 96.87 79 VAL B C 1
ATOM 3093 O O . VAL B 1 79 ? 0.795 12.005 10.742 1 96.87 79 VAL B O 1
ATOM 3096 N N . LEU B 1 80 ? 2.441 10.987 11.793 1 96.47 80 LEU B N 1
ATOM 3097 C CA . LEU B 1 80 ? 1.581 10.153 12.625 1 96.47 80 LEU B CA 1
ATOM 3098 C C . LEU B 1 80 ? 1.075 10.931 13.835 1 96.47 80 LEU B C 1
ATOM 3100 O O . LEU B 1 80 ? 1.865 11.342 14.688 1 96.47 80 LEU B O 1
ATOM 3104 N N . VAL B 1 81 ? -0.348 11.011 13.71 1 92.88 81 VAL B N 1
ATOM 3105 C CA . VAL B 1 81 ? -0.972 11.816 14.755 1 92.88 81 VAL B CA 1
ATOM 3106 C C . VAL B 1 81 ? -1.418 10.915 15.904 1 92.88 81 VAL B C 1
ATOM 3108 O O . VAL B 1 81 ? -1.809 9.767 15.686 1 92.88 81 VAL B O 1
ATOM 3111 N N . ASP B 1 82 ? -1.4 11.296 17.131 1 86.5 82 ASP B N 1
ATOM 3112 C CA . ASP B 1 82 ? -1.879 10.632 18.339 1 86.5 82 ASP B CA 1
ATOM 3113 C C . ASP B 1 82 ? -1.151 9.309 18.565 1 86.5 82 ASP B C 1
ATOM 3115 O O . ASP B 1 82 ? -1.673 8.243 18.231 1 86.5 82 ASP B O 1
ATOM 3119 N N . THR B 1 83 ? -0.125 9.3 19.058 1 88.74 83 THR B N 1
ATOM 3120 C CA . THR B 1 83 ? 0.691 8.118 19.314 1 88.74 83 THR B CA 1
ATOM 3121 C C . THR B 1 83 ? 0.514 7.641 20.753 1 88.74 83 THR B C 1
ATOM 3123 O O . THR B 1 83 ? 1.076 6.617 21.146 1 88.74 83 THR B O 1
ATOM 3126 N N . SER B 1 84 ? -0.346 8.348 21.459 1 86.01 84 SER B N 1
ATOM 3127 C CA . SER B 1 84 ? -0.474 8.065 22.885 1 86.01 84 SER B CA 1
ATOM 3128 C C . SER B 1 84 ? -1.197 6.744 23.124 1 86.01 84 SER B C 1
ATOM 3130 O O . SER B 1 84 ? -0.996 6.097 24.154 1 86.01 84 SER B O 1
ATOM 3132 N N . SER B 1 85 ? -2.037 6.314 22.23 1 85.69 85 SER B N 1
ATOM 3133 C CA . SER B 1 85 ? -2.815 5.093 22.41 1 85.69 85 SER B CA 1
ATOM 3134 C C . SER B 1 85 ? -2.039 3.868 21.938 1 85.69 85 SER B C 1
ATOM 3136 O O . SER B 1 85 ? -2.485 2.734 22.126 1 85.69 85 SER B O 1
ATOM 3138 N N . LEU B 1 86 ? -0.812 4.1 21.406 1 88.97 86 LEU B N 1
ATOM 3139 C CA . LEU B 1 86 ? -0.037 2.992 20.858 1 88.97 86 LEU B CA 1
ATOM 3140 C C . LEU B 1 86 ? 0.807 2.331 21.942 1 88.97 86 LEU B C 1
ATOM 3142 O O . LEU B 1 86 ? 1.131 2.959 22.953 1 88.97 86 LEU B O 1
ATOM 3146 N N . PRO B 1 87 ? 1.016 1.025 21.86 1 87.8 87 PRO B N 1
ATOM 3147 C CA . PRO B 1 87 ? 1.828 0.327 22.86 1 87.8 87 PRO B CA 1
ATOM 3148 C C . PRO B 1 87 ? 3.239 0.9 22.977 1 87.8 87 PRO B C 1
ATOM 3150 O O . PRO B 1 87 ? 3.646 1.722 22.153 1 87.8 87 PRO B O 1
ATOM 3153 N N . LEU B 1 88 ? 3.898 0.315 24.107 1 84.87 88 LEU B N 1
ATOM 3154 C CA . LEU B 1 88 ? 5.291 0.712 24.284 1 84.87 88 LEU B CA 1
ATOM 3155 C C . LEU B 1 88 ? 6.16 0.164 23.156 1 84.87 88 LEU B C 1
ATOM 3157 O O . LEU B 1 88 ? 5.963 -0.968 22.709 1 84.87 88 LEU B O 1
ATOM 3161 N N . ASP B 1 89 ? 7.002 0.871 22.473 1 86.88 89 ASP B N 1
ATOM 3162 C CA . ASP B 1 89 ? 7.974 0.475 21.458 1 86.88 89 ASP B CA 1
ATOM 3163 C C . ASP B 1 89 ? 7.292 0.217 20.116 1 86.88 89 ASP B C 1
ATOM 3165 O O . ASP B 1 89 ? 7.741 -0.626 19.337 1 86.88 89 ASP B O 1
ATOM 3169 N N . TRP B 1 90 ? 6.08 0.744 19.974 1 89.46 90 TRP B N 1
ATOM 3170 C CA . TRP B 1 90 ? 5.361 0.553 18.718 1 89.46 90 TRP B CA 1
ATOM 3171 C C . TRP B 1 90 ? 6.243 0.911 17.526 1 89.46 90 TRP B C 1
ATOM 3173 O O . TRP B 1 90 ? 7.151 1.737 17.644 1 89.46 90 TRP B O 1
ATOM 3183 N N . GLU B 1 91 ? 6.043 0.055 16.456 1 89.59 91 GLU B N 1
ATOM 3184 C CA . GLU B 1 91 ? 6.664 0.292 15.157 1 89.59 91 GLU B CA 1
ATOM 3185 C C . GLU B 1 91 ? 5.669 0.071 14.021 1 89.59 91 GLU B C 1
ATOM 3187 O O . GLU B 1 91 ? 4.899 -0.891 14.042 1 89.59 91 GLU B O 1
ATOM 3192 N N . ILE B 1 92 ? 5.665 1.028 13.134 1 89.7 92 ILE B N 1
ATOM 3193 C CA . ILE B 1 92 ? 4.767 0.937 11.988 1 89.7 92 ILE B CA 1
ATOM 3194 C C . ILE B 1 92 ? 5.565 1.082 10.694 1 89.7 92 ILE B C 1
ATOM 3196 O O . ILE B 1 92 ? 6.233 2.096 10.48 1 89.7 92 ILE B O 1
ATOM 3200 N N . ASN B 1 93 ? 5.575 0.062 9.91 1 88.19 93 ASN B N 1
ATOM 3201 C CA . ASN B 1 93 ? 6.107 0.153 8.555 1 88.19 93 ASN B CA 1
ATOM 3202 C C . ASN B 1 93 ? 5.005 0.436 7.538 1 88.19 93 ASN B C 1
ATOM 3204 O O . ASN B 1 93 ? 3.965 -0.224 7.543 1 88.19 93 ASN B O 1
ATOM 3208 N N . ALA B 1 94 ? 5.227 1.489 6.75 1 90.51 94 ALA B N 1
ATOM 3209 C CA . ALA B 1 94 ? 4.176 1.885 5.817 1 90.51 94 ALA B CA 1
ATOM 3210 C C . ALA B 1 94 ? 4.761 2.255 4.457 1 90.51 94 ALA B C 1
ATOM 3212 O O . ALA B 1 94 ? 5.835 2.855 4.379 1 90.51 94 ALA B O 1
ATOM 3213 N N . VAL B 1 95 ? 4.107 1.836 3.427 1 87.83 95 VAL B N 1
ATOM 3214 C CA . VAL B 1 95 ? 4.348 2.408 2.106 1 87.83 95 VAL B CA 1
ATOM 3215 C C . VAL B 1 95 ? 3.65 3.761 1.994 1 87.83 95 VAL B C 1
ATOM 3217 O O . VAL B 1 95 ? 2.432 3.854 2.166 1 87.83 95 VAL B O 1
ATOM 3220 N N . VAL B 1 96 ? 4.452 4.749 1.71 1 91.42 96 VAL B N 1
ATOM 3221 C CA . VAL B 1 96 ? 3.905 6.1 1.628 1 91.42 96 VAL B CA 1
ATOM 3222 C C . VAL B 1 96 ? 4.111 6.655 0.22 1 91.42 96 VAL B C 1
ATOM 3224 O O . VAL B 1 96 ? 5.236 6.686 -0.284 1 91.42 96 VAL B O 1
ATOM 3227 N N . ASN B 1 97 ? 3.005 7.046 -0.384 1 91.15 97 ASN B N 1
ATOM 3228 C CA . ASN B 1 97 ? 3.044 7.721 -1.676 1 91.15 97 ASN B CA 1
ATOM 3229 C C . ASN B 1 97 ? 2.639 9.188 -1.556 1 91.15 97 ASN B C 1
ATOM 3231 O O . ASN B 1 97 ? 1.52 9.495 -1.142 1 91.15 97 ASN B O 1
ATOM 3235 N N . PHE B 1 98 ? 3.561 10.022 -1.877 1 93.96 98 PHE B N 1
ATOM 3236 C CA . PHE B 1 98 ? 3.234 11.438 -2.002 1 93.96 98 PHE B CA 1
ATOM 3237 C C . PHE B 1 98 ? 2.942 11.8 -3.453 1 93.96 98 PHE B C 1
ATOM 3239 O O . PHE B 1 98 ? 3.568 11.265 -4.37 1 93.96 98 PHE B O 1
ATOM 3246 N N . SER B 1 99 ? 2.046 12.712 -3.628 1 93.76 99 SER B N 1
ATOM 3247 C CA . SER B 1 99 ? 1.749 13.093 -5.005 1 93.76 99 SER B CA 1
ATOM 3248 C C . SER B 1 99 ? 1.467 14.588 -5.117 1 93.76 99 SER B C 1
ATOM 3250 O O . SER B 1 99 ? 1.116 15.234 -4.128 1 93.76 99 SER B O 1
ATOM 3252 N N . ALA B 1 100 ? 1.75 15.095 -6.259 1 96.51 100 ALA B N 1
ATOM 3253 C CA . ALA B 1 100 ? 1.34 16.432 -6.68 1 96.51 100 ALA B CA 1
ATOM 3254 C C . ALA B 1 100 ? 0.517 16.374 -7.964 1 96.51 100 ALA B C 1
ATOM 3256 O O . ALA B 1 100 ? 0.865 15.649 -8.9 1 96.51 100 ALA B O 1
ATOM 3257 N N . TYR B 1 101 ? -0.524 17.08 -7.972 1 95.12 101 TYR B N 1
ATOM 3258 C CA . TYR B 1 101 ? -1.37 17.126 -9.159 1 95.12 101 TYR B CA 1
ATOM 3259 C C . TYR B 1 101 ? -0.791 18.07 -10.206 1 95.12 101 TYR B C 1
ATOM 3261 O O . TYR B 1 101 ? -0.344 19.172 -9.878 1 95.12 101 TYR B O 1
ATOM 3269 N N . ASN B 1 102 ? -0.755 17.612 -11.421 1 95.71 102 ASN B N 1
ATOM 3270 C CA . ASN B 1 102 ? -0.377 18.433 -12.567 1 95.71 102 ASN B CA 1
ATOM 3271 C C . ASN B 1 102 ? -1.59 18.805 -13.415 1 95.71 102 ASN B C 1
ATOM 3273 O O . ASN B 1 102 ? -2.155 17.954 -14.105 1 95.71 102 ASN B O 1
ATOM 3277 N N . PHE B 1 103 ? -1.929 20.015 -13.449 1 95.39 103 PHE B N 1
ATOM 3278 C CA . PHE B 1 103 ? -3.152 20.503 -14.076 1 95.39 103 PHE B CA 1
ATOM 3279 C C . PHE B 1 103 ? -3.058 20.408 -15.594 1 95.39 103 PHE B C 1
ATOM 3281 O O . PHE B 1 103 ? -4.078 20.32 -16.28 1 95.39 103 PHE B O 1
ATOM 3288 N N . ILE B 1 104 ? -1.946 20.457 -16.105 1 94.79 104 ILE B N 1
ATOM 3289 C CA . ILE B 1 104 ? -1.765 20.434 -17.552 1 94.79 104 ILE B CA 1
ATOM 3290 C C . ILE B 1 104 ? -1.935 19.008 -18.071 1 94.79 104 ILE B C 1
ATOM 3292 O O . ILE B 1 104 ? -2.672 18.774 -19.032 1 94.79 104 ILE B O 1
ATOM 3296 N N . HIS B 1 105 ? -1.322 18.065 -17.418 1 93.59 105 HIS B N 1
ATOM 3297 C CA . HIS B 1 105 ? -1.358 16.68 -17.873 1 93.59 105 HIS B CA 1
ATOM 3298 C C . HIS B 1 105 ? -2.53 15.926 -17.252 1 93.59 105 HIS B C 1
ATOM 3300 O O . HIS B 1 105 ? -2.811 14.786 -17.63 1 93.59 105 HIS B O 1
ATOM 3306 N N . ASP B 1 106 ? -3.209 16.535 -16.287 1 93.8 106 ASP B N 1
ATOM 3307 C CA . ASP B 1 106 ? -4.315 15.903 -15.575 1 93.8 106 ASP B CA 1
ATOM 3308 C C . ASP B 1 106 ? -3.879 14.582 -14.945 1 93.8 106 ASP B C 1
ATOM 3310 O O . ASP B 1 106 ? -4.496 13.541 -15.182 1 93.8 106 ASP B O 1
ATOM 3314 N N . GLU B 1 107 ? -2.742 14.643 -14.226 1 91.93 107 GLU B N 1
ATOM 3315 C CA . GLU B 1 107 ? -2.158 13.464 -13.595 1 91.93 107 GLU B CA 1
ATOM 3316 C C . GLU B 1 107 ? -1.59 13.798 -12.219 1 91.93 107 GLU B C 1
ATOM 3318 O O . GLU B 1 107 ? -1.239 14.949 -11.95 1 91.93 107 GLU B O 1
ATOM 3323 N N . TYR B 1 108 ? -1.59 12.811 -11.445 1 89.45 108 TYR B N 1
ATOM 3324 C CA . TYR B 1 108 ? -0.863 12.898 -10.184 1 89.45 108 TYR B CA 1
ATOM 3325 C C . TYR B 1 108 ? 0.543 12.326 -10.325 1 89.45 108 TYR B C 1
ATOM 3327 O O . TYR B 1 108 ? 0.714 11.175 -10.733 1 89.45 108 TYR B O 1
ATOM 3335 N N . TYR B 1 109 ? 1.498 13.158 -10.033 1 90.28 109 TYR B N 1
ATOM 3336 C CA . TYR B 1 109 ? 2.874 12.675 -10.047 1 90.28 109 TYR B CA 1
ATOM 3337 C C . TYR B 1 109 ? 3.286 12.161 -8.672 1 90.28 109 TYR B C 1
ATOM 3339 O O . TYR B 1 109 ? 3.252 12.905 -7.689 1 90.28 109 TYR B O 1
ATOM 3347 N N . VAL B 1 110 ? 3.697 10.922 -8.64 1 87.2 110 VAL B N 1
ATOM 3348 C CA . VAL B 1 110 ? 3.773 10.2 -7.374 1 87.2 110 VAL B CA 1
ATOM 3349 C C . VAL B 1 110 ? 5.215 9.772 -7.11 1 87.2 110 VAL B C 1
ATOM 3351 O O . VAL B 1 110 ? 5.927 9.362 -8.03 1 87.2 110 VAL B O 1
ATOM 3354 N N . THR B 1 111 ? 5.642 9.977 -5.912 1 86.25 111 THR B N 1
ATOM 3355 C CA . THR B 1 111 ? 6.839 9.329 -5.386 1 86.25 111 THR B CA 1
ATOM 3356 C C . THR B 1 111 ? 6.475 8.327 -4.294 1 86.25 111 THR B C 1
ATOM 3358 O O . THR B 1 111 ? 5.538 8.552 -3.525 1 86.25 111 THR B O 1
ATOM 3361 N N . GLN B 1 112 ? 7.158 7.266 -4.336 1 80.56 112 GLN B N 1
ATOM 3362 C CA . GLN B 1 112 ? 6.822 6.184 -3.416 1 80.56 112 GLN B CA 1
ATOM 3363 C C . GLN B 1 112 ? 8.044 5.743 -2.615 1 80.56 112 GLN B C 1
ATOM 3365 O O . GLN B 1 112 ? 9.15 5.664 -3.153 1 80.56 112 GLN B O 1
ATOM 3370 N N . ASP B 1 113 ? 7.757 5.48 -1.292 1 80.78 113 ASP B N 1
ATOM 3371 C CA . ASP B 1 113 ? 8.813 4.918 -0.455 1 80.78 113 ASP B CA 1
ATOM 3372 C C . ASP B 1 113 ? 8.226 4.144 0.723 1 80.78 113 ASP B C 1
ATOM 3374 O O . ASP B 1 113 ? 7.052 4.31 1.059 1 80.78 113 ASP B O 1
ATOM 3378 N N . VAL B 1 114 ? 9.025 3.272 1.245 1 83.28 114 VAL B N 1
ATOM 3379 C CA . VAL B 1 114 ? 8.676 2.592 2.488 1 83.28 114 VAL B CA 1
ATOM 3380 C C . VAL B 1 114 ? 9.282 3.339 3.673 1 83.28 114 VAL B C 1
ATOM 3382 O O . VAL B 1 114 ? 10.458 3.709 3.647 1 83.28 114 VAL B O 1
ATOM 3385 N N . ARG B 1 115 ? 8.483 3.628 4.666 1 87.7 115 ARG B N 1
ATOM 3386 C CA . ARG B 1 115 ? 8.911 4.39 5.835 1 87.7 115 ARG B CA 1
ATOM 3387 C C . ARG B 1 115 ? 8.614 3.629 7.123 1 87.7 115 ARG B C 1
ATOM 3389 O O . ARG B 1 115 ? 7.615 2.913 7.21 1 87.7 115 ARG B O 1
ATOM 3396 N N . ARG B 1 116 ? 9.539 3.788 8.069 1 89.78 116 ARG B N 1
ATOM 3397 C CA . ARG B 1 116 ? 9.374 3.198 9.394 1 89.78 116 ARG B CA 1
ATOM 3398 C C . ARG B 1 116 ? 9.054 4.268 10.433 1 89.78 116 ARG B C 1
ATOM 3400 O O . ARG B 1 116 ? 9.884 5.133 10.717 1 89.78 116 ARG B O 1
ATOM 3407 N N . PHE B 1 117 ? 7.844 4.218 11.033 1 93.15 117 PHE B N 1
ATOM 3408 C CA . PHE B 1 117 ? 7.431 5.133 12.091 1 93.15 117 PHE B CA 1
ATOM 3409 C C . PHE B 1 117 ? 7.58 4.48 13.46 1 93.15 117 PHE B C 1
ATOM 3411 O O . PHE B 1 117 ? 7.219 3.315 13.641 1 93.15 117 PHE B O 1
ATOM 3418 N N . HIS B 1 118 ? 8.098 5.194 14.35 1 92.77 118 HIS B N 1
ATOM 3419 C CA . HIS B 1 118 ? 8.263 4.745 15.728 1 92.77 118 HIS B CA 1
ATOM 3420 C C . HIS B 1 118 ? 8.37 5.928 16.684 1 92.77 118 HIS B C 1
ATOM 3422 O O . HIS B 1 118 ? 8.303 7.084 16.259 1 92.77 118 HIS B O 1
ATOM 3428 N N . VAL B 1 119 ? 8.611 5.718 17.927 1 90.12 119 VAL B N 1
ATOM 3429 C CA . VAL B 1 119 ? 8.482 6.714 18.985 1 90.12 119 VAL B CA 1
ATOM 3430 C C . VAL B 1 119 ? 9.435 7.878 18.718 1 90.12 119 VAL B C 1
ATOM 3432 O O . VAL B 1 119 ? 9.109 9.033 19.003 1 90.12 119 VAL B O 1
ATOM 3435 N N . LEU B 1 120 ? 10.626 7.661 18.156 1 90.52 120 LEU B N 1
ATOM 3436 C CA . LEU B 1 120 ? 11.633 8.698 17.958 1 90.52 120 LEU B CA 1
ATOM 3437 C C . LEU B 1 120 ? 11.476 9.354 16.59 1 90.52 120 LEU B C 1
ATOM 3439 O O . LEU B 1 120 ? 12.115 10.37 16.308 1 90.52 120 LEU B O 1
ATOM 3443 N N . LYS B 1 121 ? 10.677 8.749 15.756 1 93.21 121 LYS B N 1
ATOM 3444 C CA . LYS B 1 121 ? 10.488 9.283 14.41 1 93.21 121 LYS B CA 1
ATOM 3445 C C . LYS B 1 121 ? 9.043 9.113 13.95 1 93.21 121 LYS B C 1
ATOM 3447 O O . LYS B 1 121 ? 8.711 8.134 13.278 1 93.21 121 LYS B O 1
ATOM 3452 N N . THR B 1 122 ? 8.254 10.103 14.178 1 94.83 122 THR B N 1
ATOM 3453 C CA . THR B 1 122 ? 6.825 10.029 13.891 1 94.83 122 THR B CA 1
ATOM 3454 C C . THR B 1 122 ? 6.49 10.795 12.614 1 94.83 122 THR B C 1
ATOM 3456 O O . THR B 1 122 ? 5.321 10.91 12.242 1 94.83 122 THR B O 1
ATOM 3459 N N . GLU B 1 123 ? 7.55 11.292 11.97 1 95.15 123 GLU B N 1
ATOM 3460 C CA . GLU B 1 123 ? 7.361 12.099 10.768 1 95.15 123 GLU B CA 1
ATOM 3461 C C . GLU B 1 123 ? 8.341 11.694 9.671 1 95.15 123 GLU B C 1
ATOM 3463 O O . GLU B 1 123 ? 9.526 11.485 9.937 1 95.15 123 GLU B O 1
ATOM 3468 N N . TRP B 1 124 ? 7.732 11.51 8.482 1 93.79 124 TRP B N 1
ATOM 3469 C CA . TRP B 1 124 ? 8.541 11.252 7.294 1 93.79 124 TRP B CA 1
ATOM 3470 C C . TRP B 1 124 ? 8.081 12.116 6.125 1 93.79 124 TRP B C 1
ATOM 3472 O O . TRP B 1 124 ? 6.89 12.403 5.987 1 93.79 124 TRP B O 1
ATOM 3482 N N . GLY B 1 125 ? 9.04 12.515 5.297 1 93.44 125 GLY B N 1
ATOM 3483 C CA . GLY B 1 125 ? 8.633 13.273 4.125 1 93.44 125 GLY B CA 1
ATOM 3484 C C . GLY B 1 125 ? 9.693 13.31 3.04 1 93.44 125 GLY B C 1
ATOM 3485 O O . GLY B 1 125 ? 10.571 12.446 2.993 1 93.44 125 GLY B O 1
ATOM 3486 N N . VAL B 1 126 ? 9.479 14.052 2.054 1 94.76 126 VAL B N 1
ATOM 3487 C CA . VAL B 1 126 ? 10.378 14.341 0.943 1 94.76 126 VAL B CA 1
ATOM 3488 C C . VAL B 1 126 ? 10.797 15.809 0.984 1 94.76 126 VAL B C 1
ATOM 3490 O O . VAL B 1 126 ? 10.031 16.691 0.586 1 94.76 126 VAL B O 1
ATOM 3493 N N . ALA B 1 127 ? 11.993 16.011 1.373 1 94.58 127 ALA B N 1
ATOM 3494 C CA . ALA B 1 127 ? 12.494 17.375 1.519 1 94.58 127 ALA B CA 1
ATOM 3495 C C . ALA B 1 127 ? 12.595 18.07 0.164 1 94.58 127 ALA B C 1
ATOM 3497 O O . ALA B 1 127 ? 12.249 19.247 0.036 1 94.58 127 ALA B O 1
ATOM 3498 N N . LYS B 1 128 ? 13.095 17.29 -0.821 1 94.52 128 LYS B N 1
ATOM 3499 C CA . LYS B 1 128 ? 13.21 17.819 -2.177 1 94.52 128 LYS B CA 1
ATOM 3500 C C . LYS B 1 128 ? 12.116 17.258 -3.08 1 94.52 128 LYS B C 1
ATOM 3502 O O . LYS B 1 128 ? 12.407 16.633 -4.102 1 94.52 128 LYS B O 1
ATOM 3507 N N . PHE B 1 129 ? 10.928 17.627 -2.775 1 95.41 129 PHE B N 1
ATOM 3508 C CA . PHE B 1 129 ? 9.781 17.054 -3.468 1 95.41 129 PHE B CA 1
ATOM 3509 C C . PHE B 1 129 ? 9.641 17.647 -4.865 1 95.41 129 PHE B C 1
ATOM 3511 O O . PHE B 1 129 ? 9.632 16.917 -5.858 1 95.41 129 PHE B O 1
ATOM 3518 N N . ILE B 1 130 ? 9.517 18.941 -4.939 1 95.72 130 ILE B N 1
ATOM 3519 C CA . ILE B 1 130 ? 9.518 19.654 -6.212 1 95.72 130 ILE B CA 1
ATOM 3520 C C . ILE B 1 130 ? 10.397 20.898 -6.106 1 95.72 130 ILE B C 1
ATOM 3522 O O . ILE B 1 130 ? 10.257 21.687 -5.17 1 95.72 130 ILE B O 1
ATOM 3526 N N . ASP B 1 131 ? 11.212 20.99 -7.083 1 95.98 131 ASP B N 1
ATOM 3527 C CA . ASP B 1 131 ? 12.006 22.212 -7.155 1 95.98 131 ASP B CA 1
ATOM 3528 C C . ASP B 1 131 ? 11.11 23.444 -7.256 1 95.98 131 ASP B C 1
ATOM 3530 O O . ASP B 1 131 ? 10.141 23.453 -8.017 1 95.98 131 ASP B O 1
ATOM 3534 N N . ARG B 1 132 ? 11.492 24.496 -6.531 1 95.76 132 ARG B N 1
ATOM 3535 C CA . ARG B 1 132 ? 10.629 25.67 -6.46 1 95.76 132 ARG B CA 1
ATOM 3536 C C . ARG B 1 132 ? 10.51 26.346 -7.822 1 95.76 132 ARG B C 1
ATOM 3538 O O . ARG B 1 132 ? 9.44 26.838 -8.185 1 95.76 132 ARG B O 1
ATOM 3545 N N . SER B 1 133 ? 11.573 26.361 -8.57 1 95.52 133 SER B N 1
ATOM 3546 C CA . SER B 1 133 ? 11.521 26.954 -9.902 1 95.52 133 SER B CA 1
ATOM 3547 C C . SER B 1 133 ? 10.541 26.207 -10.802 1 95.52 133 SER B C 1
ATOM 3549 O O . SER B 1 133 ? 9.791 26.826 -11.559 1 95.52 133 SER B O 1
ATOM 3551 N N . THR B 1 134 ? 10.614 24.937 -10.679 1 95.35 134 THR B N 1
ATOM 3552 C CA . THR B 1 134 ? 9.682 24.104 -11.431 1 95.35 134 THR B CA 1
ATOM 3553 C C . THR B 1 134 ? 8.255 24.296 -10.925 1 95.35 134 THR B C 1
ATOM 3555 O O . THR B 1 134 ? 7.32 24.418 -11.719 1 95.35 134 THR B O 1
ATOM 3558 N N . PHE B 1 135 ? 8.116 24.458 -9.694 1 96.53 135 PHE B N 1
ATOM 3559 C CA . PHE B 1 135 ? 6.811 24.528 -9.047 1 96.53 135 PHE B CA 1
ATOM 3560 C C . PHE B 1 135 ? 6.106 25.835 -9.391 1 96.53 135 PHE B C 1
ATOM 3562 O O . PHE B 1 135 ? 4.909 25.841 -9.689 1 96.53 135 PHE B O 1
ATOM 3569 N N . TYR B 1 136 ? 6.772 26.893 -9.386 1 95.88 136 TYR B N 1
ATOM 3570 C CA . TYR B 1 136 ? 6.17 28.213 -9.539 1 95.88 136 TYR B CA 1
ATOM 3571 C C . TYR B 1 136 ? 5.994 28.564 -11.012 1 95.88 136 TYR B C 1
ATOM 3573 O O . TYR B 1 136 ? 5.28 29.512 -11.349 1 95.88 136 TYR B O 1
ATOM 3581 N N . ASP B 1 137 ? 6.713 27.775 -11.845 1 95.81 137 ASP B N 1
ATOM 3582 C CA . ASP B 1 137 ? 6.514 27.969 -13.278 1 95.81 137 ASP B CA 1
ATOM 3583 C C . ASP B 1 137 ? 5.219 27.31 -13.747 1 95.81 137 ASP B C 1
ATOM 3585 O O . ASP B 1 137 ? 5.154 26.088 -13.889 1 95.81 137 ASP B O 1
ATOM 3589 N N . SER B 1 138 ? 4.255 28.11 -14.052 1 93.34 138 SER B N 1
ATOM 3590 C CA . SER B 1 138 ? 2.919 27.624 -14.381 1 93.34 138 SER B CA 1
ATOM 3591 C C . SER B 1 138 ? 2.948 26.714 -15.604 1 93.34 138 SER B C 1
ATOM 3593 O O . SER B 1 138 ? 2.042 25.902 -15.802 1 93.34 138 SER B O 1
ATOM 3595 N N . SER B 1 139 ? 3.923 26.794 -16.405 1 94.88 139 SER B N 1
ATOM 3596 C CA . SER B 1 139 ? 4.033 25.943 -17.586 1 94.88 139 SER B CA 1
ATOM 3597 C C . SER B 1 139 ? 4.27 24.488 -17.199 1 94.88 139 SER B C 1
ATOM 3599 O O . SER B 1 139 ? 4.05 23.581 -18.005 1 94.88 139 SER B O 1
ATOM 3601 N N . ASN B 1 140 ? 4.685 24.329 -15.955 1 94.68 140 ASN B N 1
ATOM 3602 C CA . ASN B 1 140 ? 4.942 22.965 -15.506 1 94.68 140 ASN B CA 1
ATOM 3603 C C . ASN B 1 140 ? 3.695 22.333 -14.893 1 94.68 140 ASN B C 1
ATOM 3605 O O . ASN B 1 140 ? 3.641 21.117 -14.701 1 94.68 140 ASN B O 1
ATOM 3609 N N . GLY B 1 141 ? 2.718 23.124 -14.532 1 96.5 141 GLY B N 1
ATOM 3610 C CA . GLY B 1 141 ? 1.378 22.622 -14.276 1 96.5 141 GLY B CA 1
ATOM 3611 C C . GLY B 1 141 ? 1.119 22.332 -12.809 1 96.5 141 GLY B C 1
ATOM 3612 O O . GLY B 1 141 ? 0.002 21.978 -12.429 1 96.5 141 GLY B O 1
ATOM 3613 N N . TYR B 1 142 ? 2.099 22.515 -11.901 1 97.14 142 TYR B N 1
ATOM 3614 C CA . TYR B 1 142 ? 1.927 22.149 -10.499 1 97.14 142 TYR B CA 1
ATOM 3615 C C . TYR B 1 142 ? 1.237 23.266 -9.724 1 97.14 142 TYR B C 1
ATOM 3617 O O . TYR B 1 142 ? 0.597 23.015 -8.701 1 97.14 142 TYR B O 1
ATOM 3625 N N . LEU B 1 143 ? 1.428 24.443 -10.189 1 97.68 143 LEU B N 1
ATOM 3626 C CA . LEU B 1 143 ? 0.77 25.618 -9.627 1 97.68 143 LEU B CA 1
ATOM 3627 C C . LEU B 1 143 ? 0.026 26.394 -10.709 1 97.68 143 LEU B C 1
ATOM 3629 O O . LEU B 1 143 ? 0.65 26.995 -11.587 1 97.68 143 LEU B O 1
ATOM 3633 N N . MET B 1 144 ? -1.298 26.287 -10.66 1 96.54 144 MET B N 1
ATOM 3634 C CA . MET B 1 144 ? -2.147 26.974 -11.629 1 96.54 144 MET B CA 1
ATOM 3635 C C . MET B 1 144 ? -3.095 27.944 -10.932 1 96.54 144 MET B C 1
ATOM 3637 O O . MET B 1 144 ? -3.853 27.548 -10.045 1 96.54 144 MET B O 1
ATOM 3641 N N . ASP B 1 145 ? -3.099 29.241 -11.367 1 95.61 145 ASP B N 1
ATOM 3642 C CA . ASP B 1 145 ? -3.9 30.277 -10.723 1 95.61 145 ASP B CA 1
ATOM 3643 C C . ASP B 1 145 ? -3.69 30.274 -9.211 1 95.61 145 ASP B C 1
ATOM 3645 O O . ASP B 1 145 ? -4.656 30.27 -8.445 1 95.61 145 ASP B O 1
ATOM 3649 N N . ASP B 1 146 ? -2.432 30.037 -8.814 1 96.53 146 ASP B N 1
ATOM 3650 C CA . ASP B 1 146 ? -1.954 30.056 -7.435 1 96.53 146 ASP B CA 1
ATOM 3651 C C . ASP B 1 146 ? -2.608 28.948 -6.613 1 96.53 146 ASP B C 1
ATOM 3653 O O . ASP B 1 146 ? -2.784 29.088 -5.4 1 96.53 146 ASP B O 1
ATOM 3657 N N . THR B 1 147 ? -3.065 27.917 -7.336 1 97.14 147 THR B N 1
ATOM 3658 C CA . THR B 1 147 ? -3.686 26.755 -6.708 1 97.14 147 THR B CA 1
ATOM 3659 C C . THR B 1 147 ? -2.848 25.502 -6.942 1 97.14 147 THR B C 1
ATOM 3661 O O . THR B 1 147 ? -2.324 25.295 -8.039 1 97.14 147 THR B O 1
ATOM 3664 N N . CYS B 1 148 ? -2.694 24.71 -5.897 1 97.74 148 CYS B N 1
ATOM 3665 C CA . CYS B 1 148 ? -1.999 23.433 -6.015 1 97.74 148 CYS B CA 1
ATOM 3666 C C . CYS B 1 148 ? -2.699 22.354 -5.198 1 97.74 148 CYS B C 1
ATOM 3668 O O . CYS B 1 148 ? -3.526 22.659 -4.337 1 97.74 148 CYS B O 1
ATOM 3670 N N . VAL B 1 149 ? -2.485 21.129 -5.513 1 96.54 149 VAL B N 1
ATOM 3671 C CA . VAL B 1 149 ? -3.075 19.984 -4.826 1 96.54 149 VAL B CA 1
ATOM 3672 C C . VAL B 1 149 ? -1.995 18.945 -4.533 1 96.54 149 VAL B C 1
ATOM 3674 O O . VAL B 1 149 ? -1.283 18.508 -5.441 1 96.54 149 VAL B O 1
ATOM 3677 N N . PHE B 1 150 ? -1.876 18.634 -3.284 1 96.78 150 PHE B N 1
ATOM 3678 C CA . PHE B 1 150 ? -0.988 17.563 -2.846 1 96.78 150 PHE B CA 1
ATOM 3679 C C . PHE B 1 150 ? -1.789 16.361 -2.359 1 96.78 150 PHE B C 1
ATOM 3681 O O . PHE B 1 150 ? -2.945 16.501 -1.956 1 96.78 150 PHE B O 1
ATOM 3688 N N . GLY B 1 151 ? -1.217 15.231 -2.455 1 94.16 151 GLY B N 1
ATOM 3689 C CA . GLY B 1 151 ? -1.88 14.016 -2.007 1 94.16 151 GLY B CA 1
ATOM 3690 C C . GLY B 1 151 ? -0.951 13.063 -1.28 1 94.16 151 GLY B C 1
ATOM 3691 O O . GLY B 1 151 ? 0.272 13.2 -1.358 1 94.16 151 GLY B O 1
ATOM 3692 N N . VAL B 1 152 ? -1.637 12.134 -0.561 1 94.55 152 VAL B N 1
ATOM 3693 C CA . VAL B 1 152 ? -0.851 11.116 0.128 1 94.55 152 VAL B CA 1
ATOM 3694 C C . VAL B 1 152 ? -1.655 9.821 0.226 1 94.55 152 VAL B C 1
ATOM 3696 O O . VAL B 1 152 ? -2.886 9.85 0.291 1 94.55 152 VAL B O 1
ATOM 3699 N N . GLU B 1 153 ? -0.963 8.744 0.152 1 92.7 153 GLU B N 1
ATOM 3700 C CA . GLU B 1 153 ? -1.464 7.398 0.411 1 92.7 153 GLU B CA 1
ATOM 3701 C C . GLU B 1 153 ? -0.57 6.656 1.399 1 92.7 153 GLU B C 1
ATOM 3703 O O . GLU B 1 153 ? 0.657 6.768 1.34 1 92.7 153 GLU B O 1
ATOM 3708 N N . VAL B 1 154 ? -1.253 6.012 2.282 1 93.18 154 VAL B N 1
ATOM 3709 C CA . VAL B 1 154 ? -0.516 5.289 3.313 1 93.18 154 VAL B CA 1
ATOM 3710 C C . VAL B 1 154 ? -1.003 3.843 3.377 1 93.18 154 VAL B C 1
ATOM 3712 O O . VAL B 1 154 ? -2.18 3.588 3.644 1 93.18 154 VAL B O 1
ATOM 3715 N N . PHE B 1 155 ? -0.131 2.883 3.125 1 90.19 155 PHE B N 1
ATOM 3716 C CA . PHE B 1 155 ? -0.436 1.462 3.237 1 90.19 155 PHE B CA 1
ATOM 3717 C C . PHE B 1 155 ? 0.439 0.801 4.295 1 90.19 155 PHE B C 1
ATOM 3719 O O . PHE B 1 155 ? 1.666 0.783 4.17 1 90.19 155 PHE B O 1
ATOM 3726 N N . ILE B 1 156 ? -0.214 0.266 5.259 1 89.9 156 ILE B N 1
ATOM 3727 C CA . ILE B 1 156 ? 0.522 -0.338 6.365 1 89.9 156 ILE B CA 1
ATOM 3728 C C . ILE B 1 156 ? 1.056 -1.705 5.943 1 89.9 156 ILE B C 1
ATOM 3730 O O . ILE B 1 156 ? 0.323 -2.515 5.371 1 89.9 156 ILE B O 1
ATOM 3734 N N . VAL B 1 157 ? 2.322 -1.893 6.162 1 85.14 157 VAL B N 1
ATOM 3735 C CA . VAL B 1 157 ? 2.963 -3.174 5.882 1 85.14 157 VAL B CA 1
ATOM 3736 C C . VAL B 1 157 ? 2.84 -4.091 7.097 1 85.14 157 VAL B C 1
ATOM 3738 O O . VAL B 1 157 ? 3.401 -3.805 8.158 1 85.14 157 VAL B O 1
ATOM 3741 N N . LYS B 1 158 ? 1.945 -5.067 7.018 1 82.5 158 LYS B N 1
ATOM 3742 C CA . LYS B 1 158 ? 1.797 -6.043 8.094 1 82.5 158 LYS B CA 1
ATOM 3743 C C . LYS B 1 158 ? 2.549 -7.332 7.774 1 82.5 158 LYS B C 1
ATOM 3745 O O . LYS B 1 158 ? 2.473 -7.839 6.653 1 82.5 158 LYS B O 1
ATOM 3750 N N . SER B 1 159 ? 3.469 -7.606 8.588 1 72.86 159 SER B N 1
ATOM 3751 C CA . SER B 1 159 ? 4.216 -8.842 8.373 1 72.86 159 SER B CA 1
ATOM 3752 C C . SER B 1 159 ? 3.332 -10.066 8.587 1 72.86 159 SER B C 1
ATOM 3754 O O . SER B 1 159 ? 2.77 -10.251 9.669 1 72.86 159 SER B O 1
ATOM 3756 N N . THR B 1 160 ? 2.892 -10.637 7.512 1 72.97 160 THR B N 1
ATOM 3757 C CA . THR B 1 160 ? 2.213 -11.922 7.632 1 72.97 160 THR B CA 1
ATOM 3758 C C . THR B 1 160 ? 3.102 -13.054 7.124 1 72.97 160 THR B C 1
ATOM 3760 O O . THR B 1 160 ? 3.979 -12.833 6.285 1 72.97 160 THR B O 1
ATOM 3763 N N . ASN B 1 161 ? 3.247 -14.106 7.821 1 70.23 161 ASN B N 1
ATOM 3764 C CA . ASN B 1 161 ? 4.02 -15.267 7.393 1 70.23 161 ASN B CA 1
ATOM 3765 C C . ASN B 1 161 ? 3.185 -16.209 6.53 1 70.23 161 ASN B C 1
ATOM 3767 O O . ASN B 1 161 ? 3.379 -17.426 6.566 1 70.23 161 ASN B O 1
ATOM 3771 N N . ARG B 1 162 ? 2.329 -15.604 5.766 1 85.77 162 ARG B N 1
ATOM 3772 C CA . ARG B 1 162 ? 1.546 -16.476 4.896 1 85.77 162 ARG B CA 1
ATOM 3773 C C . ARG B 1 162 ? 2.323 -16.828 3.632 1 85.77 162 ARG B C 1
ATOM 3775 O O . ARG B 1 162 ? 3.008 -15.978 3.06 1 85.77 162 ARG B O 1
ATOM 3782 N N . GLY B 1 163 ? 2.295 -18.053 3.326 1 92.21 163 GLY B N 1
ATOM 3783 C CA . GLY B 1 163 ? 2.995 -18.46 2.118 1 92.21 163 GLY B CA 1
ATOM 3784 C C . GLY B 1 163 ? 3.036 -19.965 1.931 1 92.21 163 GLY B C 1
ATOM 3785 O O . GLY B 1 163 ? 2.426 -20.708 2.702 1 92.21 163 GLY B O 1
ATOM 3786 N N . ASP B 1 164 ? 3.531 -20.344 0.831 1 94.38 164 ASP B N 1
ATOM 3787 C CA . ASP B 1 164 ? 3.691 -21.755 0.491 1 94.38 164 ASP B CA 1
ATOM 3788 C C . ASP B 1 164 ? 5.144 -22.077 0.151 1 94.38 164 ASP B C 1
ATOM 3790 O O . ASP B 1 164 ? 5.935 -21.175 -0.133 1 94.38 164 ASP B O 1
ATOM 3794 N N . CYS B 1 165 ? 5.398 -23.332 0.34 1 95.07 165 CYS B N 1
ATOM 3795 C CA . CYS B 1 165 ? 6.717 -23.857 0.004 1 95.07 165 CYS B CA 1
ATOM 3796 C C . CYS B 1 165 ? 6.616 -24.937 -1.067 1 95.07 165 CYS B C 1
ATOM 3798 O O . CYS B 1 165 ? 5.965 -25.963 -0.861 1 95.07 165 CYS B O 1
ATOM 3800 N N . LEU B 1 166 ? 7.19 -24.667 -2.146 1 95.7 166 LEU B N 1
ATOM 3801 C CA . LEU B 1 166 ? 7.337 -25.678 -3.187 1 95.7 166 LEU B CA 1
ATOM 3802 C C . LEU B 1 166 ? 8.665 -26.414 -3.046 1 95.7 166 LEU B C 1
ATOM 3804 O O . LEU B 1 166 ? 9.723 -25.786 -2.969 1 95.7 166 LEU B O 1
ATOM 3808 N N . SER B 1 167 ? 8.587 -27.693 -2.979 1 94.19 167 SER B N 1
ATOM 3809 C CA . SER B 1 167 ? 9.784 -28.527 -2.95 1 94.19 167 SER B CA 1
ATOM 3810 C C . SER B 1 167 ? 9.853 -29.438 -4.171 1 94.19 167 SER B C 1
ATOM 3812 O O . SER B 1 167 ? 9.06 -30.373 -4.3 1 94.19 167 SER B O 1
ATOM 3814 N N . MET B 1 168 ? 10.789 -29.169 -5.024 1 93.52 168 MET B N 1
ATOM 3815 C CA . MET B 1 168 ? 10.968 -30.013 -6.201 1 93.52 168 MET B CA 1
ATOM 3816 C C . MET B 1 168 ? 11.696 -31.303 -5.84 1 93.52 168 MET B C 1
ATOM 3818 O O . MET B 1 168 ? 12.629 -31.291 -5.036 1 93.52 168 MET B O 1
ATOM 3822 N N . PHE B 1 169 ? 11.217 -32.348 -6.441 1 91.43 169 PHE B N 1
ATOM 3823 C CA . PHE B 1 169 ? 11.916 -33.609 -6.223 1 91.43 169 PHE B CA 1
ATOM 3824 C C . PHE B 1 169 ? 13.192 -33.672 -7.054 1 91.43 169 PHE B C 1
ATOM 3826 O O . PHE B 1 169 ? 13.211 -33.231 -8.205 1 91.43 169 PHE B O 1
ATOM 3833 N N . GLN B 1 170 ? 14.164 -34.162 -6.364 1 87.25 170 GLN B N 1
ATOM 3834 C CA . GLN B 1 170 ? 15.422 -34.39 -7.067 1 87.25 170 GLN B CA 1
ATOM 3835 C C . GLN B 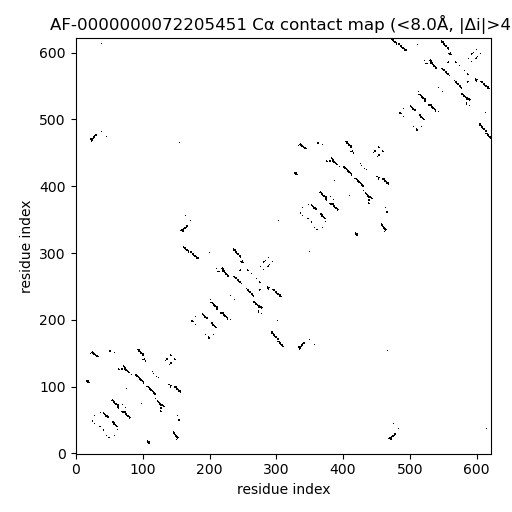1 170 ? 15.346 -35.637 -7.942 1 87.25 170 GLN B C 1
ATOM 3837 O O . GLN B 1 170 ? 15.364 -36.76 -7.433 1 87.25 170 GLN B O 1
ATOM 3842 N N . GLY B 1 171 ? 15.031 -35.538 -9.238 1 82.5 171 GLY B N 1
ATOM 3843 C CA . GLY B 1 171 ? 14.776 -36.658 -10.13 1 82.5 171 GLY B CA 1
ATOM 3844 C C . GLY B 1 171 ? 13.307 -37.025 -10.222 1 82.5 171 GLY B C 1
ATOM 3845 O O . GLY B 1 171 ? 12.86 -37.982 -9.586 1 82.5 171 GLY B O 1
ATOM 3846 N N . PRO B 1 172 ? 12.613 -36.269 -10.882 1 79.39 172 PRO B N 1
ATOM 3847 C CA . PRO B 1 172 ? 11.172 -36.508 -10.996 1 79.39 172 PRO B CA 1
ATOM 3848 C C . PRO B 1 172 ? 10.842 -37.944 -11.396 1 79.39 172 PRO B C 1
ATOM 3850 O O . PRO B 1 172 ? 11.62 -38.585 -12.108 1 79.39 172 PRO B O 1
ATOM 3853 N N . VAL B 1 173 ? 9.807 -38.453 -10.81 1 84.38 173 VAL B N 1
ATOM 3854 C CA . VAL B 1 173 ? 9.372 -39.83 -11.016 1 84.38 173 VAL B CA 1
ATOM 3855 C C . VAL B 1 173 ? 8.415 -39.898 -12.203 1 84.38 173 VAL B C 1
ATOM 3857 O O . VAL B 1 173 ? 7.357 -39.264 -12.193 1 84.38 173 VAL B O 1
ATOM 3860 N N . ARG B 1 174 ? 8.821 -40.621 -13.155 1 89.58 174 ARG B N 1
ATOM 3861 C CA . ARG B 1 174 ? 7.974 -40.821 -14.326 1 89.58 174 ARG B CA 1
ATOM 3862 C C . ARG B 1 174 ? 7.173 -42.114 -14.208 1 89.58 174 ARG B C 1
ATOM 3864 O O . ARG B 1 174 ? 7.709 -43.148 -13.804 1 89.58 174 ARG B O 1
ATOM 3871 N N . CYS B 1 175 ? 5.974 -42.005 -14.452 1 93.29 175 CYS B N 1
ATOM 3872 C CA . CYS B 1 175 ? 5.078 -43.152 -14.355 1 93.29 175 CYS B CA 1
ATOM 3873 C C . CYS B 1 175 ? 4.183 -43.25 -15.585 1 93.29 175 CYS B C 1
ATOM 3875 O O . CYS B 1 175 ? 3.938 -42.25 -16.261 1 93.29 175 CYS B O 1
ATOM 3877 N N . SER B 1 176 ? 3.843 -44.458 -15.869 1 94.79 176 SER B N 1
ATOM 3878 C CA . SER B 1 176 ? 2.908 -44.702 -16.962 1 94.79 176 SER B CA 1
ATOM 3879 C C . SER B 1 176 ? 1.907 -45.795 -16.601 1 94.79 176 SER B C 1
ATOM 3881 O O . SER B 1 176 ? 2.189 -46.646 -15.754 1 94.79 176 SER B O 1
ATOM 3883 N N . TYR B 1 177 ? 0.799 -45.737 -17.132 1 96.39 177 TYR B N 1
ATOM 3884 C CA . TYR B 1 177 ? -0.252 -46.723 -16.911 1 96.39 177 TYR B CA 1
ATOM 3885 C C . TYR B 1 177 ? -1.164 -46.831 -18.128 1 96.39 177 TYR B C 1
ATOM 3887 O O . TYR B 1 177 ? -1.471 -45.825 -18.772 1 96.39 177 TYR B O 1
ATOM 3895 N N . THR B 1 178 ? -1.497 -48.024 -18.434 1 96.47 178 THR B N 1
ATOM 3896 C CA . THR B 1 178 ? -2.409 -48.298 -19.539 1 96.47 178 THR B CA 1
ATOM 3897 C C . THR B 1 178 ? -3.666 -49.005 -19.039 1 96.47 178 THR B C 1
ATOM 3899 O O . THR B 1 178 ? -3.581 -49.96 -18.264 1 96.47 178 THR B O 1
ATOM 3902 N N . TRP B 1 179 ? -4.772 -48.532 -19.477 1 97.26 179 TRP B N 1
ATOM 3903 C CA . TRP B 1 179 ? -6.062 -49.105 -19.105 1 97.26 179 TRP B CA 1
ATOM 3904 C C . TRP B 1 179 ? -6.826 -49.573 -20.338 1 97.26 179 TRP B C 1
ATOM 3906 O O . TRP B 1 179 ? -7.163 -48.768 -21.21 1 97.26 179 TRP B O 1
ATOM 3916 N N . LYS B 1 180 ? -7.05 -50.838 -20.371 1 96.57 180 LYS B N 1
ATOM 3917 C CA . LYS B 1 180 ? -7.912 -51.398 -21.409 1 96.57 180 LYS B CA 1
ATOM 3918 C C . LYS B 1 180 ? -9.362 -51.468 -20.94 1 96.57 180 LYS B C 1
ATOM 3920 O O . LYS B 1 180 ? -9.691 -52.234 -20.032 1 96.57 180 LYS B O 1
ATOM 3925 N N . PHE B 1 181 ? -10.151 -50.714 -21.529 1 96.78 181 PHE B N 1
ATOM 3926 C CA . PHE B 1 181 ? -11.566 -50.682 -21.181 1 96.78 181 PHE B CA 1
ATOM 3927 C C . PHE B 1 181 ? -12.39 -51.467 -22.195 1 96.78 181 PHE B C 1
ATOM 3929 O O . PHE B 1 181 ? -12.683 -50.968 -23.284 1 96.78 181 PHE B O 1
ATOM 3936 N N . SER B 1 182 ? -12.841 -52.602 -21.741 1 95.81 182 SER B N 1
ATOM 3937 C CA . SER B 1 182 ? -13.588 -53.482 -22.634 1 95.81 182 SER B CA 1
ATOM 3938 C C . SER B 1 182 ? -15.092 -53.286 -22.472 1 95.81 182 SER B C 1
ATOM 3940 O O . SER B 1 182 ? -15.547 -52.733 -21.469 1 95.81 182 SER B O 1
ATOM 3942 N N . ASN B 1 183 ? -15.84 -53.751 -23.389 1 93.96 183 ASN B N 1
ATOM 3943 C CA . ASN B 1 183 ? -17.297 -53.676 -23.404 1 93.96 183 ASN B CA 1
ATOM 3944 C C . ASN B 1 183 ? -17.786 -52.234 -23.296 1 93.96 183 ASN B C 1
ATOM 3946 O O . ASN B 1 183 ? -18.631 -51.921 -22.456 1 93.96 183 ASN B O 1
ATOM 3950 N N . PHE B 1 184 ? -17.21 -51.451 -24.084 1 95.4 184 PHE B N 1
ATOM 3951 C CA . PHE B 1 184 ? -17.55 -50.033 -24.079 1 95.4 184 PHE B CA 1
ATOM 3952 C C . PHE B 1 184 ? -19.025 -49.828 -24.401 1 95.4 184 PHE B C 1
ATOM 3954 O O . PHE B 1 184 ? -19.693 -49.002 -23.776 1 95.4 184 PHE B O 1
ATOM 3961 N N . SER B 1 185 ? -19.566 -50.568 -25.339 1 91.53 185 SER B N 1
ATOM 3962 C CA . SER B 1 185 ? -20.948 -50.441 -25.791 1 91.53 185 SER B CA 1
ATOM 3963 C C . SER B 1 185 ? -21.928 -50.798 -24.678 1 91.53 185 SER B C 1
ATOM 3965 O O . SER B 1 185 ? -23.098 -50.413 -24.727 1 91.53 185 SER B O 1
ATOM 3967 N N . LYS B 1 186 ? -21.396 -51.533 -23.688 1 92.51 186 LYS B N 1
ATOM 3968 C CA . LYS B 1 186 ? -22.276 -51.992 -22.618 1 92.51 186 LYS B CA 1
ATOM 3969 C C . LYS B 1 186 ? -22.141 -51.111 -21.379 1 92.51 186 LYS B C 1
ATOM 3971 O O . LYS B 1 186 ? -22.719 -51.411 -20.332 1 92.51 186 LYS B O 1
ATOM 3976 N N . SER B 1 187 ? -21.368 -50.1 -21.517 1 90.56 187 SER B N 1
ATOM 3977 C CA . SER B 1 187 ? -21.156 -49.232 -20.363 1 90.56 187 SER B CA 1
ATOM 3978 C C . SER B 1 187 ? -22.429 -48.475 -19.999 1 90.56 187 SER B C 1
ATOM 3980 O O . SER B 1 187 ? -22.994 -47.763 -20.832 1 90.56 187 SER B O 1
ATOM 3982 N N . THR B 1 188 ? -22.927 -48.569 -18.747 1 89.92 188 THR B N 1
ATOM 3983 C CA . THR B 1 188 ? -24.183 -47.946 -18.345 1 89.92 188 THR B CA 1
ATOM 3984 C C . THR B 1 188 ? -23.954 -46.949 -17.212 1 89.92 188 THR B C 1
ATOM 3986 O O . THR B 1 188 ? -24.801 -46.093 -16.95 1 89.92 188 THR B O 1
ATOM 3989 N N . LEU B 1 189 ? -22.831 -47.125 -16.505 1 92.75 189 LEU B N 1
ATOM 3990 C CA . LEU B 1 189 ? -22.548 -46.229 -15.389 1 92.75 189 LEU B CA 1
ATOM 3991 C C . LEU B 1 189 ? -22.02 -44.889 -15.889 1 92.75 189 LEU B C 1
ATOM 3993 O O . LEU B 1 189 ? -21.48 -44.802 -16.995 1 92.75 189 LEU B O 1
ATOM 3997 N N . ASP B 1 190 ? -22.193 -43.875 -15.134 1 94.06 190 ASP B N 1
ATOM 3998 C CA . ASP B 1 190 ? -21.721 -42.541 -15.492 1 94.06 190 ASP B CA 1
ATOM 3999 C C . ASP B 1 190 ? -20.196 -42.469 -15.449 1 94.06 190 ASP B C 1
ATOM 4001 O O . ASP B 1 190 ? -19.584 -41.71 -16.204 1 94.06 190 ASP B O 1
ATOM 4005 N N . LYS B 1 191 ? -19.725 -43.247 -14.544 1 95.81 191 LYS B N 1
ATOM 4006 C CA . LYS B 1 191 ? -18.283 -43.174 -14.326 1 95.81 191 LYS B CA 1
ATOM 4007 C C . LYS B 1 191 ? -17.698 -44.556 -14.052 1 95.81 191 LYS B C 1
ATOM 4009 O O . LYS B 1 191 ? -18.349 -45.4 -13.432 1 95.81 191 LYS B O 1
ATOM 4014 N N . TYR B 1 192 ? -16.499 -44.756 -14.594 1 97.21 192 TYR B N 1
ATOM 4015 C CA . TYR B 1 192 ? -15.716 -45.962 -14.348 1 97.21 192 TYR B CA 1
ATOM 4016 C C . TYR B 1 192 ? -14.315 -45.612 -13.861 1 97.21 192 TYR B C 1
ATOM 4018 O O . TYR B 1 192 ? -13.755 -44.584 -14.248 1 97.21 192 TYR B O 1
ATOM 4026 N N . GLU B 1 193 ? -13.791 -46.453 -13.051 1 96.63 193 GLU B N 1
ATOM 4027 C CA . GLU B 1 193 ? -12.434 -46.23 -12.562 1 96.63 193 GLU B CA 1
ATOM 4028 C C . GLU B 1 193 ? -11.549 -47.446 -12.817 1 96.63 193 GLU B C 1
ATOM 4030 O O . GLU B 1 193 ? -12.004 -48.587 -12.704 1 96.63 193 GLU B O 1
ATOM 4035 N N . SER B 1 194 ? -10.361 -47.193 -13.21 1 96.78 194 SER B N 1
ATOM 4036 C CA . SER B 1 194 ? -9.387 -48.264 -13.391 1 96.78 194 SER B CA 1
ATOM 4037 C C . SER B 1 194 ? -8.97 -48.864 -12.052 1 96.78 194 SER B C 1
ATOM 4039 O O . SER B 1 194 ? -9.354 -48.361 -10.994 1 96.78 194 SER B O 1
ATOM 4041 N N . ALA B 1 195 ? -8.129 -49.975 -12.217 1 96.24 195 ALA B N 1
ATOM 4042 C CA . ALA B 1 195 ? -7.451 -50.475 -11.024 1 96.24 195 ALA B CA 1
ATOM 4043 C C . ALA B 1 195 ? -6.481 -49.436 -10.468 1 96.24 195 ALA B C 1
ATOM 4045 O O . ALA B 1 195 ? -5.97 -48.595 -11.211 1 96.24 195 ALA B O 1
ATOM 4046 N N . THR B 1 196 ? -6.284 -49.533 -9.209 1 95.82 196 THR B N 1
ATOM 4047 C CA . THR B 1 196 ? -5.313 -48.652 -8.571 1 95.82 196 THR B CA 1
ATOM 4048 C C . THR B 1 196 ? -3.894 -49.001 -9.012 1 95.82 196 THR B C 1
ATOM 4050 O O . THR B 1 196 ? -3.537 -50.178 -9.098 1 95.82 196 THR B O 1
ATOM 4053 N N . PHE B 1 197 ? -3.12 -48.033 -9.424 1 95.39 197 PHE B N 1
ATOM 4054 C CA . PHE B 1 197 ? -1.713 -48.241 -9.746 1 95.39 197 PHE B CA 1
ATOM 4055 C C . PHE B 1 197 ? -0.831 -47.272 -8.967 1 95.39 197 PHE B C 1
ATOM 4057 O O . PHE B 1 197 ? -1.303 -46.234 -8.499 1 95.39 197 PHE B O 1
ATOM 4064 N N . VAL B 1 198 ? 0.347 -47.695 -8.8 1 93.2 198 VAL B N 1
ATOM 4065 C CA . VAL B 1 198 ? 1.262 -46.901 -7.987 1 93.2 198 VAL B CA 1
ATOM 4066 C C . VAL B 1 198 ? 2.15 -46.049 -8.891 1 93.2 198 VAL B C 1
ATOM 4068 O O . VAL B 1 198 ? 2.729 -46.553 -9.856 1 93.2 198 VAL B 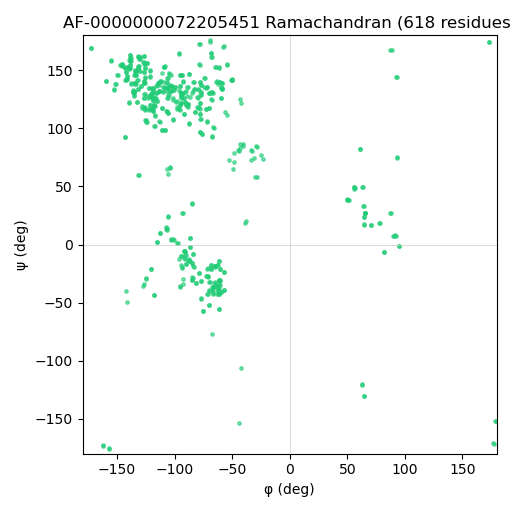O 1
ATOM 4071 N N . GLY B 1 199 ? 2.125 -44.866 -8.7 1 90.74 199 GLY B N 1
ATOM 4072 C CA . GLY B 1 199 ? 3.059 -43.915 -9.28 1 90.74 199 GLY B CA 1
ATOM 4073 C C . GLY B 1 199 ? 3.8 -43.096 -8.24 1 90.74 199 GLY B C 1
ATOM 4074 O O . GLY B 1 199 ? 3.198 -42.274 -7.546 1 90.74 199 GLY B O 1
ATOM 4075 N N . GLY B 1 200 ? 5.139 -43.292 -8.207 1 88.34 200 GLY B N 1
ATOM 4076 C CA . GLY B 1 200 ? 5.868 -42.731 -7.08 1 88.34 200 GLY B CA 1
ATOM 4077 C C . GLY B 1 200 ? 5.485 -43.357 -5.752 1 88.34 200 GLY B C 1
ATOM 4078 O O . GLY B 1 200 ? 5.49 -44.581 -5.612 1 88.34 200 GLY B O 1
ATOM 4079 N N . ASN B 1 201 ? 5.172 -42.604 -4.715 1 89.02 201 ASN B N 1
ATOM 4080 C CA . ASN B 1 201 ? 4.761 -43.095 -3.403 1 89.02 201 ASN B CA 1
ATOM 4081 C C . ASN B 1 201 ? 3.264 -42.906 -3.177 1 89.02 201 ASN B C 1
ATOM 4083 O O . ASN B 1 201 ? 2.803 -42.879 -2.035 1 89.02 201 ASN B O 1
ATOM 4087 N N . TYR B 1 202 ? 2.609 -42.842 -4.371 1 92.67 202 TYR B N 1
ATOM 4088 C CA . TYR B 1 202 ? 1.189 -42.523 -4.27 1 92.67 202 TYR B CA 1
ATOM 4089 C C . TYR B 1 202 ? 0.353 -43.485 -5.104 1 92.67 202 TYR B C 1
ATOM 4091 O O . TYR B 1 202 ? 0.873 -44.151 -6.003 1 92.67 202 TYR B O 1
ATOM 4099 N N . LYS B 1 203 ? -0.855 -43.476 -4.771 1 94.23 203 LYS B N 1
ATOM 4100 C CA . LYS B 1 203 ? -1.799 -44.314 -5.506 1 94.23 203 LYS B CA 1
ATOM 4101 C C . LYS B 1 203 ? -2.651 -43.479 -6.456 1 94.23 203 LYS B C 1
ATOM 4103 O O . LYS B 1 203 ? -3.094 -42.384 -6.102 1 94.23 203 LYS B O 1
ATOM 4108 N N . TRP B 1 204 ? -2.802 -44.019 -7.617 1 94.88 204 TRP B N 1
ATOM 4109 C CA . TRP B 1 204 ? -3.513 -43.303 -8.671 1 94.88 204 TRP B CA 1
ATOM 4110 C C . TRP B 1 204 ? -4.566 -44.195 -9.319 1 94.88 204 TRP B C 1
ATOM 4112 O O . TRP B 1 204 ? -4.529 -45.419 -9.171 1 94.88 204 TRP B O 1
ATOM 4122 N N . LYS B 1 205 ? -5.521 -43.573 -9.97 1 96.11 205 LYS B N 1
ATOM 4123 C CA . LYS B 1 205 ? -6.489 -44.243 -10.833 1 96.11 205 LYS B CA 1
ATOM 4124 C C . LYS B 1 205 ? -6.866 -43.365 -12.023 1 96.11 205 LYS B C 1
ATOM 4126 O O . LYS B 1 205 ? -6.637 -42.154 -12.004 1 96.11 205 LYS B O 1
ATOM 4131 N N . LEU B 1 206 ? -7.273 -43.991 -13.008 1 96.58 206 LEU B N 1
ATOM 4132 C CA . LEU B 1 206 ? -7.931 -43.278 -14.098 1 96.58 206 LEU B CA 1
ATOM 4133 C C . LEU B 1 206 ? -9.447 -43.317 -13.935 1 96.58 206 LEU B C 1
ATOM 4135 O O . LEU B 1 206 ? -10.007 -44.34 -13.534 1 96.58 206 LEU B O 1
ATOM 4139 N N . ARG B 1 207 ? -10.053 -42.208 -14.157 1 96.59 207 ARG B N 1
ATOM 4140 C CA . ARG B 1 207 ? -11.507 -42.092 -14.12 1 96.59 207 ARG B CA 1
ATOM 4141 C C . ARG B 1 207 ? -12.062 -41.732 -15.494 1 96.59 207 ARG B C 1
ATOM 4143 O O . ARG B 1 207 ? -11.682 -40.714 -16.076 1 96.59 207 ARG B O 1
ATOM 4150 N N . LEU B 1 208 ? -12.94 -42.581 -15.925 1 96.84 208 LEU B N 1
ATOM 4151 C CA . LEU B 1 208 ? -13.484 -42.456 -17.273 1 96.84 208 LEU B CA 1
ATOM 4152 C C . LEU B 1 208 ? -14.967 -42.106 -17.23 1 96.84 208 LEU B C 1
ATOM 4154 O O . LEU B 1 208 ? -15.729 -42.704 -16.466 1 96.84 208 LEU B O 1
ATOM 4158 N N . TYR B 1 209 ? -15.307 -41.174 -17.973 1 96.65 209 TYR B N 1
ATOM 4159 C CA . TYR B 1 209 ? -16.701 -40.902 -18.306 1 96.65 209 TYR B CA 1
ATOM 4160 C C . TYR B 1 209 ? -16.981 -41.205 -19.773 1 96.65 209 TYR B C 1
ATOM 4162 O O . TYR B 1 209 ? -16.734 -40.367 -20.644 1 96.65 209 TYR B O 1
ATOM 4170 N N . PRO B 1 210 ? -17.525 -42.365 -19.978 1 96.16 210 PRO B N 1
ATOM 4171 C CA . PRO B 1 210 ? -17.676 -42.804 -21.367 1 96.16 210 PRO B CA 1
ATOM 4172 C C . PRO B 1 210 ? -18.578 -41.882 -22.183 1 96.16 210 PRO B C 1
ATOM 4174 O O . PRO B 1 210 ? -18.392 -41.743 -23.395 1 96.16 210 PRO B O 1
ATOM 4177 N N . ASN B 1 211 ? -19.524 -41.284 -21.461 1 95.13 211 ASN B N 1
ATOM 4178 C CA . ASN B 1 211 ? -20.436 -40.39 -22.166 1 95.13 211 ASN B CA 1
ATOM 4179 C C . ASN B 1 211 ? -20.149 -38.927 -21.841 1 95.13 211 ASN B C 1
ATOM 4181 O O . ASN B 1 211 ? -21.017 -38.068 -22.009 1 95.13 211 ASN B O 1
ATOM 4185 N N . GLY B 1 212 ? -19.086 -38.704 -21.315 1 94.94 212 GLY B N 1
ATOM 4186 C CA . GLY B 1 212 ? -18.613 -37.349 -21.084 1 94.94 212 GLY B CA 1
ATOM 4187 C C . GLY B 1 212 ? -19.09 -36.767 -19.766 1 94.94 212 GLY B C 1
ATOM 4188 O O . GLY B 1 212 ? -19.928 -37.363 -19.086 1 94.94 212 GLY B O 1
ATOM 4189 N N . MET B 1 213 ? -18.497 -35.694 -19.404 1 92.99 213 MET B N 1
ATOM 4190 C CA . MET B 1 213 ? -18.81 -34.933 -18.198 1 92.99 213 MET B CA 1
ATOM 4191 C C . MET B 1 213 ? -18.698 -33.434 -18.457 1 92.99 213 MET B C 1
ATOM 4193 O O . MET B 1 213 ? -17.828 -32.993 -19.209 1 92.99 213 MET B O 1
ATOM 4197 N N . GLY B 1 214 ? -19.684 -32.693 -17.813 1 91.63 214 GLY B N 1
ATOM 4198 C CA . GLY B 1 214 ? -19.641 -31.252 -18.009 1 91.63 214 GLY B CA 1
ATOM 4199 C C . GLY B 1 214 ? -19.837 -30.84 -19.456 1 91.63 214 GLY B C 1
ATOM 4200 O O . GLY B 1 214 ? -20.808 -31.249 -20.097 1 91.63 214 GLY B O 1
ATOM 4201 N N . GLU B 1 215 ? -18.861 -30.123 -20.075 1 90.96 215 GLU B N 1
ATOM 4202 C CA . GLU B 1 215 ? -18.946 -29.635 -21.448 1 90.96 215 GLU B CA 1
ATOM 4203 C C . GLU B 1 215 ? -18.83 -30.78 -22.449 1 90.96 215 GLU B C 1
ATOM 4205 O O . GLU B 1 215 ? -19.26 -30.653 -23.598 1 90.96 215 GLU B O 1
ATOM 4210 N N . GLY B 1 216 ? -18.27 -31.864 -21.959 1 92.95 216 GLY B N 1
ATOM 4211 C CA . GLY B 1 216 ? -18.084 -33.005 -22.842 1 92.95 216 GLY B CA 1
ATOM 4212 C C . GLY B 1 216 ? -19.245 -33.98 -22.809 1 92.95 216 GLY B C 1
ATOM 4213 O O . GLY B 1 216 ? -19.291 -34.925 -23.6 1 92.95 216 GLY B O 1
ATOM 4214 N N . LYS B 1 217 ? -20.164 -33.741 -21.937 1 94.83 217 LYS B N 1
ATOM 4215 C CA . LYS B 1 217 ? -21.254 -34.698 -21.774 1 94.83 217 LYS B CA 1
ATOM 4216 C C . LYS B 1 217 ? -22.028 -34.877 -23.077 1 94.83 217 LYS B C 1
ATOM 4218 O O . LYS B 1 217 ? -22.48 -33.899 -23.676 1 94.83 217 LYS B O 1
ATOM 4223 N N . GLY B 1 218 ? -22.136 -36.037 -23.454 1 93.69 218 GLY B N 1
ATOM 4224 C CA . GLY B 1 218 ? -22.897 -36.366 -24.649 1 93.69 218 GLY B CA 1
ATOM 4225 C C . GLY B 1 218 ? -22.11 -36.172 -25.931 1 93.69 218 GLY B C 1
ATOM 4226 O O . GLY B 1 218 ? -22.582 -36.522 -27.014 1 93.69 218 GLY B O 1
ATOM 4227 N N . ASN B 1 219 ? -20.936 -35.633 -25.789 1 95.32 219 ASN B N 1
ATOM 4228 C CA . ASN B 1 219 ? -20.205 -35.275 -27 1 95.32 219 ASN B CA 1
ATOM 4229 C C . ASN B 1 219 ? -18.819 -35.913 -27.028 1 95.32 219 ASN B C 1
ATOM 4231 O O . ASN B 1 219 ? -18.232 -36.086 -28.097 1 95.32 219 ASN B O 1
ATOM 4235 N N . SER B 1 220 ? -18.313 -36.104 -25.869 1 96.5 220 SER B N 1
ATOM 4236 C CA . SER B 1 220 ? -16.944 -36.607 -25.812 1 96.5 220 SER B CA 1
ATOM 4237 C C . SER B 1 220 ? -16.739 -37.517 -24.606 1 96.5 220 SER B C 1
ATOM 4239 O O . SER B 1 220 ? -17.461 -37.411 -23.612 1 96.5 220 SER B O 1
ATOM 4241 N N . VAL B 1 221 ? -15.739 -38.399 -24.796 1 95.77 221 VAL B N 1
ATOM 4242 C CA . VAL B 1 221 ? -15.255 -39.173 -23.657 1 95.77 221 VAL B CA 1
ATOM 4243 C C . VAL B 1 221 ? -14.366 -38.297 -22.777 1 95.77 221 VAL B C 1
ATOM 4245 O O . VAL B 1 221 ? -13.519 -37.556 -23.282 1 95.77 221 VAL B O 1
ATOM 4248 N N . SER B 1 222 ? -14.639 -38.314 -21.504 1 96.28 222 SER B N 1
ATOM 4249 C CA . SER B 1 222 ? -13.821 -37.58 -20.544 1 96.28 222 SER B CA 1
ATOM 4250 C C . SER B 1 222 ? -12.937 -38.522 -19.736 1 96.28 222 SER B C 1
ATOM 4252 O O . SER B 1 222 ? -13.368 -39.612 -19.353 1 96.28 222 SER B O 1
ATOM 4254 N N . LEU B 1 223 ? -11.646 -38.132 -19.576 1 96.19 223 LEU B N 1
ATOM 4255 C CA . LEU B 1 223 ? -10.675 -38.938 -18.844 1 96.19 223 LEU B CA 1
ATOM 4256 C C . LEU B 1 223 ? -9.905 -38.084 -17.842 1 96.19 223 LEU B C 1
ATOM 4258 O O . LEU B 1 223 ? -9.456 -36.985 -18.173 1 96.19 223 LEU B O 1
ATOM 4262 N N . PHE B 1 224 ? -9.791 -38.633 -16.603 1 95.5 224 PHE B N 1
ATOM 4263 C CA . PHE B 1 224 ? -9.114 -37.894 -15.544 1 95.5 224 PHE B CA 1
ATOM 4264 C C . PHE B 1 224 ? -8.105 -38.782 -14.824 1 95.5 224 PHE B C 1
ATOM 4266 O O . PHE B 1 224 ? -8.335 -39.982 -14.657 1 95.5 224 PHE B O 1
ATOM 4273 N N . LEU B 1 225 ? -6.989 -38.176 -14.486 1 95.49 225 LEU B N 1
ATOM 4274 C CA . LEU B 1 225 ? -6.04 -38.777 -13.556 1 95.49 225 LEU B CA 1
ATOM 4275 C C . LEU B 1 225 ? -6.38 -38.404 -12.116 1 95.49 225 LEU B C 1
ATOM 4277 O O . LEU B 1 225 ? -6.474 -37.221 -11.783 1 95.49 225 LEU B O 1
ATOM 4281 N N . VAL B 1 226 ? -6.626 -39.41 -11.296 1 95.31 226 VAL B N 1
ATOM 4282 C CA . VAL B 1 226 ? -7.101 -39.168 -9.938 1 95.31 226 VAL B CA 1
ATOM 4283 C C . VAL B 1 226 ? -6.066 -39.664 -8.932 1 95.31 226 VAL B C 1
ATOM 4285 O O . VAL B 1 226 ? -5.583 -40.794 -9.035 1 95.31 226 VAL B O 1
ATOM 4288 N N . LEU B 1 227 ? -5.76 -38.789 -8.007 1 93.99 227 LEU B N 1
ATOM 4289 C CA . LEU B 1 227 ? -4.871 -39.129 -6.902 1 93.99 227 LEU B CA 1
ATOM 4290 C C . LEU B 1 227 ? -5.668 -39.587 -5.684 1 93.99 227 LEU B C 1
ATOM 4292 O O . LEU B 1 227 ? -6.691 -38.988 -5.346 1 93.99 227 LEU B O 1
ATOM 4296 N N . ASP B 1 228 ? -5.263 -40.722 -5.149 1 92.12 228 ASP B N 1
ATOM 4297 C CA . ASP B 1 228 ? -5.805 -41.103 -3.849 1 92.12 228 ASP B CA 1
ATOM 4298 C C . ASP B 1 228 ? -5.237 -40.222 -2.738 1 92.12 228 ASP B C 1
ATOM 4300 O O . ASP B 1 228 ? -4.129 -40.462 -2.254 1 92.12 228 ASP B O 1
ATOM 4304 N N . VAL B 1 229 ? -6.006 -39.358 -2.269 1 88.5 229 VAL B N 1
ATOM 4305 C CA . VAL B 1 229 ? -5.56 -38.296 -1.374 1 88.5 229 VAL B CA 1
ATOM 4306 C C . VAL B 1 229 ? -5.153 -38.89 -0.027 1 88.5 229 VAL B C 1
ATOM 4308 O O . VAL B 1 229 ? -4.457 -38.243 0.759 1 88.5 229 VAL B O 1
ATOM 4311 N N . SER B 1 230 ? -5.647 -40.056 0.244 1 88.01 230 SER B N 1
ATOM 4312 C CA . SER B 1 230 ? -5.277 -40.686 1.507 1 88.01 230 SER B CA 1
ATOM 4313 C C . SER B 1 230 ? -3.786 -41.003 1.552 1 88.01 230 SER B C 1
ATOM 4315 O O . SER B 1 230 ? -3.222 -41.209 2.628 1 88.01 230 SER B O 1
ATOM 4317 N N . THR B 1 231 ? -3.125 -41.036 0.379 1 88.08 231 THR B N 1
ATOM 4318 C CA . THR B 1 231 ? -1.7 -41.341 0.319 1 88.08 231 THR B CA 1
ATOM 4319 C C . THR B 1 231 ? -0.869 -40.065 0.408 1 88.08 231 THR B C 1
ATOM 4321 O O . THR B 1 231 ? 0.359 -40.122 0.5 1 88.08 231 THR B O 1
ATOM 4324 N N . LEU B 1 232 ? -1.584 -38.946 0.39 1 88.09 232 LEU B N 1
ATOM 4325 C CA . LEU B 1 232 ? -0.919 -37.648 0.448 1 88.09 232 LEU B CA 1
ATOM 4326 C C . LEU B 1 232 ? -0.756 -37.185 1.892 1 88.09 232 LEU B C 1
ATOM 4328 O O . LEU B 1 232 ? -1.675 -37.326 2.701 1 88.09 232 LEU B O 1
ATOM 4332 N N . PRO B 1 233 ? 0.413 -36.74 2.263 1 86.31 233 PRO B N 1
ATOM 4333 C CA . PRO B 1 233 ? 0.528 -36.108 3.579 1 86.31 233 PRO B CA 1
ATOM 4334 C C . PRO B 1 233 ? -0.467 -34.966 3.775 1 86.31 233 PRO B C 1
ATOM 4336 O O . PRO B 1 233 ? -0.906 -34.352 2.799 1 86.31 233 PRO B O 1
ATOM 4339 N N . ALA B 1 234 ? -0.805 -34.659 4.972 1 85.83 234 ALA B N 1
ATOM 4340 C CA . ALA B 1 234 ? -1.78 -33.617 5.281 1 85.83 234 ALA B CA 1
ATOM 4341 C C . ALA B 1 234 ? -1.329 -32.264 4.737 1 85.83 234 ALA B C 1
ATOM 4343 O O . ALA B 1 234 ? -0.147 -31.921 4.811 1 85.83 234 ALA B O 1
ATOM 4344 N N . ASN B 1 235 ? -2.248 -31.607 4.132 1 86.8 235 ASN B N 1
ATOM 4345 C CA . ASN B 1 235 ? -2.065 -30.232 3.679 1 86.8 235 ASN B CA 1
ATOM 4346 C C . ASN B 1 235 ? -0.982 -30.133 2.609 1 86.8 235 ASN B C 1
ATOM 4348 O O . ASN B 1 235 ? -0.181 -29.197 2.615 1 86.8 235 ASN B O 1
ATOM 4352 N N . THR B 1 236 ? -0.906 -31.195 1.823 1 91.03 236 THR B N 1
ATOM 4353 C CA . THR B 1 236 ? 0.095 -31.23 0.762 1 91.03 236 THR B CA 1
ATOM 4354 C C . THR B 1 236 ? -0.569 -31.404 -0.601 1 91.03 236 THR B C 1
ATOM 4356 O O . THR B 1 236 ? -1.603 -32.066 -0.714 1 91.03 236 THR B O 1
ATOM 4359 N N . LYS B 1 237 ? -0.02 -30.787 -1.565 1 92.61 237 LYS B N 1
ATOM 4360 C CA . LYS B 1 237 ? -0.41 -31 -2.955 1 92.61 237 LYS B CA 1
ATOM 4361 C C . LYS B 1 237 ? 0.777 -31.466 -3.794 1 92.61 237 LYS B C 1
ATOM 4363 O O . LYS B 1 237 ? 1.921 -31.095 -3.52 1 92.61 237 LYS B O 1
ATOM 4368 N N . LEU B 1 238 ? 0.468 -32.237 -4.801 1 92.33 238 LEU B N 1
ATOM 4369 C CA . LEU B 1 238 ? 1.517 -32.716 -5.694 1 92.33 238 LEU B CA 1
ATOM 4370 C C . LEU B 1 238 ? 1.513 -31.937 -7.005 1 92.33 238 LEU B C 1
ATOM 4372 O O . LEU B 1 238 ? 0.45 -31.668 -7.569 1 92.33 238 LEU B O 1
ATOM 4376 N N . VAL B 1 239 ? 2.661 -31.536 -7.343 1 91.77 239 VAL B N 1
ATOM 4377 C CA . VAL B 1 239 ? 2.811 -30.932 -8.663 1 91.77 239 VAL B CA 1
ATOM 4378 C C . VAL B 1 239 ? 3.146 -32.011 -9.69 1 91.77 239 VAL B C 1
ATOM 4380 O O . VAL B 1 239 ? 4.197 -32.652 -9.606 1 91.77 239 VAL B O 1
ATOM 4383 N N . VAL B 1 240 ? 2.232 -32.109 -10.712 1 92.42 240 VAL B N 1
ATOM 4384 C CA . VAL B 1 240 ? 2.362 -33.235 -11.631 1 92.42 240 VAL B CA 1
ATOM 4385 C C . VAL B 1 240 ? 2.189 -32.751 -13.069 1 92.42 240 VAL B C 1
ATOM 4387 O O . VAL B 1 240 ? 1.273 -31.98 -13.365 1 92.42 240 VAL B O 1
ATOM 4390 N N . GLU B 1 241 ? 3.076 -33.155 -13.828 1 91.66 241 GLU B N 1
ATOM 4391 C CA . GLU B 1 241 ? 2.881 -33.057 -15.271 1 91.66 241 GLU B CA 1
ATOM 4392 C C . GLU B 1 241 ? 2.319 -34.356 -15.842 1 91.66 241 GLU B C 1
ATOM 4394 O O . GLU B 1 241 ? 2.856 -35.436 -15.586 1 91.66 241 GLU B O 1
ATOM 4399 N N . TYR B 1 242 ? 1.212 -34.157 -16.62 1 92.09 242 TYR B N 1
ATOM 4400 C CA . TYR B 1 242 ? 0.597 -35.406 -17.055 1 92.09 242 TYR B CA 1
ATOM 4401 C C . TYR B 1 242 ? 0.164 -35.322 -18.514 1 92.09 242 TYR B C 1
ATOM 4403 O O . TYR B 1 242 ? 0.001 -34.227 -19.057 1 92.09 242 TYR B O 1
ATOM 4411 N N . ILE B 1 243 ? 0.115 -36.464 -19.091 1 94.05 243 ILE B N 1
ATOM 4412 C CA . ILE B 1 243 ? -0.452 -36.669 -20.419 1 94.05 243 ILE B CA 1
ATOM 4413 C C . ILE B 1 243 ? -1.511 -37.768 -20.364 1 94.05 243 ILE B C 1
ATOM 4415 O O . ILE B 1 243 ? -1.268 -38.845 -19.815 1 94.05 243 ILE B O 1
ATOM 4419 N N . LEU B 1 244 ? -2.687 -37.434 -20.836 1 95.05 244 LEU B N 1
ATOM 4420 C CA . LEU B 1 244 ? -3.753 -38.412 -21.024 1 95.05 244 LEU B CA 1
ATOM 4421 C C . LEU B 1 244 ? -4.002 -38.667 -22.506 1 95.05 244 LEU B C 1
ATOM 4423 O O . LEU B 1 244 ? -4.039 -37.728 -23.305 1 95.05 244 LEU B O 1
ATOM 4427 N N . ARG B 1 245 ? -4.136 -39.975 -22.784 1 94.61 245 ARG B N 1
ATOM 4428 C CA . ARG B 1 245 ? -4.287 -40.286 -24.202 1 94.61 245 ARG B CA 1
ATOM 4429 C C . ARG B 1 245 ? -5.271 -41.433 -24.409 1 94.61 245 ARG B C 1
ATOM 4431 O O . ARG B 1 245 ? -5.422 -42.293 -23.539 1 94.61 245 ARG B O 1
ATOM 4438 N N . ALA B 1 246 ? -5.927 -41.314 -25.562 1 94.4 246 ALA B N 1
ATOM 4439 C CA . ALA B 1 246 ? -6.601 -42.469 -26.149 1 94.4 246 ALA B CA 1
ATOM 4440 C C . ALA B 1 246 ? -5.772 -43.071 -27.28 1 94.4 246 ALA B C 1
ATOM 4442 O O . ALA B 1 246 ? -5.371 -42.365 -28.208 1 94.4 246 ALA B O 1
ATOM 4443 N N . LYS B 1 247 ? -5.537 -44.283 -27.157 1 92.75 247 LYS B N 1
ATOM 4444 C CA . LYS B 1 247 ? -4.647 -44.944 -28.107 1 92.75 247 LYS B CA 1
ATOM 4445 C C . LYS B 1 247 ? -5.404 -45.379 -29.358 1 92.75 247 LYS B C 1
ATOM 4447 O O . LYS B 1 247 ? -6.483 -45.969 -29.264 1 92.75 247 LYS B O 1
ATOM 4452 N N . ASN B 1 248 ? -4.831 -45.023 -30.478 1 90.9 248 ASN B N 1
ATOM 4453 C CA . ASN B 1 248 ? -5.282 -45.618 -31.732 1 90.9 248 ASN B CA 1
ATOM 4454 C C . ASN B 1 248 ? -4.719 -47.025 -31.918 1 90.9 248 ASN B C 1
ATOM 4456 O O . ASN B 1 248 ? -3.508 -47.2 -32.058 1 90.9 248 ASN B O 1
ATOM 4460 N N . GLN B 1 249 ? -5.465 -48.018 -31.977 1 89.04 249 GLN B N 1
ATOM 4461 C CA . GLN B 1 249 ? -5.035 -49.413 -31.959 1 89.04 249 GLN B CA 1
ATOM 4462 C C . GLN B 1 249 ? -4.725 -49.91 -33.368 1 89.04 249 GLN B C 1
ATOM 4464 O O . GLN B 1 249 ? -4.234 -51.027 -33.544 1 89.04 249 GLN B O 1
ATOM 4469 N N . ASN B 1 250 ? -5.086 -49.2 -34.39 1 85.19 250 ASN B N 1
ATOM 4470 C CA . ASN B 1 250 ? -4.826 -49.577 -35.775 1 85.19 250 ASN B CA 1
ATOM 4471 C C . ASN B 1 250 ? -3.52 -48.973 -36.284 1 85.19 250 ASN B C 1
ATOM 4473 O O . ASN B 1 250 ? -3.02 -49.365 -37.341 1 85.19 250 ASN B O 1
ATOM 4477 N N . SER B 1 251 ? -3.16 -47.92 -35.805 1 69.88 251 SER B N 1
ATOM 4478 C CA . SER B 1 251 ? -1.959 -47.256 -36.302 1 69.88 251 SER B CA 1
ATOM 4479 C C . SER B 1 251 ? -0.906 -47.127 -35.206 1 69.88 251 SER B C 1
ATOM 4481 O O . SER B 1 251 ? -1.241 -47.044 -34.023 1 69.88 251 SER B O 1
ATOM 4483 N N . ASP B 1 252 ? 0.246 -47.605 -35.507 1 57.93 252 ASP B N 1
ATOM 4484 C CA . ASP B 1 252 ? 1.332 -47.475 -34.54 1 57.93 252 ASP B CA 1
ATOM 4485 C C . ASP B 1 252 ? 1.335 -46.088 -33.901 1 57.93 252 ASP B C 1
ATOM 4487 O O . ASP B 1 252 ? 1.314 -45.964 -32.675 1 57.93 252 ASP B O 1
ATOM 4491 N N . ASP B 1 253 ? 2.283 -45.22 -34.283 1 52.53 253 ASP B N 1
ATOM 4492 C CA . ASP B 1 253 ? 3.001 -44.183 -33.55 1 52.53 253 ASP B CA 1
ATOM 4493 C C . ASP B 1 253 ? 2.063 -43.05 -33.14 1 52.53 253 ASP B C 1
ATOM 4495 O O . ASP B 1 253 ? 2.112 -42.577 -32.003 1 52.53 253 ASP B O 1
ATOM 4499 N N . SER B 1 254 ? 1.693 -42.131 -34.153 1 50.69 254 SER B N 1
ATOM 4500 C CA . SER B 1 254 ? 1.693 -40.674 -34.084 1 50.69 254 SER B CA 1
ATOM 4501 C C . SER B 1 254 ? 0.306 -40.136 -33.746 1 50.69 254 SER B C 1
ATOM 4503 O O . SER B 1 254 ? 0.145 -38.944 -33.478 1 50.69 254 SER B O 1
ATOM 4505 N N . HIS B 1 255 ? -0.797 -41.045 -33.815 1 57.96 255 HIS B N 1
ATOM 4506 C CA . HIS B 1 255 ? -2.064 -40.323 -33.812 1 57.96 255 HIS B CA 1
ATOM 4507 C C . HIS B 1 255 ? -2.771 -40.456 -32.467 1 57.96 255 HIS B C 1
ATOM 4509 O O . HIS B 1 255 ? -3.728 -41.223 -32.338 1 57.96 255 HIS B O 1
ATOM 4515 N N . HIS B 1 256 ? -2.182 -40.018 -31.405 1 68.56 256 HIS B N 1
ATOM 4516 C CA . HIS B 1 256 ? -2.784 -39.936 -30.079 1 68.56 256 HIS B CA 1
ATOM 4517 C C . HIS B 1 256 ? -3.541 -38.624 -29.898 1 68.56 256 HIS B C 1
ATOM 4519 O O . HIS B 1 256 ? -3.155 -37.597 -30.46 1 68.56 256 HIS B O 1
ATOM 4525 N N . LEU B 1 257 ? -4.853 -38.906 -29.464 1 76.6 257 LEU B N 1
ATOM 4526 C CA . LEU B 1 257 ? -5.503 -37.725 -28.907 1 76.6 257 LEU B CA 1
ATOM 4527 C C . LEU B 1 257 ? -5.094 -37.516 -27.452 1 76.6 257 LEU B C 1
ATOM 4529 O O . LEU B 1 257 ? -5.21 -38.431 -26.633 1 76.6 257 LEU B O 1
ATOM 4533 N N . GLN B 1 258 ? -4.422 -36.471 -27.285 1 82.54 258 GLN B N 1
ATOM 4534 C CA . GLN B 1 258 ? -3.839 -36.334 -25.955 1 82.54 258 GLN B CA 1
ATOM 4535 C C . GLN B 1 258 ? -4.141 -34.962 -25.36 1 82.54 258 GLN B C 1
ATOM 4537 O O . GLN B 1 258 ? -4.46 -34.02 -26.089 1 82.54 258 GLN B O 1
ATOM 4542 N N . SER B 1 259 ? -4.227 -35.036 -24.104 1 83.44 259 SER B N 1
ATOM 4543 C CA . SER B 1 259 ? -4.275 -33.834 -23.278 1 83.44 259 SER B CA 1
ATOM 4544 C C . SER B 1 259 ? -3.107 -33.79 -22.299 1 83.44 259 SER B C 1
ATOM 4546 O O . SER B 1 259 ? -2.73 -34.815 -21.727 1 83.44 259 SER B O 1
ATOM 4548 N N . LYS B 1 260 ? -2.434 -32.682 -22.286 1 84.76 260 LYS B N 1
ATOM 4549 C CA . LYS B 1 260 ? -1.308 -32.531 -21.369 1 84.76 260 LYS B CA 1
ATOM 4550 C C . LYS B 1 260 ? -1.463 -31.281 -20.508 1 84.76 260 LYS B C 1
ATOM 4552 O O . LYS B 1 260 ? -2.21 -30.366 -20.862 1 84.76 260 LYS B O 1
ATOM 4557 N N . GLY B 1 261 ? -0.881 -31.378 -19.344 1 82.36 261 GLY B N 1
ATOM 4558 C CA . GLY B 1 261 ? -0.884 -30.222 -18.461 1 82.36 261 GLY B CA 1
ATOM 4559 C C . GLY B 1 261 ? -0.02 -30.411 -17.229 1 82.36 261 GLY B C 1
ATOM 4560 O O . GLY B 1 261 ? 0.552 -31.483 -17.023 1 82.36 261 GLY B O 1
ATOM 4561 N N . CYS B 1 262 ? 0.211 -29.347 -16.5 1 82.68 262 CYS B N 1
ATOM 4562 C CA . CYS B 1 262 ? 0.849 -29.339 -15.188 1 82.68 262 CYS B CA 1
ATOM 4563 C C . CYS B 1 262 ? -0.104 -28.814 -14.121 1 82.68 262 CYS B C 1
ATOM 4565 O O . CYS B 1 262 ? -0.63 -27.706 -14.244 1 82.68 262 CYS B O 1
ATOM 4567 N N . ARG B 1 263 ? -0.354 -29.696 -13.166 1 83.7 263 ARG B N 1
ATOM 4568 C CA . ARG B 1 263 ? -1.379 -29.331 -12.193 1 83.7 263 ARG B CA 1
ATOM 4569 C C . ARG B 1 263 ? -0.951 -29.712 -10.779 1 83.7 263 ARG B C 1
ATOM 4571 O O . ARG B 1 263 ? -0.028 -30.508 -10.598 1 83.7 263 ARG B O 1
ATOM 4578 N N . LYS B 1 264 ? -1.601 -28.998 -9.894 1 87.31 264 LYS B N 1
ATOM 4579 C CA . LYS B 1 264 ? -1.452 -29.342 -8.482 1 87.31 264 LYS B CA 1
ATOM 4580 C C . LYS B 1 264 ? -2.58 -30.258 -8.018 1 87.31 264 LYS B C 1
ATOM 4582 O O . LYS B 1 264 ? -3.757 -29.903 -8.117 1 87.31 264 LYS B O 1
ATOM 4587 N N . PHE B 1 265 ? -2.207 -31.402 -7.57 1 85.16 265 PHE B N 1
ATOM 4588 C CA . PHE B 1 265 ? -3.19 -32.399 -7.162 1 85.16 265 PHE B CA 1
ATOM 4589 C C . PHE B 1 265 ? -3.434 -32.334 -5.659 1 85.16 265 PHE B C 1
ATOM 4591 O O . PHE B 1 265 ? -2.492 -32.416 -4.867 1 85.16 265 PHE B O 1
ATOM 4598 N N . SER B 1 266 ? -4.673 -31.978 -5.067 1 75.26 266 SER B N 1
ATOM 4599 C CA . SER B 1 266 ? -5.035 -32.029 -3.654 1 75.26 266 SER B CA 1
ATOM 4600 C C . SER B 1 266 ? -6.312 -32.835 -3.439 1 75.26 266 SER B C 1
ATOM 4602 O O . SER B 1 266 ? -6.595 -33.274 -2.323 1 75.26 266 SER B O 1
ATOM 4604 N N . ASP B 1 267 ? -7.254 -32.883 -4.207 1 66.81 267 ASP B N 1
ATOM 4605 C CA . ASP B 1 267 ? -8.478 -33.638 -3.958 1 66.81 267 ASP B CA 1
ATOM 4606 C C . ASP B 1 267 ? -8.987 -34.298 -5.237 1 66.81 267 ASP B C 1
ATOM 4608 O O . ASP B 1 267 ? -9.489 -35.423 -5.204 1 66.81 267 ASP B O 1
ATOM 4612 N N . SER B 1 268 ? -9.051 -33.384 -6.322 1 71.04 268 SER B N 1
ATOM 4613 C CA . SER B 1 268 ? -9.869 -33.77 -7.467 1 71.04 268 SER B CA 1
ATOM 4614 C C . SER B 1 268 ? -9.004 -34.241 -8.631 1 71.04 268 SER B C 1
ATOM 4616 O O . SER B 1 268 ? -7.802 -33.968 -8.669 1 71.04 268 SER B O 1
ATOM 4618 N N . GLY B 1 269 ? -9.493 -35.176 -9.344 1 86.48 269 GLY B N 1
ATOM 4619 C CA . GLY B 1 269 ? -8.887 -35.653 -10.577 1 86.48 269 GLY B CA 1
ATOM 4620 C C . GLY B 1 269 ? -8.754 -34.573 -11.634 1 86.48 269 GLY B C 1
ATOM 4621 O O . GLY B 1 269 ? -9.572 -33.653 -11.695 1 86.48 269 GLY B O 1
ATOM 4622 N N . TRP B 1 270 ? -7.562 -34.557 -12.259 1 88.54 270 TRP B N 1
ATOM 4623 C CA . TRP B 1 270 ? -7.333 -33.633 -13.365 1 88.54 270 TRP B CA 1
ATOM 4624 C C . TRP B 1 270 ? -7.245 -34.383 -14.69 1 88.54 270 TRP B C 1
ATOM 4626 O O . TRP B 1 270 ? -6.685 -35.48 -14.754 1 88.54 270 TRP B O 1
ATOM 4636 N N . GLY B 1 271 ? -7.908 -33.647 -15.681 1 91.85 271 GLY B N 1
ATOM 4637 C CA . GLY B 1 271 ? -7.87 -34.294 -16.984 1 91.85 271 GLY B CA 1
ATOM 4638 C C . GLY B 1 271 ? -8.613 -33.519 -18.056 1 91.85 271 GLY B C 1
ATOM 4639 O O . GLY B 1 271 ? -8.645 -32.287 -18.029 1 91.85 271 GLY B O 1
ATOM 4640 N N . SER B 1 272 ? -9.07 -34.304 -18.992 1 93.08 272 SER B N 1
ATOM 4641 C CA . SER B 1 272 ? -9.712 -33.711 -20.161 1 93.08 272 SER B CA 1
ATOM 4642 C C . SER B 1 272 ? -11.194 -34.067 -20.217 1 93.08 272 SER B C 1
ATOM 4644 O O . SER B 1 272 ? -11.558 -35.243 -20.158 1 93.08 272 SER B O 1
ATOM 4646 N N . ARG B 1 273 ? -11.992 -33.078 -20.414 1 93.89 273 ARG B N 1
ATOM 4647 C CA . ARG B 1 273 ? -13.427 -33.295 -20.57 1 93.89 273 ARG B CA 1
ATOM 4648 C C . ARG B 1 273 ? -13.769 -33.682 -22.005 1 93.89 273 ARG B C 1
ATOM 4650 O O . ARG B 1 273 ? -14.84 -34.234 -22.266 1 93.89 273 ARG B O 1
ATOM 4657 N N . GLN B 1 274 ? -12.839 -33.363 -22.878 1 94.75 274 GLN B N 1
ATOM 4658 C CA . GLN B 1 274 ? -13.084 -33.64 -24.29 1 94.75 274 GLN B CA 1
ATOM 4659 C C . GLN B 1 274 ? -11.897 -34.359 -24.924 1 94.75 274 GLN B C 1
ATOM 4661 O O . GLN B 1 274 ? -11.348 -33.897 -25.926 1 94.75 274 GLN B O 1
ATOM 4666 N N . LEU B 1 275 ? -11.588 -35.475 -24.426 1 95.01 275 LEU B N 1
ATOM 4667 C CA . LEU B 1 275 ? -10.419 -36.21 -24.894 1 95.01 275 LEU B CA 1
ATOM 4668 C C . LEU B 1 275 ? -10.644 -36.75 -26.303 1 95.01 275 LEU B C 1
ATOM 4670 O O . LEU B 1 275 ? -9.822 -36.529 -27.195 1 95.01 275 LEU B O 1
ATOM 4674 N N . VAL B 1 276 ? -11.803 -37.47 -26.468 1 94.13 276 VAL B N 1
ATOM 4675 C CA . VAL B 1 276 ? -12.168 -38.026 -27.767 1 94.13 276 VAL B CA 1
ATOM 4676 C C . VAL B 1 276 ? -13.648 -37.769 -28.041 1 94.13 276 VAL B C 1
ATOM 4678 O O . VAL B 1 276 ? -14.508 -38.139 -27.238 1 94.13 276 VAL B O 1
ATOM 4681 N N . ALA B 1 277 ? -13.878 -37.24 -29.156 1 94.98 277 ALA B N 1
ATOM 4682 C CA . ALA B 1 277 ? -15.279 -37.094 -29.54 1 94.98 277 ALA B CA 1
ATOM 4683 C C . ALA B 1 277 ? -15.95 -38.455 -29.699 1 94.98 277 ALA B C 1
ATOM 4685 O O . ALA B 1 277 ? -15.358 -39.385 -30.253 1 94.98 277 ALA B O 1
ATOM 4686 N N . LEU B 1 278 ? -17.18 -38.555 -29.252 1 94.66 278 LEU B N 1
ATOM 4687 C CA . LEU B 1 278 ? -17.903 -39.821 -29.319 1 94.66 278 LEU B CA 1
ATOM 4688 C C . LEU B 1 278 ? -18.071 -40.275 -30.765 1 94.66 278 LEU B C 1
ATOM 4690 O O . LEU B 1 278 ? -17.978 -41.468 -31.06 1 94.66 278 LEU B O 1
ATOM 4694 N N . ALA B 1 279 ? -18.288 -39.343 -31.609 1 94.05 279 ALA B N 1
ATOM 4695 C CA . ALA B 1 279 ? -18.434 -39.659 -33.027 1 94.05 279 ALA B CA 1
ATOM 4696 C C . ALA B 1 279 ? -17.162 -40.294 -33.581 1 94.05 279 ALA B C 1
ATOM 4698 O O . ALA B 1 279 ? -17.225 -41.241 -34.368 1 94.05 279 ALA B O 1
ATOM 4699 N N . LYS B 1 280 ? -16.052 -39.787 -33.22 1 93.52 280 LYS B N 1
ATOM 4700 C CA . LYS B 1 280 ? -14.769 -40.32 -33.669 1 93.52 280 LYS B CA 1
ATOM 4701 C C . LYS B 1 280 ? -14.487 -41.68 -33.038 1 93.52 280 LYS B C 1
ATOM 4703 O O . LYS B 1 280 ? -13.974 -42.583 -33.701 1 93.52 280 LYS B O 1
ATOM 4708 N N . LEU B 1 281 ? -14.81 -41.812 -31.841 1 92.86 281 LEU B N 1
ATOM 4709 C CA . LEU B 1 281 ? -14.585 -43.063 -31.125 1 92.86 281 LEU B CA 1
ATOM 4710 C C . LEU B 1 281 ? -15.377 -44.202 -31.758 1 92.86 281 LEU B C 1
ATOM 4712 O O . LEU B 1 281 ? -14.876 -45.322 -31.874 1 92.86 281 LEU B O 1
ATOM 4716 N N . GLN B 1 282 ? -16.55 -43.861 -32.148 1 90.29 282 GLN B N 1
ATOM 4717 C CA . GLN B 1 282 ? -17.458 -44.884 -32.655 1 90.29 282 GLN B CA 1
ATOM 4718 C C . GLN B 1 282 ? -17.207 -45.158 -34.135 1 90.29 282 GLN B C 1
ATOM 4720 O O . GLN B 1 282 ? -17.733 -46.124 -34.69 1 90.29 282 GLN B O 1
ATOM 4725 N N . ASP B 1 283 ? -16.365 -44.331 -34.68 1 91.43 283 ASP B N 1
ATOM 4726 C CA . ASP B 1 283 ? -15.985 -44.58 -36.067 1 91.43 283 ASP B CA 1
ATOM 4727 C C . ASP B 1 283 ? -15.109 -45.825 -36.181 1 91.43 283 ASP B C 1
ATOM 4729 O O . ASP B 1 283 ? -13.996 -45.858 -35.651 1 91.43 283 ASP B O 1
ATOM 4733 N N . PRO B 1 284 ? -15.533 -46.797 -36.85 1 88.59 284 PRO B N 1
ATOM 4734 C CA . PRO B 1 284 ? -14.782 -48.051 -36.941 1 88.59 284 PRO B CA 1
ATOM 4735 C C . PRO B 1 284 ? -13.417 -47.875 -37.604 1 88.59 284 PRO B C 1
ATOM 4737 O O . PRO B 1 284 ? -12.525 -48.707 -37.419 1 88.59 284 PRO B O 1
ATOM 4740 N N . ASN B 1 285 ? -13.252 -46.791 -38.297 1 88.58 285 ASN B N 1
ATOM 4741 C CA . ASN B 1 285 ? -12.005 -46.577 -39.023 1 88.58 285 ASN B CA 1
ATOM 4742 C C . ASN B 1 285 ? -11.012 -45.76 -38.202 1 88.58 285 ASN B C 1
ATOM 4744 O O . ASN B 1 285 ? -9.855 -45.603 -38.597 1 88.58 285 ASN B O 1
ATOM 4748 N N . SER B 1 286 ? -11.47 -45.235 -37.118 1 88.92 286 SER B N 1
ATOM 4749 C CA . SER B 1 286 ? -10.608 -44.33 -36.364 1 88.92 286 SER B CA 1
ATOM 4750 C C . SER B 1 286 ? -9.56 -45.1 -35.568 1 88.92 286 SER B C 1
ATOM 4752 O O . SER B 1 286 ? -8.46 -44.596 -35.329 1 88.92 286 SER B O 1
ATOM 4754 N N . GLY B 1 287 ? -9.937 -46.32 -35.139 1 91.19 287 GLY B N 1
ATOM 4755 C CA . GLY B 1 287 ? -9.001 -47.188 -34.442 1 91.19 287 GLY B CA 1
ATOM 4756 C C . GLY B 1 287 ? -9.014 -46.993 -32.938 1 91.19 287 GLY B C 1
ATOM 4757 O O . GLY B 1 287 ? -8.246 -47.633 -32.217 1 91.19 287 GLY B O 1
ATOM 4758 N N . PHE B 1 288 ? -9.966 -46.189 -32.428 1 93.9 288 PHE B N 1
ATOM 4759 C CA . PHE B 1 288 ? -9.996 -45.9 -30.999 1 93.9 288 PHE B CA 1
ATOM 4760 C C . PHE B 1 288 ? -10.923 -46.865 -30.27 1 93.9 288 PHE B C 1
ATOM 4762 O O . PHE B 1 288 ? -10.839 -47.012 -29.049 1 93.9 288 PHE B O 1
ATOM 4769 N N . LEU B 1 289 ? -11.797 -47.467 -31.013 1 94.02 289 LEU B N 1
ATOM 4770 C CA . LEU B 1 289 ? -12.644 -48.547 -30.519 1 94.02 289 LEU B CA 1
ATOM 4771 C C . LEU B 1 289 ? -12.491 -49.796 -31.381 1 94.02 289 LEU B C 1
ATOM 4773 O O . LEU B 1 289 ? -12.969 -49.833 -32.517 1 94.02 289 LEU B O 1
ATOM 4777 N N . VAL B 1 290 ? -11.78 -50.753 -30.824 1 93.94 290 VAL B N 1
ATOM 4778 C CA . VAL B 1 290 ? -11.524 -51.997 -31.543 1 93.94 290 VAL B CA 1
ATOM 4779 C C . VAL B 1 290 ? -12.035 -53.181 -30.725 1 93.94 290 VAL B C 1
ATOM 4781 O O . VAL B 1 290 ? -11.644 -53.36 -29.569 1 93.94 290 VAL B O 1
ATOM 4784 N N . ASP B 1 291 ? -12.844 -54.036 -31.306 1 93.69 291 ASP B N 1
ATOM 4785 C CA . ASP B 1 291 ? -13.456 -55.168 -30.616 1 93.69 291 ASP B CA 1
ATOM 4786 C C . ASP B 1 291 ? -14.121 -54.724 -29.316 1 93.69 291 ASP B C 1
ATOM 4788 O O . ASP B 1 291 ? -13.887 -55.314 -28.259 1 93.69 291 ASP B O 1
ATOM 4792 N N . ASP B 1 292 ? -14.765 -53.526 -29.347 1 95.46 292 ASP B N 1
ATOM 4793 C CA . ASP B 1 292 ? -15.527 -52.917 -28.26 1 95.46 292 ASP B CA 1
ATOM 4794 C C . ASP B 1 292 ? -14.621 -52.578 -27.078 1 95.46 292 ASP B C 1
ATOM 4796 O O . ASP B 1 292 ? -15.049 -52.641 -25.924 1 95.46 292 ASP B O 1
ATOM 4800 N N . THR B 1 293 ? -13.371 -52.364 -27.476 1 95.6 293 THR B N 1
ATOM 4801 C CA . THR B 1 293 ? -12.388 -52.069 -26.44 1 95.6 293 THR B CA 1
ATOM 4802 C C . THR B 1 293 ? -11.658 -50.765 -26.743 1 95.6 293 THR B C 1
ATOM 4804 O O . THR B 1 293 ? -11.254 -50.523 -27.882 1 95.6 293 THR B O 1
ATOM 4807 N N . CYS B 1 294 ? -11.629 -49.907 -25.723 1 95.37 294 CYS B N 1
ATOM 4808 C CA . CYS B 1 294 ? -10.817 -48.696 -25.78 1 95.37 294 CYS B CA 1
ATOM 4809 C C . CYS B 1 294 ? -9.563 -48.84 -24.926 1 95.37 294 CYS B C 1
ATOM 4811 O O . CYS B 1 294 ? -9.584 -49.509 -23.892 1 95.37 294 CYS B O 1
ATOM 4813 N N . VAL B 1 295 ? -8.483 -48.196 -25.38 1 95.62 295 VAL B N 1
ATOM 4814 C CA . VAL B 1 295 ? -7.242 -48.209 -24.612 1 95.62 295 VAL B CA 1
ATOM 4815 C C . VAL B 1 295 ? -6.868 -46.784 -24.212 1 95.62 295 VAL B C 1
ATOM 4817 O O . VAL B 1 295 ? -6.643 -45.929 -25.072 1 95.62 295 VAL B O 1
ATOM 4820 N N . PHE B 1 296 ? -6.901 -46.561 -22.932 1 95.95 296 PHE B N 1
ATOM 4821 C CA . PHE B 1 296 ? -6.509 -45.27 -22.379 1 95.95 296 PHE B CA 1
ATOM 4822 C C . PHE B 1 296 ? -5.149 -45.363 -21.698 1 95.95 296 PHE B C 1
ATOM 4824 O O . PHE B 1 296 ? -4.849 -46.356 -21.032 1 95.95 296 PHE B O 1
ATOM 4831 N N . GLU B 1 297 ? -4.381 -44.286 -21.851 1 95.57 297 GLU B N 1
ATOM 4832 C CA . GLU B 1 297 ? -3.037 -44.264 -21.28 1 95.57 297 GLU B CA 1
ATOM 4833 C C . GLU B 1 297 ? -2.764 -42.944 -20.564 1 95.57 297 GLU B C 1
ATOM 4835 O O . GLU B 1 297 ? -3.325 -41.908 -20.925 1 95.57 297 GLU B O 1
ATOM 4840 N N . THR B 1 298 ? -1.964 -43.079 -19.566 1 95.06 298 THR B N 1
ATOM 4841 C CA . THR B 1 298 ? -1.441 -41.873 -18.935 1 95.06 298 THR B CA 1
ATOM 4842 C C . THR B 1 298 ? 0.063 -41.991 -18.706 1 95.06 298 THR B C 1
ATOM 4844 O O . THR B 1 298 ? 0.576 -43.086 -18.466 1 95.06 298 THR B O 1
ATOM 4847 N N . GLU B 1 299 ? 0.725 -40.902 -18.985 1 95.14 299 GLU B N 1
ATOM 4848 C CA . GLU B 1 299 ? 2.098 -40.656 -18.553 1 95.14 299 GLU B CA 1
ATOM 4849 C C . GLU B 1 299 ? 2.189 -39.396 -17.696 1 95.14 299 GLU B C 1
ATOM 4851 O O . GLU B 1 299 ? 1.582 -38.374 -18.02 1 95.14 299 GLU B O 1
ATOM 4856 N N . PHE B 1 300 ? 2.793 -39.623 -16.536 1 93.13 300 PHE B N 1
ATOM 4857 C CA . PHE B 1 300 ? 2.9 -38.416 -15.725 1 93.13 300 PHE B CA 1
ATOM 4858 C C . PHE B 1 300 ? 4.2 -38.411 -14.93 1 93.13 300 PHE B C 1
ATOM 4860 O O . PHE B 1 300 ? 4.825 -39.457 -14.745 1 93.13 300 PHE B O 1
ATOM 4867 N N . THR B 1 301 ? 4.642 -37.23 -14.635 1 93.05 301 THR B N 1
ATOM 4868 C CA . THR B 1 301 ? 5.846 -36.983 -13.849 1 93.05 301 THR B CA 1
ATOM 4869 C C . THR B 1 301 ? 5.518 -36.167 -12.601 1 93.05 301 THR B C 1
ATOM 4871 O O . THR B 1 301 ? 4.901 -35.104 -12.692 1 93.05 301 THR B O 1
ATOM 4874 N N . ILE B 1 302 ? 5.802 -36.743 -11.503 1 93.13 302 ILE B N 1
ATOM 4875 C CA . ILE B 1 302 ? 5.659 -36.004 -10.254 1 93.13 302 ILE B CA 1
ATOM 4876 C C . ILE B 1 302 ? 6.869 -35.096 -10.05 1 93.13 302 ILE B C 1
ATOM 4878 O O . ILE B 1 302 ? 7.99 -35.576 -9.869 1 93.13 302 ILE B O 1
ATOM 4882 N N . LEU B 1 303 ? 6.621 -33.861 -10.011 1 92.7 303 LEU B N 1
ATOM 4883 C CA . LEU B 1 303 ? 7.704 -32.884 -10.031 1 92.7 303 LEU B CA 1
ATOM 4884 C C . LEU B 1 303 ? 8.071 -32.45 -8.616 1 92.7 303 LEU B C 1
ATOM 4886 O O . LEU B 1 303 ? 9.234 -32.152 -8.335 1 92.7 303 LEU B O 1
ATOM 4890 N N . GLY B 1 304 ? 7.121 -32.362 -7.794 1 92.89 304 GLY B N 1
ATOM 4891 C CA . GLY B 1 304 ? 7.347 -31.888 -6.438 1 92.89 304 GLY B CA 1
ATOM 4892 C C . GLY B 1 304 ? 6.071 -31.772 -5.626 1 92.89 304 GLY B C 1
ATOM 4893 O O . GLY B 1 304 ? 5.049 -32.365 -5.978 1 92.89 304 GLY B O 1
ATOM 4894 N N . GLU B 1 305 ? 6.199 -31.17 -4.443 1 93.28 305 GLU B N 1
ATOM 4895 C CA . GLU B 1 305 ? 5.055 -30.987 -3.555 1 93.28 305 GLU B CA 1
ATOM 4896 C C . GLU B 1 305 ? 4.979 -29.551 -3.042 1 93.28 305 GLU B C 1
ATOM 4898 O O . GLU B 1 305 ? 5.998 -28.862 -2.957 1 93.28 305 GLU B O 1
ATOM 4903 N N . ILE B 1 306 ? 3.82 -29.119 -2.746 1 94.37 306 ILE B N 1
ATOM 4904 C CA . ILE B 1 306 ? 3.581 -27.797 -2.177 1 94.37 306 ILE B CA 1
ATOM 4905 C C . ILE B 1 306 ? 2.91 -27.936 -0.812 1 94.37 306 ILE B C 1
ATOM 4907 O O . ILE B 1 306 ? 1.976 -28.725 -0.65 1 94.37 306 ILE B O 1
ATOM 4911 N N . LYS B 1 307 ? 3.458 -27.239 0.191 1 93.14 307 LYS B N 1
ATOM 4912 C CA . LYS B 1 307 ? 2.893 -27.172 1.536 1 93.14 307 LYS B CA 1
ATOM 4913 C C . LYS B 1 307 ? 2.82 -25.73 2.03 1 93.14 307 LYS B C 1
ATOM 4915 O O . LYS B 1 307 ? 3.575 -24.871 1.568 1 93.14 307 LYS B O 1
ATOM 4920 N N . ALA B 1 308 ? 1.86 -25.528 2.925 1 90.32 308 ALA B N 1
ATOM 4921 C CA . ALA B 1 308 ? 1.826 -24.216 3.567 1 90.32 308 ALA B CA 1
ATOM 4922 C C . ALA B 1 308 ? 3.119 -23.946 4.331 1 90.32 308 ALA B C 1
ATOM 4924 O O . ALA B 1 308 ? 3.672 -24.846 4.967 1 90.32 308 ALA B O 1
ATOM 4925 N N . ARG B 1 309 ? 3.508 -22.734 4.201 1 87.94 309 ARG B N 1
ATOM 4926 C CA . ARG B 1 309 ? 4.727 -22.373 4.916 1 87.94 309 ARG B CA 1
ATOM 4927 C C . ARG B 1 309 ? 4.491 -22.349 6.423 1 87.94 309 ARG B C 1
ATOM 4929 O O . ARG B 1 309 ? 3.471 -21.836 6.889 1 87.94 309 ARG B O 1
ATOM 4936 N N . THR B 1 310 ? 5.348 -23.014 7.22 1 74.61 310 THR B N 1
ATOM 4937 C CA . THR B 1 310 ? 5.247 -23.051 8.674 1 74.61 310 THR B CA 1
ATOM 4938 C C . THR B 1 310 ? 6.444 -22.358 9.318 1 74.61 310 THR B C 1
ATOM 4940 O O . THR B 1 310 ? 6.56 -22.32 10.545 1 74.61 310 THR B O 1
ATOM 4943 N N . ASP B 1 311 ? 7.315 -21.822 8.586 1 68.54 311 ASP B N 1
ATOM 4944 C CA . ASP B 1 311 ? 8.519 -21.254 9.184 1 68.54 311 ASP B CA 1
ATOM 4945 C C . ASP B 1 311 ? 8.373 -19.747 9.385 1 68.54 311 ASP B C 1
ATOM 4947 O O . ASP B 1 311 ? 7.531 -19.109 8.75 1 68.54 311 ASP B O 1
#

Sequence (622 aa):
MMDIKTIDMSCSDKTMKGRKAPPSHYTFKINSFSWLPKASVKKCTSEEFEAGGYKWSLSIYPDGNEKEGGKDHVSIDLVLVDTSSLPLDWEINAVVNFSAYNFIHDEYYVTQDVRRFHVLKTEWGVAKFIDRSTFYDSSNGYLMDDTCVFGVEVFIVKSTNRGDCLSMFQGPVRCSYTWKFSNFSKSTLDKYESATFVGGNYKWKLRLYPNGMGEGKGNSVSLFLVLDVSTLPANTKLVVEYILRAKNQNSDDSHHLQSKGCRKFSDSGWGSRQLVALAKLQDPNSGFLVDDTCVFETEFTILGEIKARTDMMDIKTIDMSCSDKTMKGRKAPPSHYTFKINSFSWLPKASVKKCTSEEFEAGGYKWSLSIYPDGNEKEGGKDHVSIDLVLVDTSSLPLDWEINAVVNFSAYNFIHDEYYVTQDVRRFHVLKTEWGVAKFIDRSTFYDSSNGYLMDDTCVFGVEVFIVKSTNRGDCLSMFQGPVRCSYTWKFSNFSKSTLDKYESATFVGGNYKWKLRLYPNGMGEGKGNSVSLFLVLDVSTLPANTKLVVEYILRAKNQNSDDSHHLQSKGCRKFSDSGWGSRQLVALAKLQDPNSGFLVDDTCVFETEFTILGEIKARTD